Protein AF-0000000069112989 (afdb_homodimer)

Structure (mmCIF, N/CA/C/O backbone):
data_AF-0000000069112989-model_v1
#
loop_
_entity.id
_entity.type
_entity.pdbx_description
1 polymer 'Uncharacterized protein'
#
loop_
_atom_site.group_PDB
_atom_site.id
_atom_site.type_symbol
_atom_site.label_atom_id
_atom_site.label_alt_id
_atom_site.label_comp_id
_atom_site.label_asym_id
_atom_site.label_entity_id
_atom_site.label_seq_id
_atom_site.pdbx_PDB_ins_code
_atom_site.Cartn_x
_atom_site.Cartn_y
_atom_site.Cartn_z
_atom_site.occupancy
_atom_site.B_iso_or_equiv
_atom_site.auth_seq_id
_atom_site.auth_comp_id
_atom_site.auth_asym_id
_atom_site.auth_atom_id
_atom_site.pdbx_PDB_model_num
ATOM 1 N N . MET A 1 1 ? 77.625 -53 -37.719 1 30.36 1 MET A N 1
ATOM 2 C CA . MET A 1 1 ? 76.188 -52.938 -37.469 1 30.36 1 MET A CA 1
ATOM 3 C C . MET A 1 1 ? 75.75 -51.531 -37 1 30.36 1 MET A C 1
ATOM 5 O O . MET A 1 1 ? 76.062 -51.156 -35.875 1 30.36 1 MET A O 1
ATOM 9 N N . ARG A 1 2 ? 75.812 -50.562 -37.906 1 26.16 2 ARG A N 1
ATOM 10 C CA . ARG A 1 2 ? 75.688 -49.094 -37.781 1 26.16 2 ARG A CA 1
ATOM 11 C C . ARG A 1 2 ? 74.312 -48.75 -37.219 1 26.16 2 ARG A C 1
ATOM 13 O O . ARG A 1 2 ? 73.25 -49.219 -37.719 1 26.16 2 ARG A O 1
ATOM 20 N N . ARG A 1 3 ? 74.25 -48.406 -35.938 1 32.88 3 ARG A N 1
ATOM 21 C CA . ARG A 1 3 ? 73.25 -47.938 -35 1 32.88 3 ARG A CA 1
ATOM 22 C C . ARG A 1 3 ? 72.5 -46.719 -35.531 1 32.88 3 ARG A C 1
ATOM 24 O O . ARG A 1 3 ? 73.125 -45.656 -35.75 1 32.88 3 ARG A O 1
ATOM 31 N N . GLY A 1 4 ? 71.812 -46.938 -36.625 1 29.06 4 GLY A N 1
ATOM 32 C CA . GLY A 1 4 ? 71.188 -45.781 -37.25 1 29.06 4 GLY A CA 1
ATOM 33 C C . GLY A 1 4 ? 70.375 -44.906 -36.281 1 29.06 4 GLY A C 1
ATOM 34 O O . GLY A 1 4 ? 69.875 -45.406 -35.25 1 29.06 4 GLY A O 1
ATOM 35 N N . LEU A 1 5 ? 70.812 -43.656 -3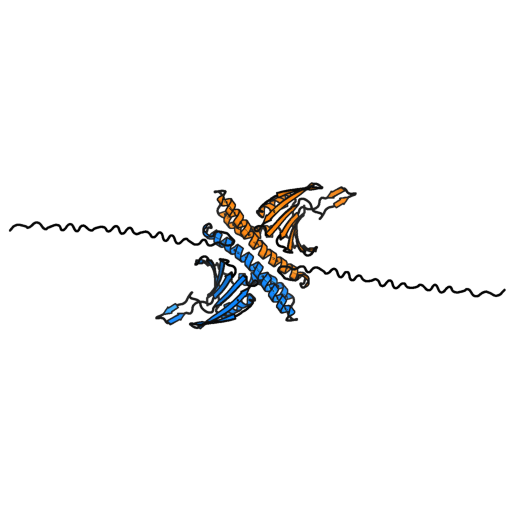6.125 1 38.94 5 LEU A N 1
ATOM 36 C CA . LEU A 1 5 ? 70.312 -42.562 -35.281 1 38.94 5 LEU A CA 1
ATOM 37 C C . LEU A 1 5 ? 68.812 -42.344 -35.5 1 38.94 5 LEU A C 1
ATOM 39 O O . LEU A 1 5 ? 68.375 -42.25 -36.625 1 38.94 5 LEU A O 1
ATOM 43 N N . PRO A 1 6 ? 68.062 -42.75 -34.5 1 39.5 6 PRO A N 1
ATOM 44 C CA . PRO A 1 6 ? 66.562 -42.562 -34.594 1 39.5 6 PRO A CA 1
ATOM 45 C C . PRO A 1 6 ? 66.188 -41.094 -34.875 1 39.5 6 PRO A C 1
ATOM 47 O O . PRO A 1 6 ? 66.938 -40.188 -34.469 1 39.5 6 PRO A O 1
ATOM 50 N N . VAL A 1 7 ? 65.688 -40.75 -36.062 1 39.62 7 VAL A N 1
ATOM 51 C CA . VAL A 1 7 ? 65.125 -39.5 -36.5 1 39.62 7 VAL A CA 1
ATOM 52 C C . VAL A 1 7 ? 64.062 -39.062 -35.469 1 39.62 7 VAL A C 1
ATOM 54 O O . VAL A 1 7 ? 63.125 -39.781 -35.188 1 39.62 7 VAL A O 1
ATOM 57 N N . SER A 1 8 ? 64.438 -38.25 -34.469 1 33.94 8 SER A N 1
ATOM 58 C CA . SER A 1 8 ? 63.594 -37.531 -33.5 1 33.94 8 SER A CA 1
ATOM 59 C C . SER A 1 8 ? 62.562 -36.719 -34.25 1 33.94 8 SER A C 1
ATOM 61 O O . SER A 1 8 ? 62.906 -35.781 -34.969 1 33.94 8 SER A O 1
ATOM 63 N N . VAL A 1 9 ? 61.469 -37.312 -34.781 1 35.25 9 VAL A N 1
ATOM 64 C CA . VAL A 1 9 ? 60.344 -36.531 -35.344 1 35.25 9 VAL A CA 1
ATOM 65 C C . VAL A 1 9 ? 59.875 -35.531 -34.312 1 35.25 9 VAL A C 1
ATOM 67 O O . VAL A 1 9 ? 59.406 -35.875 -33.219 1 35.25 9 VAL A O 1
ATOM 70 N N . VAL A 1 10 ? 60.5 -34.344 -34.25 1 36.12 10 VAL A N 1
ATOM 71 C CA . VAL A 1 10 ? 60.031 -33.156 -33.531 1 36.12 10 VAL A CA 1
ATOM 72 C C . VAL A 1 10 ? 58.562 -32.875 -33.938 1 36.12 10 VAL A C 1
ATOM 74 O O . VAL A 1 10 ? 58.312 -32.531 -35.094 1 36.12 10 VAL A O 1
ATOM 77 N N . LEU A 1 11 ? 57.625 -33.688 -33.469 1 31.84 11 LEU A N 1
ATOM 78 C CA . LEU A 1 11 ? 56.219 -33.281 -33.594 1 31.84 11 LEU A CA 1
ATOM 79 C C . LEU A 1 11 ? 56 -31.859 -33.125 1 31.84 11 LEU A C 1
ATOM 81 O O . LEU A 1 11 ? 56.188 -31.547 -31.969 1 31.84 11 LEU A O 1
ATOM 85 N N . LEU A 1 12 ? 56.312 -30.875 -34.031 1 32.56 12 LEU A N 1
ATOM 86 C CA . LEU A 1 12 ? 55.844 -29.5 -33.844 1 32.56 12 LEU A CA 1
ATOM 87 C C . LEU A 1 12 ? 54.375 -29.469 -33.5 1 32.56 12 LEU A C 1
ATOM 89 O O . LEU A 1 12 ? 53.531 -29.797 -34.312 1 32.56 12 LEU A O 1
ATOM 93 N N . VAL A 1 13 ? 54.031 -29.812 -32.25 1 32.34 13 VAL A N 1
ATOM 94 C CA . VAL A 1 13 ? 52.688 -29.547 -31.734 1 32.34 13 VAL A CA 1
ATOM 95 C C . VAL A 1 13 ? 52.344 -28.078 -31.953 1 32.34 13 VAL A C 1
ATOM 97 O O . VAL A 1 13 ? 52.969 -27.188 -31.406 1 32.34 13 VAL A O 1
ATOM 100 N N . VAL A 1 14 ? 52 -27.672 -33.156 1 34.09 14 VAL A N 1
ATOM 101 C CA . VAL A 1 14 ? 51.312 -26.391 -33.375 1 34.09 14 VAL A CA 1
ATOM 102 C C . VAL A 1 14 ? 50.219 -26.203 -32.344 1 34.09 14 VAL A C 1
ATOM 104 O O . VAL A 1 14 ? 49.281 -26.969 -32.281 1 34.09 14 VAL A O 1
ATOM 107 N N . TYR A 1 15 ? 50.625 -25.656 -31.156 1 29.81 15 TYR A N 1
ATOM 108 C CA . TYR A 1 15 ? 49.688 -25.047 -30.219 1 29.81 15 TYR A CA 1
ATOM 109 C C . TYR A 1 15 ? 48.719 -24.125 -30.938 1 29.81 15 TYR A C 1
ATOM 111 O O . TYR A 1 15 ? 49.125 -23.078 -31.453 1 29.81 15 TYR A O 1
ATOM 119 N N . VAL A 1 16 ? 47.844 -24.656 -31.734 1 30.75 16 VAL A N 1
ATOM 120 C CA . VAL A 1 16 ? 46.719 -23.797 -32.031 1 30.75 16 VAL A CA 1
ATOM 121 C C . VAL A 1 16 ? 46.219 -23.094 -30.781 1 30.75 16 VAL A C 1
ATOM 123 O O . VAL A 1 16 ? 45.781 -23.75 -29.828 1 30.75 16 VAL A O 1
ATOM 126 N N . LEU A 1 17 ? 46.875 -21.953 -30.422 1 30.91 17 LEU A N 1
ATOM 127 C CA . LEU A 1 17 ? 46.219 -20.984 -29.547 1 30.91 17 LEU A CA 1
ATOM 128 C C . LEU A 1 17 ? 44.75 -20.812 -29.906 1 30.91 17 LEU A C 1
ATOM 130 O O . LEU A 1 17 ? 44.406 -20.266 -30.953 1 30.91 17 LEU A O 1
ATOM 134 N N . VAL A 1 18 ? 43.969 -21.828 -29.812 1 30.28 18 VAL A N 1
ATOM 135 C CA . VAL A 1 18 ? 42.562 -21.484 -29.734 1 30.28 18 VAL A CA 1
ATOM 136 C C . VAL A 1 18 ? 42.375 -20.344 -28.734 1 30.28 18 VAL A C 1
ATOM 138 O O . VAL A 1 18 ? 42.625 -20.5 -27.547 1 30.28 18 VAL A O 1
ATOM 141 N N . GLN A 1 19 ? 42.656 -19.062 -29.125 1 28.39 19 GLN A N 1
ATOM 142 C CA . GLN A 1 19 ? 42.062 -17.969 -28.391 1 28.39 19 GLN A CA 1
ATOM 143 C C . GLN A 1 19 ? 40.656 -18.328 -27.938 1 28.39 19 GLN A C 1
ATOM 145 O O . GLN A 1 19 ? 39.781 -18.609 -28.766 1 28.39 19 GLN A O 1
ATOM 150 N N . ASN A 1 20 ? 40.531 -19.125 -26.938 1 32.5 20 ASN A N 1
ATOM 151 C CA . ASN A 1 20 ? 39.25 -19.047 -26.234 1 32.5 20 ASN A CA 1
ATOM 152 C C . ASN A 1 20 ? 38.688 -17.641 -26.234 1 32.5 20 ASN A C 1
ATOM 154 O O . ASN A 1 20 ? 39.281 -16.734 -25.625 1 32.5 20 ASN A O 1
ATOM 158 N N . ALA A 1 21 ? 38.281 -17.094 -27.375 1 29.22 21 ALA A N 1
ATOM 159 C CA . ALA A 1 21 ? 37.312 -16 -27.219 1 29.22 21 ALA A CA 1
ATOM 160 C C . ALA A 1 21 ? 36.438 -16.203 -26 1 29.22 21 ALA A C 1
ATOM 162 O O . ALA A 1 21 ? 35.594 -17.109 -25.969 1 29.22 21 ALA A O 1
ATOM 163 N N . GLU A 1 22 ? 37.031 -16.109 -24.828 1 32.66 22 GLU A N 1
ATOM 164 C CA . GLU A 1 22 ? 36.094 -15.773 -23.766 1 32.66 22 GLU A CA 1
ATOM 165 C C . GLU A 1 22 ? 34.938 -14.953 -24.281 1 32.66 22 GLU A C 1
ATOM 167 O O . GLU A 1 22 ? 35.094 -13.805 -24.703 1 32.66 22 GLU A O 1
ATOM 172 N N . CYS A 1 23 ? 34.188 -15.422 -25.234 1 30.83 23 CYS A N 1
ATOM 173 C CA . CYS A 1 23 ? 32.875 -14.812 -25.234 1 30.83 23 CYS A CA 1
ATOM 174 C C . CYS A 1 23 ? 32.5 -14.32 -23.844 1 30.83 23 CYS A C 1
ATOM 176 O O . CYS A 1 23 ? 32.188 -15.117 -22.953 1 30.83 23 CYS A O 1
ATOM 178 N N . GLU A 1 24 ? 33.25 -13.383 -23.391 1 33.5 24 GLU A N 1
ATOM 179 C CA . GLU A 1 24 ? 32.562 -12.602 -22.375 1 33.5 24 GLU A CA 1
ATOM 180 C C . GLU A 1 24 ? 31.047 -12.586 -22.641 1 33.5 24 GLU A C 1
ATOM 182 O O . GLU A 1 24 ? 30.594 -12.047 -23.641 1 33.5 24 GLU A O 1
ATOM 187 N N . ASN A 1 25 ? 30.359 -13.695 -22.609 1 31.3 25 ASN A N 1
ATOM 188 C CA . ASN A 1 25 ? 28.922 -13.594 -22.391 1 31.3 25 ASN A CA 1
ATOM 189 C C . ASN A 1 25 ? 28.547 -12.289 -21.688 1 31.3 25 ASN A C 1
ATOM 191 O O . ASN A 1 25 ? 28.641 -12.195 -20.469 1 31.3 25 ASN A O 1
ATOM 195 N N . ASN A 1 26 ? 28.938 -11.281 -22.172 1 34.97 26 ASN A N 1
ATOM 196 C CA . ASN A 1 26 ? 28.281 -10.008 -21.875 1 34.97 26 ASN A CA 1
ATOM 197 C C . ASN A 1 26 ? 26.766 -10.164 -21.797 1 34.97 26 ASN A C 1
ATOM 199 O O . ASN A 1 26 ? 26.062 -9.914 -22.781 1 34.97 26 ASN A O 1
ATOM 203 N N . ARG A 1 27 ? 26.172 -11.289 -21.438 1 36.94 27 ARG A N 1
ATOM 204 C CA . ARG A 1 27 ? 24.766 -11.18 -21.078 1 36.94 27 ARG A CA 1
ATOM 205 C C . ARG A 1 27 ? 24.438 -9.789 -20.547 1 36.94 27 ARG A C 1
ATOM 207 O O . ARG A 1 27 ? 25.016 -9.352 -19.547 1 36.94 27 ARG A O 1
ATOM 214 N N . THR A 1 28 ? 24.312 -8.828 -21.234 1 44.38 28 THR A N 1
ATOM 215 C CA . THR A 1 28 ? 23.688 -7.574 -20.828 1 44.38 28 THR A CA 1
ATOM 216 C C . THR A 1 28 ? 22.719 -7.797 -19.672 1 44.38 28 THR A C 1
ATOM 218 O O . THR A 1 28 ? 21.672 -8.422 -19.844 1 44.38 28 THR A O 1
ATOM 221 N N . GLN A 1 29 ? 23.125 -8.258 -18.609 1 51.16 29 GLN A N 1
ATOM 222 C CA . GLN A 1 29 ? 22.281 -8.461 -17.438 1 51.16 29 GLN A CA 1
ATOM 223 C C . GLN A 1 29 ? 21.156 -7.426 -17.391 1 51.16 29 GLN A C 1
ATOM 225 O O . GLN A 1 29 ? 21.422 -6.223 -17.328 1 51.16 29 GLN A O 1
ATOM 230 N N . GLU A 1 30 ? 20.094 -7.625 -18.156 1 63.94 30 GLU A N 1
ATOM 231 C CA . GLU A 1 30 ? 18.938 -6.742 -18.109 1 63.94 30 GLU A CA 1
ATOM 232 C C . GLU A 1 30 ? 18.625 -6.305 -16.672 1 63.94 30 GLU A C 1
ATOM 234 O O . GLU A 1 30 ? 18.547 -7.133 -15.773 1 63.94 30 GLU A O 1
ATOM 239 N N . HIS A 1 31 ? 18.875 -5.117 -16.375 1 80.12 31 HIS A N 1
ATOM 240 C CA . HIS A 1 31 ? 18.594 -4.5 -15.086 1 80.12 31 HIS A CA 1
ATOM 241 C C . HIS A 1 31 ? 17.125 -4.648 -14.711 1 80.12 31 HIS A C 1
ATOM 243 O O . HIS A 1 31 ? 16.25 -4.414 -15.547 1 80.12 31 HIS A O 1
ATOM 249 N N . VAL A 1 32 ? 16.984 -5.402 -13.633 1 88.5 32 VAL A N 1
ATOM 250 C CA . VAL A 1 32 ? 15.617 -5.453 -13.102 1 88.5 32 VAL A CA 1
ATOM 251 C C . VAL A 1 32 ? 15.328 -4.184 -12.305 1 88.5 32 VAL A C 1
ATOM 253 O O . VAL A 1 32 ? 15.984 -3.91 -11.297 1 88.5 32 VAL A O 1
ATOM 256 N N . LEU A 1 33 ? 14.375 -3.406 -12.844 1 91.38 33 LEU A N 1
ATOM 257 C CA . LEU A 1 33 ? 13.961 -2.188 -12.164 1 91.38 33 LEU A CA 1
ATOM 258 C C . LEU A 1 33 ? 12.641 -2.395 -11.43 1 91.38 33 LEU A C 1
ATOM 260 O O . LEU A 1 33 ? 11.656 -2.834 -12.031 1 91.38 33 LEU A O 1
ATOM 264 N N . VAL A 1 34 ? 12.633 -2.131 -10.164 1 93 34 VAL A N 1
ATOM 265 C CA . VAL A 1 34 ? 11.422 -2.127 -9.352 1 93 34 VAL A CA 1
ATOM 266 C C . VAL A 1 34 ? 11.133 -0.711 -8.852 1 93 34 VAL A C 1
ATOM 268 O O . VAL A 1 34 ? 11.898 -0.165 -8.055 1 93 34 VAL A O 1
ATOM 271 N N . ASP A 1 35 ? 10.07 -0.17 -9.352 1 90.69 35 ASP A N 1
ATOM 272 C CA . ASP A 1 35 ? 9.727 1.21 -9.023 1 90.69 35 ASP A CA 1
ATOM 273 C C . ASP A 1 35 ? 10.906 2.145 -9.266 1 90.69 35 ASP A C 1
ATOM 275 O O . ASP A 1 35 ? 11.195 3.02 -8.445 1 90.69 35 ASP A O 1
ATOM 279 N N . GLY A 1 36 ? 11.625 1.875 -10.32 1 89.25 36 GLY A N 1
ATOM 280 C CA . GLY A 1 36 ? 12.734 2.719 -10.742 1 89.25 36 GLY A CA 1
ATOM 281 C C . GLY A 1 36 ? 14.023 2.414 -10.008 1 89.25 36 GLY A C 1
ATOM 282 O O . GLY A 1 36 ? 15.039 3.076 -10.234 1 89.25 36 GLY A O 1
ATOM 283 N N . ILE A 1 37 ? 13.977 1.446 -9.148 1 91.38 37 ILE A N 1
ATOM 284 C CA . ILE A 1 37 ? 15.156 1.069 -8.383 1 91.38 37 ILE A CA 1
ATOM 285 C C . ILE A 1 37 ? 15.867 -0.1 -9.062 1 91.38 37 ILE A C 1
ATOM 287 O O . ILE A 1 37 ? 15.258 -1.143 -9.312 1 91.38 37 ILE A O 1
ATOM 291 N N . ASP A 1 38 ? 17.125 0.147 -9.312 1 90.75 38 ASP A N 1
ATOM 292 C CA . ASP A 1 38 ? 17.938 -0.92 -9.898 1 90.75 38 ASP A CA 1
ATOM 293 C C . ASP A 1 38 ? 18.312 -1.96 -8.844 1 90.75 38 ASP A C 1
ATOM 295 O O . ASP A 1 38 ? 19.141 -1.699 -7.973 1 90.75 38 ASP A O 1
ATOM 299 N N . VAL A 1 39 ? 17.766 -3.121 -8.984 1 91.81 39 VAL A N 1
ATOM 300 C CA . VAL A 1 39 ? 17.891 -4.145 -7.949 1 91.81 39 VAL A CA 1
ATOM 301 C C . VAL A 1 39 ? 19.328 -4.668 -7.91 1 91.81 39 VAL A C 1
ATOM 303 O O . VAL A 1 39 ? 19.766 -5.215 -6.895 1 91.81 39 VAL A O 1
ATOM 306 N N . GLU A 1 40 ? 20.031 -4.527 -8.961 1 88.12 40 GLU A N 1
ATOM 307 C CA . GLU A 1 40 ? 21.422 -5.008 -9.016 1 88.12 40 GLU A CA 1
ATOM 308 C C . GLU A 1 40 ? 22.328 -4.184 -8.109 1 88.12 40 GLU A C 1
ATOM 310 O O . GLU A 1 40 ? 23.422 -4.617 -7.762 1 88.12 40 GLU A O 1
ATOM 315 N N . LYS A 1 41 ? 21.859 -3.045 -7.734 1 85.06 41 LYS A N 1
ATOM 316 C CA . LYS A 1 41 ? 22.656 -2.17 -6.875 1 85.06 41 LYS A CA 1
ATOM 317 C C . LYS A 1 41 ? 22.359 -2.426 -5.402 1 85.06 41 LYS A C 1
ATOM 319 O O . LYS A 1 41 ? 22.922 -1.769 -4.523 1 85.06 41 LYS A O 1
ATOM 324 N N . LEU A 1 42 ? 21.5 -3.357 -5.145 1 88.88 42 LEU A N 1
ATOM 325 C CA . LEU A 1 42 ? 21.078 -3.666 -3.777 1 88.88 42 LEU A CA 1
ATOM 326 C C . LEU A 1 42 ? 21.688 -4.992 -3.318 1 88.88 42 LEU A C 1
ATOM 328 O O . LEU A 1 42 ? 21.906 -5.891 -4.133 1 88.88 42 LEU A O 1
ATOM 332 N N . SER A 1 43 ? 21.984 -5.047 -1.991 1 88.94 43 SER A N 1
ATOM 333 C CA . SER A 1 43 ? 22.281 -6.344 -1.398 1 88.94 43 SER A CA 1
ATOM 334 C C . SER A 1 43 ? 21.047 -7.242 -1.368 1 88.94 43 SER A C 1
ATOM 336 O O . SER A 1 43 ? 19.922 -6.762 -1.526 1 88.94 43 SER A O 1
ATOM 338 N N . ASP A 1 44 ? 21.219 -8.477 -1.122 1 88.81 44 ASP A N 1
ATOM 339 C CA . ASP A 1 44 ? 20.109 -9.414 -1.037 1 88.81 44 ASP A CA 1
ATOM 340 C C . ASP A 1 44 ? 19.141 -9.016 0.076 1 88.81 44 ASP A C 1
ATOM 342 O O . ASP A 1 44 ? 17.922 -9.141 -0.079 1 88.81 44 ASP A O 1
ATOM 346 N N . ALA A 1 45 ? 19.734 -8.586 1.153 1 89.69 45 ALA A N 1
ATOM 347 C CA . ALA A 1 45 ? 18.906 -8.164 2.275 1 89.69 45 ALA A CA 1
ATOM 348 C C . ALA A 1 45 ? 18.062 -6.945 1.906 1 89.69 45 ALA A C 1
ATOM 350 O O . ALA A 1 45 ? 16.891 -6.863 2.268 1 89.69 45 ALA A O 1
ATOM 351 N N . GLU A 1 46 ? 18.625 -6.07 1.144 1 90.38 46 GLU A N 1
ATOM 352 C CA . GLU A 1 46 ? 17.906 -4.871 0.718 1 90.38 46 GLU A CA 1
ATOM 353 C C . GLU A 1 46 ? 16.828 -5.211 -0.303 1 90.38 46 GLU A C 1
ATOM 355 O O . GLU A 1 46 ? 15.758 -4.594 -0.312 1 90.38 46 GLU A O 1
ATOM 360 N N . VAL A 1 47 ? 17.125 -6.125 -1.126 1 92.88 47 VAL A N 1
ATOM 361 C CA . VAL A 1 47 ? 16.125 -6.582 -2.084 1 92.88 47 VAL A CA 1
ATOM 362 C C . VAL A 1 47 ? 14.93 -7.172 -1.339 1 92.88 47 VAL A C 1
ATOM 364 O O . VAL A 1 47 ? 13.781 -6.871 -1.661 1 92.88 47 VAL A O 1
ATOM 367 N N . TYR A 1 48 ? 15.273 -7.922 -0.364 1 93.69 48 TYR A N 1
ATOM 368 C CA . TYR A 1 48 ? 14.219 -8.5 0.454 1 93.69 48 TYR A CA 1
ATOM 369 C C . TYR A 1 48 ? 13.367 -7.418 1.095 1 93.69 48 TYR A C 1
ATOM 371 O O . TYR A 1 48 ? 12.133 -7.484 1.062 1 93.69 48 TYR A O 1
ATOM 379 N N . ASP A 1 49 ? 13.969 -6.43 1.663 1 94.06 49 ASP A N 1
ATOM 380 C CA . ASP A 1 49 ? 13.25 -5.352 2.336 1 94.06 49 ASP A CA 1
ATOM 381 C C . ASP A 1 49 ? 12.445 -4.523 1.34 1 94.06 49 ASP A C 1
ATOM 383 O O . ASP A 1 49 ? 11.32 -4.105 1.64 1 94.06 49 ASP A O 1
ATOM 387 N N . LEU A 1 50 ? 12.992 -4.285 0.182 1 94.75 50 LEU A N 1
ATOM 388 C CA . LEU A 1 50 ? 12.266 -3.594 -0.879 1 94.75 50 LEU A CA 1
ATOM 389 C C . LEU A 1 50 ? 11.016 -4.367 -1.268 1 94.75 50 LEU A C 1
ATOM 391 O O . LEU A 1 50 ? 9.93 -3.783 -1.381 1 94.75 50 LEU A O 1
ATOM 395 N N . LEU A 1 51 ? 11.172 -5.625 -1.42 1 95.81 51 LEU A N 1
ATOM 396 C CA . LEU A 1 51 ? 10.031 -6.449 -1.812 1 95.81 51 LEU A CA 1
ATOM 397 C C . LEU A 1 51 ? 8.984 -6.488 -0.706 1 95.81 51 LEU A C 1
ATOM 399 O O . LEU A 1 51 ? 7.785 -6.559 -0.985 1 95.81 51 LEU A O 1
ATOM 403 N N . ASN A 1 52 ? 9.414 -6.391 0.53 1 95.62 52 ASN A N 1
ATOM 404 C CA . ASN A 1 52 ? 8.461 -6.281 1.627 1 95.62 52 ASN A CA 1
ATOM 405 C C . ASN A 1 52 ? 7.668 -4.977 1.555 1 95.62 52 ASN A C 1
ATOM 407 O O . ASN A 1 52 ? 6.457 -4.965 1.784 1 95.62 52 ASN A O 1
ATOM 411 N N . ALA A 1 53 ? 8.359 -3.943 1.237 1 96.62 53 ALA A N 1
ATOM 412 C CA . ALA A 1 53 ? 7.672 -2.664 1.063 1 96.62 53 ALA A CA 1
ATOM 413 C C . ALA A 1 53 ? 6.668 -2.73 -0.082 1 96.62 53 ALA A C 1
ATOM 415 O O . ALA A 1 53 ? 5.555 -2.213 0.03 1 96.62 53 ALA A O 1
ATOM 416 N N . GLU A 1 54 ? 7.039 -3.389 -1.136 1 97 54 GLU A N 1
ATOM 417 C CA . GLU A 1 54 ? 6.145 -3.604 -2.27 1 97 54 GLU A CA 1
ATOM 418 C C . GLU A 1 54 ? 4.91 -4.398 -1.857 1 97 54 GLU A C 1
ATOM 420 O O . GLU A 1 54 ? 3.801 -4.113 -2.316 1 97 54 GLU A O 1
ATOM 425 N N . ASP A 1 55 ? 5.141 -5.324 -1 1 97.25 55 ASP A N 1
ATOM 426 C CA . ASP A 1 55 ? 4.02 -6.137 -0.538 1 97.25 55 ASP A CA 1
ATOM 427 C C . ASP A 1 55 ? 3.062 -5.316 0.322 1 97.25 55 ASP A C 1
ATOM 429 O O . ASP A 1 55 ? 1.846 -5.5 0.255 1 97.25 55 ASP A O 1
ATOM 433 N N . VAL A 1 56 ? 3.596 -4.473 1.117 1 97.5 56 VAL A N 1
ATOM 434 C CA . VAL A 1 56 ? 2.744 -3.613 1.935 1 97.5 56 VAL A CA 1
ATOM 435 C C . VAL A 1 56 ? 1.873 -2.742 1.034 1 97.5 56 VAL A C 1
ATOM 437 O O . VAL A 1 56 ? 0.655 -2.676 1.215 1 97.5 56 VAL A O 1
ATOM 440 N N . LYS A 1 57 ? 2.49 -2.111 0.075 1 97.69 57 LYS A N 1
ATOM 441 C CA . LYS A 1 57 ? 1.761 -1.301 -0.896 1 97.69 57 LYS A CA 1
ATOM 442 C C . LYS A 1 57 ? 0.676 -2.117 -1.592 1 97.69 57 LYS A C 1
ATOM 444 O O . LYS A 1 57 ? -0.482 -1.7 -1.65 1 97.69 57 LYS A O 1
ATOM 449 N N . PHE A 1 58 ? 1.043 -3.277 -1.998 1 98 58 PHE A N 1
ATOM 450 C CA . PHE A 1 58 ? 0.136 -4.16 -2.723 1 98 58 PHE A CA 1
ATOM 451 C C . PHE A 1 58 ? -1.039 -4.57 -1.845 1 98 58 PHE A C 1
ATOM 453 O O . PHE A 1 58 ? -2.189 -4.551 -2.289 1 98 58 PHE A O 1
ATOM 460 N N . THR A 1 59 ? -0.792 -4.941 -0.621 1 98.06 59 THR A N 1
ATOM 461 C CA . THR A 1 59 ? -1.865 -5.445 0.229 1 98.06 59 THR A CA 1
ATOM 462 C C . THR A 1 59 ? -2.824 -4.32 0.611 1 98.06 59 THR A C 1
ATOM 464 O O . THR A 1 59 ? -4.023 -4.551 0.787 1 98.06 59 THR A O 1
ATOM 467 N N . GLY A 1 60 ? -2.334 -3.129 0.707 1 97.56 60 GLY A N 1
ATOM 468 C CA . GLY A 1 60 ? -3.242 -2.004 0.869 1 97.56 60 GLY A CA 1
ATOM 469 C C . GLY A 1 60 ? -4.191 -1.83 -0.301 1 97.56 60 GLY A C 1
ATOM 470 O O . GLY A 1 60 ? -5.391 -1.616 -0.108 1 97.56 60 GLY A O 1
ATOM 471 N N . GLU A 1 61 ? -3.639 -1.932 -1.477 1 98.06 61 GLU A N 1
ATOM 472 C CA . GLU A 1 61 ? -4.473 -1.871 -2.674 1 98.06 61 GLU A CA 1
ATOM 473 C C . GLU A 1 61 ? -5.48 -3.018 -2.703 1 98.06 61 GLU A C 1
ATOM 475 O O . GLU A 1 61 ? -6.629 -2.832 -3.111 1 98.06 61 GLU A O 1
ATOM 480 N N . LEU A 1 62 ? -4.953 -4.113 -2.268 1 98.19 62 LEU A N 1
ATOM 481 C CA . LEU A 1 62 ? -5.809 -5.293 -2.281 1 98.19 62 LEU A CA 1
ATOM 482 C C . LEU A 1 62 ? -6.957 -5.145 -1.291 1 98.19 62 LEU A C 1
ATOM 484 O O . LEU A 1 62 ? -8.078 -5.578 -1.564 1 98.19 62 LEU A O 1
ATOM 488 N N . ASP A 1 63 ? -6.703 -4.578 -0.083 1 97.56 63 ASP A N 1
ATOM 489 C CA . ASP A 1 63 ? -7.766 -4.27 0.866 1 97.56 63 ASP A CA 1
ATOM 490 C C . ASP A 1 63 ? -8.867 -3.443 0.206 1 97.56 63 ASP A C 1
ATOM 492 O O . ASP A 1 63 ? -10.055 -3.773 0.318 1 97.56 63 ASP A O 1
ATOM 496 N N . ILE A 1 64 ? -8.469 -2.449 -0.499 1 96.81 64 ILE A N 1
ATOM 497 C CA . ILE A 1 64 ? -9.414 -1.53 -1.133 1 96.81 64 ILE A CA 1
ATOM 498 C C . ILE A 1 64 ? -10.18 -2.256 -2.234 1 96.81 64 ILE A C 1
ATOM 500 O O . ILE A 1 64 ? -11.398 -2.098 -2.361 1 96.81 64 ILE A O 1
ATOM 504 N N . TRP A 1 65 ? -9.516 -3.051 -2.963 1 97.06 65 TRP A N 1
ATOM 505 C CA . TRP A 1 65 ? -10.125 -3.826 -4.035 1 97.06 65 TRP A CA 1
ATOM 506 C C . TRP A 1 65 ? -11.195 -4.766 -3.486 1 97.06 65 TRP A C 1
ATOM 508 O O . TRP A 1 65 ? -12.336 -4.754 -3.951 1 97.06 65 TRP A O 1
ATOM 518 N N . ILE A 1 66 ? -10.773 -5.5 -2.512 1 96.25 66 ILE A N 1
ATOM 519 C CA . ILE A 1 66 ? -11.711 -6.477 -1.968 1 96.25 66 ILE A CA 1
ATOM 520 C C . ILE A 1 66 ? -12.883 -5.758 -1.31 1 96.25 66 ILE A C 1
ATOM 522 O O . ILE A 1 66 ? -14.031 -6.188 -1.43 1 96.25 66 ILE A O 1
ATOM 526 N N . GLY A 1 67 ? -12.633 -4.684 -0.605 1 93.62 67 GLY A N 1
ATOM 527 C CA . GLY A 1 67 ? -13.711 -3.873 -0.06 1 93.62 67 GLY A CA 1
ATOM 528 C C . GLY A 1 67 ? -14.688 -3.391 -1.115 1 93.62 67 GLY A C 1
ATOM 529 O O . GLY A 1 67 ? -15.906 -3.475 -0.929 1 93.62 67 GLY A O 1
ATOM 530 N N . LYS A 1 68 ? -14.172 -2.951 -2.191 1 92.38 68 LYS A N 1
ATOM 531 C CA . LYS A 1 68 ? -14.992 -2.465 -3.299 1 92.38 68 LYS A CA 1
ATOM 532 C C . LYS A 1 68 ? -15.867 -3.578 -3.871 1 92.38 68 LYS A C 1
ATOM 534 O O . LYS A 1 68 ? -17.047 -3.375 -4.133 1 92.38 68 LYS A O 1
ATOM 539 N N . GLN A 1 69 ? -15.234 -4.715 -4.062 1 92.31 69 GLN A N 1
ATOM 540 C CA . GLN A 1 69 ? -15.977 -5.852 -4.598 1 92.31 69 GLN A CA 1
ATOM 541 C C . GLN A 1 69 ? -17.078 -6.285 -3.639 1 92.31 69 GLN A C 1
ATOM 543 O O . GLN A 1 69 ? -18.172 -6.656 -4.07 1 92.31 69 GLN A O 1
ATOM 548 N N . THR A 1 70 ? -16.797 -6.223 -2.371 1 89.25 70 THR A N 1
ATOM 549 C CA . THR A 1 70 ? -17.766 -6.621 -1.357 1 89.25 70 THR A CA 1
ATOM 550 C C . THR A 1 70 ? -18.953 -5.648 -1.32 1 89.25 70 THR A C 1
ATOM 552 O O . THR A 1 70 ? -20.094 -6.059 -1.134 1 89.25 70 THR A O 1
ATOM 555 N N . LEU A 1 71 ? -18.641 -4.398 -1.477 1 85.75 71 LEU A N 1
ATOM 556 C CA . LEU A 1 71 ? -19.703 -3.398 -1.533 1 85.75 71 LEU A CA 1
ATOM 557 C C . LEU A 1 71 ? -20.625 -3.646 -2.725 1 85.75 71 LEU A C 1
ATOM 559 O O . LEU A 1 71 ? -21.844 -3.498 -2.613 1 85.75 71 LEU A O 1
ATOM 563 N N . LYS A 1 72 ? -20.078 -3.963 -3.816 1 84.19 72 LYS A N 1
ATOM 564 C CA . LYS A 1 72 ? -20.875 -4.25 -5.012 1 84.19 72 LYS A CA 1
ATOM 565 C C . LYS A 1 72 ? -21.781 -5.453 -4.793 1 84.19 72 LYS A C 1
ATOM 567 O O . LYS A 1 72 ? -22.922 -5.465 -5.254 1 84.19 72 LYS A O 1
ATOM 572 N N . ASP A 1 73 ? -21.234 -6.387 -4.062 1 79.06 73 ASP A N 1
ATOM 573 C CA . ASP A 1 73 ? -22.031 -7.582 -3.777 1 79.06 73 ASP A CA 1
ATOM 574 C C . ASP A 1 73 ? -23.188 -7.27 -2.83 1 79.06 73 ASP A C 1
ATOM 576 O O . ASP A 1 73 ? -24.266 -7.848 -2.951 1 79.06 73 ASP A O 1
ATOM 580 N N . ARG A 1 74 ? -22.953 -6.406 -1.892 1 72.44 74 ARG A N 1
ATOM 581 C CA . ARG A 1 74 ? -23.984 -6.008 -0.943 1 72.44 74 ARG A CA 1
ATOM 582 C C . ARG A 1 74 ? -25.172 -5.359 -1.661 1 72.44 74 ARG A C 1
ATOM 584 O O . ARG A 1 74 ? -26.328 -5.594 -1.305 1 72.44 74 ARG A O 1
ATOM 591 N N . HIS A 1 75 ? -24.875 -4.527 -2.504 1 63.69 75 HIS A N 1
ATOM 592 C CA . HIS A 1 75 ? -25.953 -3.867 -3.232 1 63.69 75 HIS A CA 1
ATOM 593 C C . HIS A 1 75 ? -26.781 -4.871 -4.023 1 63.69 75 HIS A C 1
ATOM 595 O O . HIS A 1 75 ? -27.984 -4.664 -4.238 1 63.69 75 HIS A O 1
ATOM 601 N N . ARG A 1 76 ? -26.078 -5.918 -4.156 1 54.12 76 ARG A N 1
ATOM 602 C CA . ARG A 1 76 ? -26.797 -6.918 -4.934 1 54.12 76 ARG A CA 1
ATOM 603 C C . ARG A 1 76 ? -27.609 -7.832 -4.023 1 54.12 76 ARG A C 1
ATOM 605 O O . ARG A 1 76 ? -28.703 -8.273 -4.391 1 54.12 76 ARG A O 1
ATOM 612 N N . VAL A 1 77 ? -26.938 -8.031 -2.85 1 53.16 77 VAL A N 1
ATOM 613 C CA . VAL A 1 77 ? -27.641 -8.953 -1.959 1 53.16 77 VAL A CA 1
ATOM 614 C C . VAL A 1 77 ? -27.953 -8.258 -0.636 1 53.16 77 VAL A C 1
ATOM 616 O O . VAL A 1 77 ? -27.062 -7.719 0.02 1 53.16 77 VAL A O 1
ATOM 619 N N . LYS A 1 78 ? -29.172 -7.855 -0.344 1 55.25 78 LYS A N 1
ATOM 620 C CA . LYS A 1 78 ? -29.641 -7.156 0.848 1 55.25 78 LYS A CA 1
ATOM 621 C C . LYS A 1 78 ? -29.125 -7.828 2.117 1 55.25 78 LYS A C 1
ATOM 623 O O . LYS A 1 78 ? -29.125 -7.223 3.191 1 55.25 78 LYS A O 1
ATOM 628 N N . ARG A 1 79 ? -28.547 -9.023 2.039 1 49.75 79 ARG A N 1
ATOM 629 C CA . ARG A 1 79 ? -28.297 -9.758 3.279 1 49.75 79 ARG A CA 1
ATOM 630 C C . ARG A 1 79 ? -26.828 -9.664 3.682 1 49.75 79 ARG A C 1
ATOM 632 O O . ARG A 1 79 ? -26.375 -10.391 4.566 1 49.75 79 ARG A O 1
ATOM 639 N N . VAL A 1 80 ? -26.031 -8.867 2.918 1 52.12 80 VAL A N 1
ATOM 640 C CA . VAL A 1 80 ? -24.656 -8.859 3.43 1 52.12 80 VAL A CA 1
ATOM 641 C C . VAL A 1 80 ? -24.625 -8.156 4.785 1 52.12 80 VAL A C 1
ATOM 643 O O . VAL A 1 80 ? -25.016 -7 4.902 1 52.12 80 VAL A O 1
ATOM 646 N N . ALA A 1 81 ? -24.344 -9 5.855 1 52.41 81 ALA A N 1
ATOM 647 C CA . ALA A 1 81 ? -24.312 -8.531 7.238 1 52.41 81 ALA A CA 1
ATOM 648 C C . ALA A 1 81 ? -23.266 -7.434 7.418 1 52.41 81 ALA A C 1
ATOM 650 O O . ALA A 1 81 ? -22.234 -7.434 6.746 1 52.41 81 ALA A O 1
ATOM 651 N N . PRO A 1 82 ? -23.594 -6.363 8.086 1 50.34 82 PRO A N 1
ATOM 652 C CA . PRO A 1 82 ? -22.719 -5.227 8.375 1 50.34 82 PRO A CA 1
ATOM 653 C C . PRO A 1 82 ? -21.312 -5.656 8.781 1 50.34 82 PRO A C 1
ATOM 655 O O . PRO A 1 82 ? -20.328 -4.984 8.438 1 50.34 82 PRO A O 1
ATOM 658 N N . ILE A 1 83 ? -21.203 -6.82 9.406 1 46.97 83 ILE A N 1
ATOM 659 C CA . ILE A 1 83 ? -19.906 -7.238 9.914 1 46.97 83 ILE A CA 1
ATOM 660 C C . ILE A 1 83 ? -18.984 -7.617 8.75 1 46.97 83 ILE A C 1
ATOM 662 O O . ILE A 1 83 ? -17.797 -7.324 8.773 1 46.97 83 ILE A O 1
ATOM 666 N N . VAL A 1 84 ? -19.594 -8.242 7.746 1 52.81 84 VAL A N 1
ATOM 667 C CA . VAL A 1 84 ? -18.797 -8.695 6.609 1 52.81 84 VAL A CA 1
ATOM 668 C C . VAL A 1 84 ? -18.172 -7.488 5.91 1 52.81 84 VAL A C 1
ATOM 670 O O . VAL A 1 84 ? -17 -7.539 5.504 1 52.81 84 VAL A O 1
ATOM 673 N N . ALA A 1 85 ? -18.875 -6.414 5.98 1 58.09 85 ALA A N 1
ATOM 674 C CA . ALA A 1 85 ? -18.375 -5.227 5.289 1 58.09 85 ALA A CA 1
ATOM 675 C C . ALA A 1 85 ? -17.188 -4.617 6.023 1 58.09 85 ALA A C 1
ATOM 677 O O . ALA A 1 85 ? -16.234 -4.156 5.398 1 58.09 85 ALA A O 1
ATOM 678 N N . ARG A 1 86 ? -17.156 -4.902 7.371 1 63.81 86 ARG A N 1
ATOM 679 C CA . ARG A 1 86 ? -16.078 -4.246 8.117 1 63.81 86 ARG A CA 1
ATOM 680 C C . ARG A 1 86 ? -14.758 -4.969 7.922 1 63.81 86 ARG A C 1
ATOM 682 O O . ARG A 1 86 ? -13.711 -4.332 7.746 1 63.81 86 ARG A O 1
ATOM 689 N N . VAL A 1 87 ? -14.914 -6.312 7.66 1 77.94 87 VAL A N 1
ATOM 690 C CA . VAL A 1 87 ? -13.664 -7.059 7.586 1 77.94 87 VAL A CA 1
ATOM 691 C C . VAL A 1 87 ? -13.109 -7.004 6.164 1 77.94 87 VAL A C 1
ATOM 693 O O . VAL A 1 87 ? -11.914 -7.215 5.949 1 77.94 87 VAL A O 1
ATOM 696 N N . ALA A 1 88 ? -13.891 -6.461 5.293 1 89.31 88 ALA A N 1
ATOM 697 C CA . ALA A 1 88 ? -13.492 -6.484 3.889 1 89.31 88 ALA A CA 1
ATOM 698 C C . ALA A 1 88 ? -12.352 -5.512 3.625 1 89.31 88 ALA A C 1
ATOM 700 O O . ALA A 1 88 ? -11.484 -5.773 2.789 1 89.31 88 ALA A O 1
ATOM 701 N N . TRP A 1 89 ? -12.312 -4.543 4.438 1 93.5 89 TRP A N 1
ATOM 702 C CA . TRP A 1 89 ? -11.336 -3.48 4.207 1 93.5 89 TRP A CA 1
ATOM 703 C C . TRP A 1 89 ? -9.969 -3.877 4.746 1 93.5 89 TRP A C 1
ATOM 705 O O . TRP A 1 89 ? -9 -3.117 4.629 1 93.5 89 TRP A O 1
ATOM 715 N N . ALA A 1 90 ? -9.859 -5.047 5.305 1 96 90 ALA A N 1
ATOM 716 C CA . ALA A 1 90 ? -8.586 -5.582 5.77 1 96 90 ALA A CA 1
ATOM 717 C C . ALA A 1 90 ? -8.344 -6.984 5.215 1 96 90 ALA A C 1
ATOM 719 O O . ALA A 1 90 ? -7.387 -7.656 5.609 1 96 90 ALA A O 1
ATOM 720 N N . ALA A 1 91 ? -9.172 -7.363 4.352 1 96.06 91 ALA A N 1
ATOM 721 C CA . ALA A 1 91 ? -9.148 -8.742 3.875 1 96.06 91 ALA A CA 1
ATOM 722 C C . ALA A 1 91 ? -7.906 -9.016 3.029 1 96.06 91 ALA A C 1
ATOM 724 O O . ALA A 1 91 ? -7.367 -10.125 3.043 1 96.06 91 ALA A O 1
ATOM 725 N N . GLY A 1 92 ? -7.484 -8.016 2.271 1 97.19 92 GLY A N 1
ATOM 726 C CA . GLY A 1 92 ? -6.277 -8.188 1.48 1 97.19 92 GLY A CA 1
ATOM 727 C C . GLY A 1 92 ? -5.055 -8.508 2.32 1 97.19 92 GLY A C 1
ATOM 728 O O . GLY A 1 92 ? -4.316 -9.445 2.016 1 97.19 92 GLY A O 1
ATOM 729 N N . ARG A 1 93 ? -4.863 -7.754 3.383 1 96.44 93 ARG A N 1
ATOM 730 C CA . ARG A 1 93 ? -3.754 -8.008 4.293 1 96.44 93 ARG A CA 1
ATOM 731 C C . ARG A 1 93 ? -3.871 -9.391 4.93 1 96.44 93 ARG A C 1
ATOM 733 O O . ARG A 1 93 ? -2.891 -10.133 4.996 1 96.44 93 ARG A O 1
ATOM 740 N N . ALA A 1 94 ? -5.047 -9.742 5.375 1 96.31 94 ALA A N 1
ATOM 741 C CA . ALA A 1 94 ? -5.266 -11.039 6.008 1 96.31 94 ALA A CA 1
ATOM 742 C C . ALA A 1 94 ? -4.98 -12.18 5.031 1 96.31 94 ALA A C 1
ATOM 744 O O . ALA A 1 94 ? -4.328 -13.164 5.387 1 96.31 94 ALA A O 1
ATOM 745 N N . LEU A 1 95 ? -5.492 -11.984 3.873 1 96.75 95 LEU A N 1
ATOM 746 C CA . LEU A 1 95 ? -5.277 -12.984 2.834 1 96.75 95 LEU A CA 1
ATOM 747 C C . LEU A 1 95 ? -3.791 -13.156 2.543 1 96.75 95 LEU A C 1
ATOM 749 O O . LEU A 1 95 ? -3.279 -14.281 2.551 1 96.75 95 LEU A O 1
ATOM 753 N N . PHE A 1 96 ? -3.135 -12.094 2.336 1 97 96 PHE A N 1
ATOM 754 C CA . PHE A 1 96 ? -1.72 -12.164 1.996 1 97 96 PHE A CA 1
ATOM 755 C C . PHE A 1 96 ? -0.918 -12.781 3.139 1 97 96 PHE A C 1
ATOM 757 O O . PHE A 1 96 ? 0.008 -13.555 2.908 1 97 96 PHE A O 1
ATOM 764 N N . ARG A 1 97 ? -1.26 -12.461 4.32 1 95.19 97 ARG A N 1
ATOM 765 C CA . ARG A 1 97 ? -0.598 -13.055 5.477 1 95.19 97 ARG A CA 1
ATOM 766 C C . ARG A 1 97 ? -0.77 -14.57 5.48 1 95.19 97 ARG A C 1
ATOM 768 O O . ARG A 1 97 ? 0.156 -15.305 5.836 1 95.19 97 ARG A O 1
ATOM 775 N N . SER A 1 98 ? -1.899 -15.023 5.129 1 94.88 98 SER A N 1
ATOM 776 C CA . SER A 1 98 ? -2.176 -16.453 5.105 1 94.88 98 SER A CA 1
ATOM 777 C C . SER A 1 98 ? -1.362 -17.156 4.02 1 94.88 98 SER A C 1
ATOM 779 O O . SER A 1 98 ? -1.05 -18.344 4.141 1 94.88 98 SER A O 1
ATOM 781 N N . LEU A 1 99 ? -1.055 -16.422 2.99 1 95.38 99 LEU A N 1
ATOM 782 C CA . LEU A 1 99 ? -0.286 -16.984 1.883 1 95.38 99 LEU A CA 1
ATOM 783 C C . LEU A 1 99 ? 1.206 -16.969 2.197 1 95.38 99 LEU A C 1
ATOM 785 O O . LEU A 1 99 ? 1.942 -17.859 1.759 1 95.38 99 LEU A O 1
ATOM 789 N N . ALA A 1 100 ? 1.646 -15.945 2.926 1 89.44 100 ALA A N 1
ATOM 790 C CA . ALA A 1 100 ? 3.061 -15.672 3.162 1 89.44 100 ALA A CA 1
ATOM 791 C C . ALA A 1 100 ? 3.486 -16.141 4.551 1 89.44 100 ALA A C 1
ATOM 793 O O . ALA A 1 100 ? 4.133 -15.391 5.293 1 89.44 100 ALA A O 1
ATOM 794 N N . LYS A 1 101 ? 3.164 -17.297 4.93 1 84.31 101 LYS A N 1
ATOM 795 C CA . LYS A 1 101 ? 3.461 -17.812 6.262 1 84.31 101 LYS A CA 1
ATOM 796 C C . LYS A 1 101 ? 4.926 -18.219 6.379 1 84.31 101 LYS A C 1
ATOM 798 O O . LYS A 1 101 ? 5.477 -18.266 7.48 1 84.31 101 LYS A O 1
ATOM 803 N N . SER A 1 102 ? 5.562 -18.469 5.289 1 81.38 102 SER A N 1
ATOM 804 C CA . SER A 1 102 ? 6.961 -18.875 5.301 1 81.38 102 SER A CA 1
ATOM 805 C C . SER A 1 102 ? 7.859 -17.812 4.688 1 81.38 102 SER A C 1
ATOM 807 O O . SER A 1 102 ? 7.383 -16.938 3.959 1 81.38 102 SER A O 1
ATOM 809 N N . THR A 1 103 ? 9.086 -17.938 5.094 1 87.69 103 THR A N 1
ATOM 810 C CA . THR A 1 103 ? 10.055 -17.062 4.453 1 87.69 103 THR A CA 1
ATOM 811 C C . THR A 1 103 ? 10.117 -17.328 2.951 1 87.6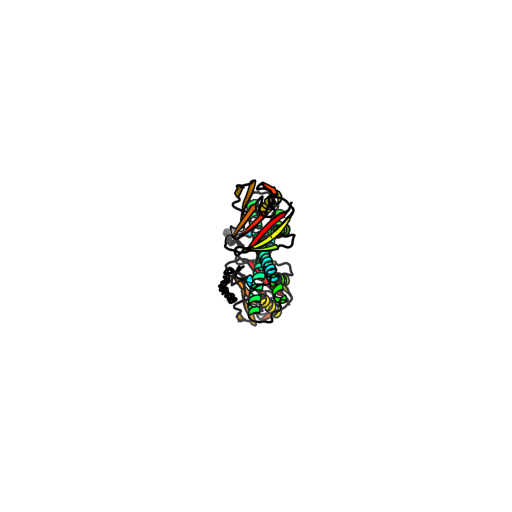9 103 THR A C 1
ATOM 813 O O . THR A 1 103 ? 10.336 -18.469 2.525 1 87.69 103 THR A O 1
ATOM 816 N N . PRO A 1 104 ? 9.93 -16.297 2.266 1 93.31 104 PRO A N 1
ATOM 817 C CA . PRO A 1 104 ? 9.898 -16.516 0.816 1 93.31 104 PRO A CA 1
ATOM 818 C C . PRO A 1 104 ? 11.289 -16.703 0.219 1 93.31 104 PRO A C 1
ATOM 820 O O . PRO A 1 104 ? 12.281 -16.25 0.79 1 93.31 104 PRO A O 1
ATOM 823 N N . ARG A 1 105 ? 11.328 -17.453 -0.857 1 93.25 105 ARG A N 1
ATOM 824 C CA . ARG A 1 105 ? 12.508 -17.531 -1.705 1 93.25 105 ARG A CA 1
ATOM 825 C C . ARG A 1 105 ? 12.43 -16.531 -2.854 1 93.25 105 ARG A C 1
ATOM 827 O O . ARG A 1 105 ? 11.422 -16.453 -3.553 1 93.25 105 ARG A O 1
ATOM 834 N N . ILE A 1 106 ? 13.484 -15.789 -2.992 1 94.94 106 ILE A N 1
ATOM 835 C CA . ILE A 1 106 ? 13.5 -14.781 -4.051 1 94.94 106 ILE A CA 1
ATOM 836 C C . ILE A 1 106 ? 14.367 -15.273 -5.211 1 94.94 1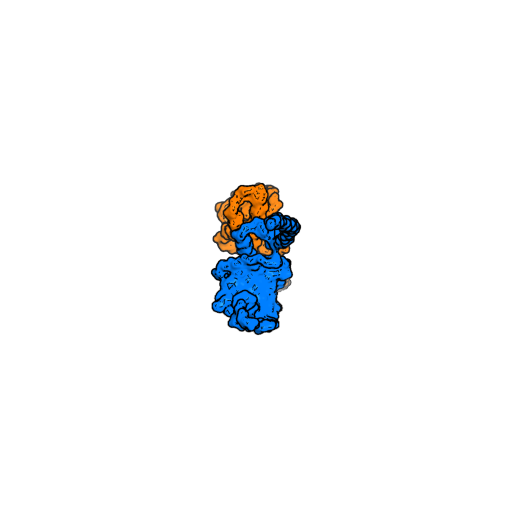06 ILE A C 1
ATOM 838 O O . ILE A 1 106 ? 15.516 -15.672 -5.012 1 94.94 106 ILE A O 1
ATOM 842 N N . THR A 1 107 ? 13.781 -15.289 -6.387 1 92.69 107 THR A N 1
ATOM 843 C CA . THR A 1 107 ? 14.531 -15.688 -7.578 1 92.69 107 THR A CA 1
ATOM 844 C C . THR A 1 107 ? 14.477 -14.594 -8.641 1 92.69 107 THR A C 1
ATOM 846 O O . THR A 1 107 ? 13.547 -13.781 -8.656 1 92.69 107 THR A O 1
ATOM 849 N N . ARG A 1 108 ? 15.5 -14.609 -9.391 1 89.69 108 ARG A N 1
ATOM 850 C CA . ARG A 1 108 ? 15.594 -13.664 -10.5 1 89.69 108 ARG A CA 1
ATOM 851 C C . ARG A 1 108 ? 15.641 -14.398 -11.836 1 89.69 108 ARG A C 1
ATOM 853 O O . ARG A 1 108 ? 16.438 -15.32 -12.016 1 89.69 108 ARG A O 1
ATOM 860 N N . SER A 1 109 ? 14.633 -14.117 -12.711 1 83.88 109 SER A N 1
ATOM 861 C CA . SER A 1 109 ? 14.617 -14.727 -14.031 1 83.88 109 SER A CA 1
ATOM 862 C C . SER A 1 109 ? 13.82 -13.891 -15.023 1 83.88 109 SER A C 1
ATOM 864 O O . SER A 1 109 ? 12.789 -13.32 -14.672 1 83.88 109 SER A O 1
ATOM 866 N N . GLY A 1 110 ? 14.422 -13.758 -16.312 1 81.88 110 GLY A N 1
ATOM 867 C CA . GLY A 1 110 ? 13.711 -13.062 -17.375 1 81.88 110 GLY A CA 1
ATOM 868 C C . GLY A 1 110 ? 13.43 -11.609 -17.062 1 81.88 110 GLY A C 1
ATOM 869 O O . GLY A 1 110 ? 12.359 -11.086 -17.391 1 81.88 110 GLY A O 1
ATOM 870 N N . GLY A 1 111 ? 14.234 -10.977 -16.234 1 86.31 111 GLY A N 1
ATOM 871 C CA . GLY A 1 111 ? 14.062 -9.57 -15.906 1 86.31 111 GLY A CA 1
ATOM 872 C C . GLY A 1 111 ? 13.016 -9.336 -14.836 1 86.31 111 GLY A C 1
ATOM 873 O O . GLY A 1 111 ? 12.461 -8.242 -14.727 1 86.31 111 GLY A O 1
ATOM 874 N N . LYS A 1 112 ? 12.641 -10.398 -14.156 1 92.38 112 LYS A N 1
ATOM 875 C CA . LYS A 1 112 ? 11.648 -10.297 -13.094 1 92.38 112 LYS A CA 1
ATOM 876 C C . LYS A 1 112 ? 12.195 -10.828 -11.773 1 92.38 112 LYS A C 1
ATOM 878 O O . LYS A 1 112 ? 13.164 -11.594 -11.758 1 92.38 112 LYS A O 1
ATOM 883 N N . LEU A 1 113 ? 11.648 -10.289 -10.734 1 95.12 113 LEU A N 1
ATOM 884 C CA . LEU A 1 113 ? 11.867 -10.797 -9.391 1 95.12 113 LEU A CA 1
ATOM 885 C C . LEU A 1 113 ? 10.656 -11.57 -8.891 1 95.12 113 LEU A C 1
ATOM 887 O O . LEU A 1 113 ? 9.547 -11.023 -8.844 1 95.12 113 LEU A O 1
ATOM 891 N N . THR A 1 114 ? 10.891 -12.797 -8.609 1 95 114 THR A N 1
ATOM 892 C CA . THR A 1 114 ? 9.781 -13.617 -8.133 1 95 114 THR A CA 1
ATOM 893 C C . THR A 1 114 ? 9.938 -13.914 -6.645 1 95 114 THR A C 1
ATOM 895 O O . THR A 1 114 ? 10.961 -14.453 -6.219 1 95 114 THR A O 1
ATOM 898 N N . LYS A 1 115 ? 9.031 -13.5 -5.949 1 95.56 115 LYS A N 1
ATOM 899 C CA . LYS A 1 115 ? 8.922 -13.891 -4.547 1 95.56 115 LYS A CA 1
ATOM 900 C C . LYS A 1 115 ? 8.047 -15.133 -4.395 1 95.56 115 LYS A C 1
ATOM 902 O O . LYS A 1 115 ? 6.844 -15.086 -4.656 1 95.56 115 LYS A O 1
ATOM 907 N N . GLN A 1 116 ? 8.672 -16.219 -3.943 1 94.75 116 GLN A N 1
ATOM 908 C CA . GLN A 1 116 ? 7.973 -17.5 -3.879 1 94.75 116 GLN A CA 1
ATOM 909 C C . GLN A 1 116 ? 7.625 -17.859 -2.439 1 94.75 116 GLN A C 1
ATOM 911 O O . GLN A 1 116 ? 8.492 -17.844 -1.564 1 94.75 116 GLN A O 1
ATOM 916 N N . PHE A 1 117 ? 6.375 -18.125 -2.25 1 95 117 PHE A N 1
ATOM 917 C CA . PHE A 1 117 ? 5.875 -18.594 -0.964 1 95 117 PHE A CA 1
ATOM 918 C C . PHE A 1 117 ? 5.457 -20.062 -1.048 1 95 117 PHE A C 1
ATOM 920 O O . PHE A 1 117 ? 5.156 -20.562 -2.131 1 95 117 PHE A O 1
ATOM 927 N N . PHE A 1 118 ? 5.504 -20.672 0.094 1 92.69 118 PHE A N 1
ATOM 928 C CA . PHE A 1 118 ? 5.074 -22.062 0.163 1 92.69 118 PHE A CA 1
ATOM 929 C C . PHE A 1 118 ? 3.949 -22.234 1.178 1 92.69 118 PHE A C 1
ATOM 931 O O . PHE A 1 118 ? 4.043 -21.75 2.305 1 92.69 118 PHE A O 1
ATOM 938 N N . LYS A 1 119 ? 2.939 -22.812 0.712 1 94.38 119 LYS A N 1
ATOM 939 C CA . LYS A 1 119 ? 1.766 -23.031 1.552 1 94.38 119 LYS A CA 1
ATOM 940 C C . LYS A 1 119 ? 1.276 -24.469 1.454 1 94.38 119 LYS A C 1
ATOM 942 O O . LYS A 1 119 ? 1.293 -25.062 0.375 1 94.38 119 LYS A O 1
ATOM 947 N N . LYS A 1 120 ? 0.813 -25 2.559 1 93.19 120 LYS A N 1
ATOM 948 C CA . LYS A 1 120 ? 0.265 -26.359 2.555 1 93.19 120 LYS A CA 1
ATOM 949 C C . LYS A 1 120 ? -1.086 -26.391 1.845 1 93.19 120 LYS A C 1
ATOM 951 O O . LYS A 1 120 ? -1.901 -25.484 1.995 1 93.19 120 LYS A O 1
ATOM 956 N N . GLY A 1 121 ? -1.279 -27.547 1.102 1 93.5 121 GLY A N 1
ATOM 957 C CA . GLY A 1 121 ? -2.547 -27.766 0.42 1 93.5 121 GLY A CA 1
ATOM 958 C C . GLY A 1 121 ? -2.385 -28.156 -1.036 1 93.5 121 GLY A C 1
ATOM 959 O O . GLY A 1 121 ? -1.271 -28.172 -1.561 1 93.5 121 GLY A O 1
ATOM 960 N N . GLY A 1 122 ? -3.531 -28.422 -1.644 1 93.06 122 GLY A N 1
ATOM 961 C CA . GLY A 1 122 ? -3.541 -28.797 -3.047 1 93.06 122 GLY A CA 1
ATOM 962 C C . GLY A 1 122 ? -4.211 -27.766 -3.938 1 93.06 122 GLY A C 1
ATOM 963 O O . GLY A 1 122 ? -4.23 -26.578 -3.615 1 93.06 122 GLY A O 1
ATOM 964 N N . PHE A 1 123 ? -4.688 -28.25 -4.992 1 94.31 123 PHE A N 1
ATOM 965 C CA . PHE A 1 123 ? -5.301 -27.375 -5.977 1 94.31 123 PHE A CA 1
ATOM 966 C C . PHE A 1 123 ? -6.574 -26.75 -5.422 1 94.31 123 PHE A C 1
ATOM 968 O O . PHE A 1 123 ? -6.883 -25.594 -5.719 1 94.31 123 PHE A O 1
ATOM 975 N N . GLU A 1 124 ? -7.309 -27.484 -4.605 1 96.38 124 GLU A N 1
ATOM 976 C CA . GLU A 1 124 ? -8.539 -26.938 -4.031 1 96.38 124 GLU A CA 1
ATOM 977 C C . GLU A 1 124 ? -8.242 -25.75 -3.117 1 96.38 124 GLU A C 1
ATOM 979 O O . GLU A 1 124 ? -9 -24.781 -3.082 1 96.38 124 GLU A O 1
ATOM 984 N N . THR A 1 125 ? -7.164 -25.828 -2.41 1 96.81 125 THR A N 1
ATOM 985 C CA . THR A 1 125 ? -6.742 -24.703 -1.586 1 96.81 125 THR A CA 1
ATOM 986 C C . THR A 1 125 ? -6.363 -23.516 -2.455 1 96.81 125 THR A C 1
ATOM 988 O O . THR A 1 125 ? -6.746 -22.375 -2.164 1 96.81 125 THR A O 1
ATOM 991 N N . ALA A 1 126 ? -5.648 -23.781 -3.523 1 97.31 126 ALA A N 1
ATOM 992 C CA . ALA A 1 126 ? -5.27 -22.719 -4.453 1 97.31 126 ALA A CA 1
ATOM 993 C C . ALA A 1 126 ? -6.5 -22.047 -5.051 1 97.31 126 ALA A C 1
ATOM 995 O O . ALA A 1 126 ? -6.551 -20.828 -5.176 1 97.31 126 ALA A O 1
ATOM 996 N N . LYS A 1 127 ? -7.43 -22.859 -5.387 1 97.38 127 LYS A N 1
ATOM 997 C CA . LYS A 1 127 ? -8.68 -22.359 -5.953 1 97.38 127 LYS A CA 1
ATOM 998 C C . LYS A 1 127 ? -9.414 -21.469 -4.961 1 97.38 127 LYS A C 1
ATOM 1000 O O . LYS A 1 127 ? -9.914 -20.391 -5.328 1 97.38 127 LYS A O 1
ATOM 1005 N N . ARG A 1 128 ? -9.508 -21.906 -3.752 1 97.56 128 ARG A N 1
ATOM 1006 C CA . ARG A 1 128 ? -10.156 -21.109 -2.713 1 97.56 128 ARG A CA 1
ATOM 1007 C C . ARG A 1 128 ? -9.438 -19.781 -2.525 1 97.56 128 ARG A C 1
ATOM 1009 O O . ARG A 1 128 ? -10.086 -18.719 -2.441 1 97.56 128 ARG A O 1
ATOM 1016 N N . ASP A 1 129 ? -8.133 -19.875 -2.436 1 97.88 129 ASP A N 1
ATOM 1017 C CA . ASP A 1 129 ? -7.367 -18.656 -2.277 1 97.88 129 ASP A CA 1
ATOM 1018 C C . ASP A 1 129 ? -7.562 -17.719 -3.473 1 97.88 129 ASP A C 1
ATOM 1020 O O . ASP A 1 129 ? -7.719 -16.516 -3.303 1 97.88 129 ASP A O 1
ATOM 1024 N N . PHE A 1 130 ? -7.598 -18.266 -4.664 1 98.5 130 PHE A N 1
ATOM 1025 C CA . PHE A 1 130 ? -7.84 -17.5 -5.883 1 98.5 130 PHE A CA 1
ATOM 1026 C C . PHE A 1 130 ? -9.125 -16.688 -5.762 1 98.5 130 PHE A C 1
ATOM 1028 O O . PHE A 1 130 ? -9.125 -15.477 -6.031 1 98.5 130 PHE A O 1
ATOM 1035 N N . HIS A 1 131 ? -10.094 -17.219 -5.285 1 98 131 HIS A N 1
ATOM 1036 C CA . HIS A 1 131 ? -11.398 -16.562 -5.25 1 98 131 HIS A CA 1
ATOM 1037 C C . HIS A 1 131 ? -11.477 -15.531 -4.121 1 98 131 HIS A C 1
ATOM 1039 O O . HIS A 1 131 ? -12.266 -14.594 -4.184 1 98 131 HIS A O 1
ATOM 1045 N N . ARG A 1 132 ? -10.656 -15.742 -3.137 1 97.06 132 ARG A N 1
ATOM 1046 C CA . ARG A 1 132 ? -10.625 -14.789 -2.031 1 97.06 132 ARG A CA 1
ATOM 1047 C C . ARG A 1 132 ? -10.078 -13.445 -2.482 1 97.06 132 ARG A C 1
ATOM 1049 O O . ARG A 1 132 ? -10.273 -12.43 -1.809 1 97.06 132 ARG A O 1
ATOM 1056 N N . PHE A 1 133 ? -9.414 -13.43 -3.623 1 98.12 133 PHE A N 1
ATOM 1057 C CA . PHE A 1 133 ? -8.914 -12.18 -4.176 1 98.12 133 PHE A CA 1
ATOM 1058 C C . PHE A 1 133 ? -10.039 -11.391 -4.84 1 98.12 133 PHE A C 1
ATOM 1060 O O . PHE A 1 133 ? -9.852 -10.234 -5.227 1 98.12 133 PHE A O 1
ATOM 1067 N N . LYS A 1 134 ? -11.18 -12.055 -5.02 1 96.88 134 LYS A N 1
ATOM 1068 C CA . LYS A 1 134 ? -12.328 -11.477 -5.707 1 96.88 134 LYS A CA 1
ATOM 1069 C C . LYS A 1 134 ? -11.945 -10.969 -7.094 1 96.88 134 LYS A C 1
ATOM 1071 O O . LYS A 1 134 ? -12.211 -9.812 -7.43 1 96.88 134 LYS A O 1
ATOM 1076 N N . PRO A 1 135 ? -11.414 -11.891 -7.891 1 98.19 135 PRO A N 1
ATOM 1077 C CA . PRO A 1 135 ? -10.961 -11.469 -9.219 1 98.19 135 PRO A CA 1
ATOM 1078 C C . PRO A 1 135 ? -12.125 -11.172 -10.164 1 98.19 135 PRO A C 1
ATOM 1080 O O . PRO A 1 135 ? -13.203 -11.758 -10.031 1 98.19 135 PRO A O 1
ATOM 1083 N N . ALA A 1 136 ? -11.906 -10.227 -11.047 1 97.06 136 ALA A N 1
ATOM 1084 C CA . ALA A 1 136 ? -12.82 -9.945 -12.141 1 97.06 136 ALA A CA 1
ATOM 1085 C C . ALA A 1 136 ? -12.422 -10.703 -13.406 1 97.06 136 ALA A C 1
ATOM 1087 O O . ALA A 1 136 ? -11.289 -11.18 -13.516 1 97.06 136 ALA A O 1
ATOM 1088 N N . ASN A 1 137 ? -13.43 -10.914 -14.305 1 97.12 137 ASN A N 1
ATOM 1089 C CA . ASN A 1 137 ? -13.188 -11.555 -15.594 1 97.12 137 ASN A CA 1
ATOM 1090 C C . ASN A 1 137 ? -12.547 -12.93 -15.422 1 97.12 137 ASN A C 1
ATOM 1092 O O . ASN A 1 137 ? -11.547 -13.234 -16.078 1 97.12 137 ASN A O 1
ATOM 1096 N N . VAL A 1 138 ? -13.102 -13.672 -14.562 1 98.19 138 VAL A N 1
ATOM 1097 C CA . VAL A 1 138 ? -12.555 -14.984 -14.234 1 98.19 138 VAL A CA 1
ATOM 1098 C C . VAL A 1 138 ? -12.82 -15.953 -15.391 1 98.19 138 VAL A C 1
ATOM 1100 O O . VAL A 1 138 ? -13.93 -16.016 -15.914 1 98.19 138 VAL A O 1
ATOM 1103 N N . LYS A 1 139 ? -11.766 -16.641 -15.781 1 97.81 139 LYS A N 1
ATOM 1104 C CA . LYS A 1 139 ? -11.852 -17.672 -16.797 1 97.81 139 LYS A CA 1
ATOM 1105 C C . LYS A 1 139 ? -11.211 -18.969 -16.328 1 97.81 139 LYS A C 1
ATOM 1107 O O . LYS A 1 139 ? -10.156 -18.953 -15.688 1 97.81 139 LYS A O 1
ATOM 1112 N N . GLN A 1 140 ? -11.883 -20 -16.641 1 96.56 140 GLN A N 1
ATOM 1113 C CA . GLN A 1 140 ? -11.305 -21.328 -16.406 1 96.56 140 GLN A CA 1
ATOM 1114 C C . GLN A 1 140 ? -10.578 -21.828 -17.656 1 96.56 140 GLN A C 1
ATOM 1116 O O . GLN A 1 140 ? -10.984 -21.531 -18.781 1 96.56 140 GLN A O 1
ATOM 1121 N N . PHE A 1 141 ? -9.469 -22.531 -17.438 1 94.69 141 PHE A N 1
ATOM 1122 C CA . PHE A 1 141 ? -8.773 -23.109 -18.578 1 94.69 141 PHE A CA 1
ATOM 1123 C C . PHE A 1 141 ? -8.336 -24.531 -18.297 1 94.69 141 PHE A C 1
ATOM 1125 O O . PHE A 1 141 ? -8.234 -24.938 -17.125 1 94.69 141 PHE A O 1
ATOM 1132 N N . THR A 1 142 ? -8.211 -25.297 -19.297 1 91.81 142 THR A N 1
ATOM 1133 C CA . THR A 1 142 ? -7.672 -26.641 -19.266 1 91.81 142 THR A CA 1
ATOM 1134 C C . THR A 1 142 ? -6.531 -26.797 -20.266 1 91.81 142 THR A C 1
ATOM 1136 O O . THR A 1 142 ? -6.477 -26.078 -21.266 1 91.81 142 THR A O 1
ATOM 1139 N N . GLY A 1 143 ? -5.594 -27.5 -19.812 1 83.62 143 GLY A N 1
ATOM 1140 C CA . GLY A 1 143 ? -4.469 -27.719 -20.703 1 83.62 143 GLY A CA 1
ATOM 1141 C C . GLY A 1 143 ? -4.082 -29.172 -20.828 1 83.62 143 GLY A C 1
ATOM 1142 O O . GLY A 1 143 ? -4.816 -30.062 -20.375 1 83.62 143 GLY A O 1
ATOM 1143 N N . LYS A 1 144 ? -2.963 -29.281 -21.578 1 77.69 144 LYS A N 1
ATOM 1144 C CA . LYS A 1 144 ? -2.441 -30.625 -21.781 1 77.69 144 LYS A CA 1
ATOM 1145 C C . LYS A 1 144 ? -2.018 -31.266 -20.453 1 77.69 144 LYS A C 1
ATOM 1147 O O . LYS A 1 144 ? -1.746 -30.547 -19.484 1 77.69 144 LYS A O 1
ATOM 1152 N N . ASN A 1 145 ? -2.01 -32.594 -20.328 1 75.81 145 ASN A N 1
ATOM 1153 C CA . ASN A 1 145 ? -1.51 -33.344 -19.203 1 75.81 145 ASN A CA 1
ATOM 1154 C C . ASN A 1 145 ? -2.293 -33.062 -17.922 1 75.81 145 ASN A C 1
ATOM 1156 O O . ASN A 1 145 ? -1.707 -32.906 -16.844 1 75.81 145 ASN A O 1
ATOM 1160 N N . GLY A 1 146 ? -3.602 -32.719 -18.156 1 80.31 146 GLY A N 1
ATOM 1161 C CA . GLY A 1 146 ? -4.492 -32.625 -17.016 1 80.31 146 GLY A CA 1
ATOM 1162 C C . GLY A 1 146 ? -4.418 -31.25 -16.344 1 80.31 146 GLY A C 1
ATOM 1163 O O . GLY A 1 146 ? -4.922 -31.078 -15.234 1 80.31 146 GLY A O 1
ATOM 1164 N N . GLN A 1 147 ? -3.777 -30.344 -17.047 1 87.69 147 GLN A N 1
ATOM 1165 C CA . GLN A 1 147 ? -3.713 -29 -16.5 1 87.69 147 GLN A CA 1
ATOM 1166 C C . GLN A 1 147 ? -5.102 -28.359 -16.438 1 87.69 147 GLN A C 1
ATOM 1168 O O . GLN A 1 147 ? -5.918 -28.547 -17.344 1 87.69 147 GLN A O 1
ATOM 1173 N N . GLN A 1 148 ? -5.336 -27.781 -15.281 1 94 148 GLN A N 1
ATOM 1174 C CA . GLN A 1 148 ? -6.523 -26.969 -15.031 1 94 148 GLN A CA 1
ATOM 1175 C C . GLN A 1 148 ? -6.18 -25.719 -14.234 1 94 148 GLN A C 1
ATOM 1177 O O . GLN A 1 148 ? -5.195 -25.703 -13.5 1 94 148 GLN A O 1
ATOM 1182 N N . GLY A 1 149 ? -6.984 -24.688 -14.492 1 96.5 149 GLY A N 1
ATOM 1183 C CA . GLY A 1 149 ? -6.703 -23.516 -13.695 1 96.5 149 GLY A CA 1
ATOM 1184 C C . GLY A 1 149 ? -7.703 -22.391 -13.914 1 96.5 149 GLY A C 1
ATOM 1185 O O . GLY A 1 149 ? -8.734 -22.594 -14.57 1 96.5 149 GLY A O 1
ATOM 1186 N N . TYR A 1 150 ? -7.461 -21.391 -13.242 1 97.94 150 TYR A N 1
ATOM 1187 C CA . TYR A 1 150 ? -8.258 -20.172 -13.297 1 97.94 150 TYR A CA 1
ATOM 1188 C C . TYR A 1 150 ? -7.367 -18.953 -13.539 1 97.94 150 TYR A C 1
ATOM 1190 O O . TYR A 1 150 ? -6.234 -18.891 -13.047 1 97.94 150 TYR A O 1
ATOM 1198 N N . THR A 1 151 ? -7.891 -18.047 -14.281 1 98.31 151 THR A N 1
ATOM 1199 C CA . THR A 1 151 ? -7.238 -16.75 -14.422 1 98.31 151 THR A CA 1
ATOM 1200 C C . THR A 1 151 ? -8.242 -15.625 -14.234 1 98.31 151 THR A C 1
ATOM 1202 O O . THR A 1 151 ? -9.438 -15.805 -14.469 1 98.31 151 THR A O 1
ATOM 1205 N N . GLY A 1 152 ? -7.828 -14.539 -13.758 1 98.62 152 GLY A N 1
ATOM 1206 C CA . GLY A 1 152 ? -8.617 -13.336 -13.547 1 98.62 152 GLY A CA 1
ATOM 1207 C C . GLY A 1 152 ? -7.766 -12.102 -13.32 1 98.62 152 GLY A C 1
ATOM 1208 O O . GLY A 1 152 ? -6.539 -12.164 -13.391 1 98.62 152 GLY A O 1
ATOM 1209 N N . LYS A 1 153 ? -8.477 -11 -13.172 1 98.56 153 LYS A N 1
ATOM 1210 C CA . LYS A 1 153 ? -7.777 -9.734 -12.969 1 98.56 153 LYS A CA 1
ATOM 1211 C C . LYS A 1 153 ? -8.164 -9.102 -11.633 1 98.56 153 LYS A C 1
ATOM 1213 O O . LYS A 1 153 ? -9.305 -9.219 -11.195 1 98.56 153 LYS A O 1
ATOM 1218 N N . ILE A 1 154 ? -7.188 -8.516 -11.047 1 98.31 154 ILE A N 1
ATOM 1219 C CA . ILE A 1 154 ? -7.453 -7.789 -9.812 1 98.31 154 ILE A CA 1
ATOM 1220 C C . ILE A 1 154 ? -6.898 -6.367 -9.922 1 98.31 154 ILE A C 1
ATOM 1222 O O . ILE A 1 154 ? -6.125 -6.066 -10.828 1 98.31 154 ILE A O 1
ATOM 1226 N N . LEU A 1 155 ? -7.402 -5.484 -8.953 1 97.75 155 LEU A N 1
ATOM 1227 C CA . LEU A 1 155 ? -6.949 -4.098 -8.875 1 97.75 155 LEU A CA 1
ATOM 1228 C C . LEU A 1 155 ? -7.152 -3.387 -10.211 1 97.75 155 LEU A C 1
ATOM 1230 O O . LEU A 1 155 ? -6.219 -2.783 -10.75 1 97.75 155 LEU A O 1
ATOM 1234 N N . ASP A 1 156 ? -8.422 -3.592 -10.711 1 95.88 156 ASP A N 1
ATOM 1235 C CA . ASP A 1 156 ? -8.898 -2.945 -11.93 1 95.88 156 ASP A CA 1
ATOM 1236 C C . ASP A 1 156 ? -8 -3.291 -13.117 1 95.88 156 ASP A C 1
ATOM 1238 O O . ASP A 1 156 ? -7.676 -2.424 -13.93 1 95.88 156 ASP A O 1
ATOM 1242 N N . GLY A 1 157 ? -7.465 -4.512 -13.109 1 97.31 157 GLY A N 1
ATOM 1243 C CA . GLY A 1 157 ? -6.727 -5.031 -14.25 1 97.31 157 GLY A CA 1
ATOM 1244 C C . GLY A 1 157 ? -5.23 -4.828 -14.133 1 97.31 157 GLY A C 1
ATOM 1245 O O . GLY A 1 157 ? -4.473 -5.25 -15.008 1 97.31 157 GLY A O 1
ATOM 1246 N N . LYS A 1 158 ? -4.785 -4.219 -13.133 1 97.56 158 LYS A N 1
ATOM 1247 C CA . LYS A 1 158 ? -3.359 -3.959 -12.938 1 97.56 158 LYS A CA 1
ATOM 1248 C C . LYS A 1 158 ? -2.578 -5.262 -12.812 1 97.56 158 LYS A C 1
ATOM 1250 O O . LYS A 1 158 ? -1.402 -5.328 -13.18 1 97.56 158 LYS A O 1
ATOM 1255 N N . TYR A 1 159 ? -3.248 -6.258 -12.258 1 98.56 159 TYR A N 1
ATOM 1256 C CA . TYR A 1 159 ? -2.574 -7.531 -12.039 1 98.56 159 TYR A CA 1
ATOM 1257 C C . TYR A 1 159 ? -3.363 -8.688 -12.648 1 98.56 159 TYR A C 1
ATOM 1259 O O . TYR A 1 159 ? -4.598 -8.68 -12.617 1 98.56 159 TYR A O 1
ATOM 1267 N N . GLN A 1 160 ? -2.611 -9.594 -13.078 1 98.5 160 GLN A N 1
ATOM 1268 C CA . GLN A 1 160 ? -3.141 -10.891 -13.492 1 98.5 160 GLN A CA 1
ATOM 1269 C C . GLN A 1 160 ? -2.975 -11.93 -12.391 1 98.5 160 GLN A C 1
ATOM 1271 O O . GLN A 1 160 ? -1.894 -12.07 -11.812 1 98.5 160 GLN A O 1
ATOM 1276 N N . LEU A 1 161 ? -4.035 -12.555 -12.047 1 98.69 161 LEU A N 1
ATOM 1277 C CA . LEU A 1 161 ? -4.066 -13.633 -11.062 1 98.69 161 LEU A CA 1
ATOM 1278 C C . LEU A 1 161 ? -4.305 -14.984 -11.742 1 98.69 161 LEU A C 1
ATOM 1280 O O . LEU A 1 161 ? -5.254 -15.133 -12.516 1 98.69 161 LEU A O 1
ATOM 1284 N N . THR A 1 162 ? -3.404 -15.938 -11.547 1 98.25 162 THR A N 1
ATOM 1285 C CA . THR A 1 162 ? -3.545 -17.234 -12.211 1 98.25 162 THR A CA 1
ATOM 1286 C C . THR A 1 162 ? -3.322 -18.375 -11.219 1 98.25 162 THR A C 1
ATOM 1288 O O . THR A 1 162 ? -2.287 -18.422 -10.555 1 98.25 162 THR A O 1
ATOM 1291 N N . ALA A 1 163 ? -4.277 -19.25 -11.094 1 98.12 163 ALA A N 1
ATOM 1292 C CA . ALA A 1 163 ? -4.137 -20.5 -10.352 1 98.12 163 ALA A CA 1
ATOM 1293 C C . ALA A 1 163 ? -4 -21.688 -11.297 1 98.12 163 ALA A C 1
ATOM 1295 O O . ALA A 1 163 ? -4.816 -21.859 -12.211 1 98.12 163 ALA A O 1
ATOM 1296 N N . ARG A 1 164 ? -2.98 -22.453 -11.07 1 96 164 ARG A N 1
ATOM 1297 C CA . ARG A 1 164 ? -2.748 -23.625 -11.898 1 96 164 ARG A CA 1
ATOM 1298 C C . ARG A 1 164 ? -2.711 -24.891 -11.047 1 96 164 ARG A C 1
ATOM 1300 O O . ARG A 1 164 ? -2.139 -24.891 -9.953 1 96 164 ARG A O 1
ATOM 1307 N N . LYS A 1 165 ? -3.211 -25.922 -11.578 1 94.31 165 LYS A N 1
ATOM 1308 C CA . LYS A 1 165 ? -3.26 -27.203 -10.883 1 94.31 165 LYS A CA 1
ATOM 1309 C C . LYS A 1 165 ? -1.874 -27.844 -10.805 1 94.31 165 LYS A C 1
ATOM 1311 O O . LYS A 1 165 ? -1.558 -28.531 -9.836 1 94.31 165 LYS A O 1
ATOM 1316 N N . THR A 1 166 ? -1.123 -27.672 -11.836 1 89.81 166 THR A N 1
ATOM 1317 C CA . THR A 1 166 ? 0.2 -28.281 -11.836 1 89.81 166 THR A CA 1
ATOM 1318 C C . THR A 1 166 ? 1.239 -27.328 -12.414 1 89.81 166 THR A C 1
ATOM 1320 O O . THR A 1 166 ? 0.9 -26.422 -13.18 1 89.81 166 THR A O 1
ATOM 1323 N N . SER A 1 167 ? 2.391 -27.484 -11.93 1 84.38 167 SER A N 1
ATOM 1324 C CA . SER A 1 167 ? 3.561 -26.766 -12.406 1 84.38 167 SER A CA 1
ATOM 1325 C C . SER A 1 167 ? 4.723 -27.703 -12.688 1 84.38 167 SER A C 1
ATOM 1327 O O . SER A 1 167 ? 4.59 -28.922 -12.539 1 84.38 167 SER A O 1
ATOM 1329 N N . THR A 1 168 ? 5.758 -27.047 -13.258 1 76.19 168 THR A N 1
ATOM 1330 C CA . THR A 1 168 ? 6.941 -27.875 -13.484 1 76.19 168 THR A CA 1
ATOM 1331 C C . THR A 1 168 ? 7.68 -28.141 -12.18 1 76.19 168 THR A C 1
ATOM 1333 O O . THR A 1 168 ? 8.445 -29.094 -12.078 1 76.19 168 THR A O 1
ATOM 1336 N N . HIS A 1 169 ? 7.348 -27.328 -11.273 1 73.19 169 HIS A N 1
ATOM 1337 C CA . HIS A 1 169 ? 8.039 -27.516 -10 1 73.19 169 HIS A CA 1
ATOM 1338 C C . HIS A 1 169 ? 7.523 -28.75 -9.258 1 73.19 169 HIS A C 1
ATOM 1340 O O . HIS A 1 169 ? 6.32 -28.875 -9.031 1 73.19 169 HIS A O 1
ATOM 1346 N N . GLY A 1 170 ? 8.469 -29.641 -8.852 1 70.12 170 GLY A N 1
ATOM 1347 C CA . GLY A 1 170 ? 8.133 -30.859 -8.109 1 70.12 170 GLY A CA 1
ATOM 1348 C C . GLY A 1 170 ? 7.664 -31.984 -9.008 1 70.12 170 GLY A C 1
ATOM 1349 O O . GLY A 1 170 ? 7.344 -33.062 -8.523 1 70.12 170 GLY A O 1
ATOM 1350 N N . LYS A 1 171 ? 7.684 -31.656 -10.227 1 75.56 171 LYS A N 1
ATOM 1351 C CA . LYS A 1 171 ? 7.301 -32.719 -11.164 1 75.56 171 LYS A CA 1
ATOM 1352 C C . LYS A 1 171 ? 8.383 -33.781 -11.266 1 75.56 171 LYS A C 1
ATOM 1354 O O . LYS A 1 171 ? 9.578 -33.469 -11.32 1 75.56 171 LYS A O 1
ATOM 1359 N N . VAL A 1 172 ? 7.918 -34.969 -11.109 1 74.94 172 VAL A N 1
ATOM 1360 C CA . VAL A 1 172 ? 8.828 -36.094 -11.281 1 74.94 172 VAL A CA 1
ATOM 1361 C C . VAL A 1 172 ? 8.391 -36.938 -12.477 1 74.94 172 VAL A C 1
ATOM 1363 O O . VAL A 1 172 ? 7.215 -37.312 -12.594 1 74.94 172 VAL A O 1
ATOM 1366 N N . THR A 1 173 ? 9.273 -37.156 -13.414 1 78.12 173 THR A N 1
ATOM 1367 C CA . THR A 1 173 ? 9.016 -37.969 -14.594 1 78.12 173 THR A CA 1
ATOM 1368 C C . THR A 1 173 ? 9.961 -39.156 -14.641 1 78.12 173 THR A C 1
ATOM 1370 O O . THR A 1 173 ? 11.156 -39.031 -14.375 1 78.12 173 THR A O 1
ATOM 1373 N N . ASN A 1 174 ? 9.328 -40.344 -14.742 1 78 174 ASN A N 1
ATOM 1374 C CA . ASN A 1 174 ? 10.078 -41.594 -14.969 1 78 174 ASN A CA 1
ATOM 1375 C C . ASN A 1 174 ? 9.781 -42.156 -16.344 1 78 174 ASN A C 1
ATOM 1377 O O . ASN A 1 174 ? 8.625 -42.469 -16.656 1 78 174 ASN A O 1
ATOM 1381 N N . ASN A 1 175 ? 10.805 -42.469 -17.141 1 83.31 175 ASN A N 1
ATOM 1382 C CA . ASN A 1 175 ? 10.719 -43 -18.484 1 83.31 175 ASN A CA 1
ATOM 1383 C C . ASN A 1 175 ? 9.648 -42.312 -19.312 1 83.31 175 ASN A C 1
ATOM 1385 O O . ASN A 1 175 ? 8.812 -42.969 -19.922 1 83.31 175 ASN A O 1
ATOM 1389 N N . GLY A 1 176 ? 9.523 -40.938 -19.219 1 75.69 176 GLY A N 1
ATOM 1390 C CA . GLY A 1 176 ? 8.594 -40.125 -20 1 75.69 176 GLY A CA 1
ATOM 1391 C C . GLY A 1 176 ? 7.215 -40.031 -19.375 1 75.69 176 GLY A C 1
ATOM 1392 O O . GLY A 1 176 ? 6.371 -39.25 -19.828 1 75.69 176 GLY A O 1
ATOM 1393 N N . ASN A 1 177 ? 7.039 -40.875 -18.344 1 75.19 177 ASN A N 1
ATOM 1394 C CA 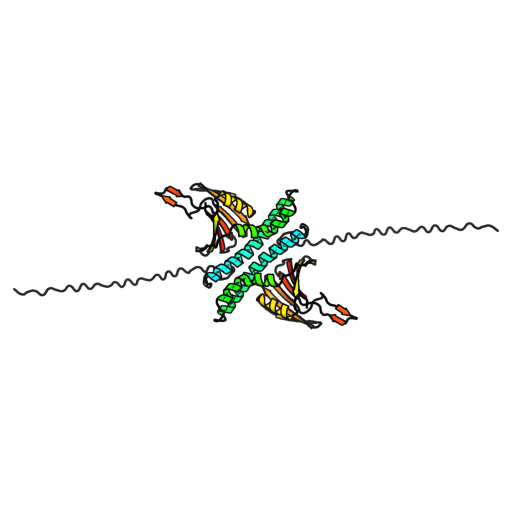. ASN A 1 177 ? 5.75 -40.875 -17.672 1 75.19 177 ASN A CA 1
ATOM 1395 C C . ASN A 1 177 ? 5.777 -40 -16.406 1 75.19 177 ASN A C 1
ATOM 1397 O O . ASN A 1 177 ? 6.699 -40.094 -15.602 1 75.19 177 ASN A O 1
ATOM 1401 N N . VAL A 1 178 ? 4.855 -39.094 -16.328 1 72.19 178 VAL A N 1
ATOM 1402 C CA . VAL A 1 178 ? 4.758 -38.281 -15.109 1 72.19 178 VAL A CA 1
ATOM 1403 C C . VAL A 1 178 ? 4.359 -39.156 -13.93 1 72.19 178 VAL A C 1
ATOM 1405 O O . VAL A 1 178 ? 3.268 -39.75 -13.922 1 72.19 178 VAL A O 1
ATOM 1408 N N . VAL A 1 179 ? 5.27 -39.25 -12.945 1 71.62 179 VAL A N 1
ATOM 1409 C CA . VAL A 1 179 ? 5.008 -40.094 -11.781 1 71.62 179 VAL A CA 1
ATOM 1410 C C . VAL A 1 179 ? 4.488 -39.219 -10.633 1 71.62 179 VAL A C 1
ATOM 1412 O O . VAL A 1 179 ? 3.799 -39.719 -9.734 1 71.62 179 VAL A O 1
ATOM 1415 N N . GLN A 1 180 ? 4.906 -37.938 -10.734 1 74.44 180 GLN A N 1
ATOM 1416 C CA . GLN A 1 180 ? 4.391 -36.969 -9.766 1 74.44 180 GLN A CA 1
ATOM 1417 C C . GLN A 1 180 ? 4.117 -35.625 -10.414 1 74.44 180 GLN A C 1
ATOM 1419 O O . GLN A 1 180 ? 5.012 -35.031 -11.031 1 74.44 180 GLN A O 1
ATOM 1424 N N . SER A 1 181 ? 2.885 -35.25 -10.344 1 76.19 181 SER A N 1
ATOM 1425 C CA . SER A 1 181 ? 2.555 -33.938 -10.898 1 76.19 181 SER A CA 1
ATOM 1426 C C . SER A 1 181 ? 3.215 -32.812 -10.094 1 76.19 181 SER A C 1
ATOM 1428 O O . SER A 1 181 ? 3.48 -33 -8.898 1 76.19 181 SER A O 1
ATOM 1430 N N . GLY A 1 182 ? 3.475 -31.828 -10.812 1 84.38 182 GLY A N 1
ATOM 1431 C CA . GLY A 1 182 ? 4.02 -30.672 -10.125 1 84.38 182 GLY A CA 1
ATOM 1432 C C . GLY A 1 182 ? 3.027 -30.016 -9.18 1 84.38 182 GLY A C 1
ATOM 1433 O O . GLY A 1 182 ? 1.834 -30.312 -9.219 1 84.38 182 GLY A O 1
ATOM 1434 N N . ARG A 1 183 ? 3.406 -29.172 -8.328 1 90.38 183 ARG A N 1
ATOM 1435 C CA . ARG A 1 183 ? 2.613 -28.531 -7.285 1 90.38 183 ARG A CA 1
ATOM 1436 C C . ARG A 1 183 ? 1.688 -27.469 -7.883 1 90.38 183 ARG A C 1
ATOM 1438 O O . ARG A 1 183 ? 2.055 -26.781 -8.836 1 90.38 183 ARG A O 1
ATOM 1445 N N . PRO A 1 184 ? 0.451 -27.375 -7.371 1 95 184 PRO A N 1
ATOM 1446 C CA . PRO A 1 184 ? -0.38 -26.219 -7.75 1 95 184 PRO A CA 1
ATOM 1447 C C . PRO A 1 184 ? 0.258 -24.891 -7.387 1 95 184 PRO A C 1
ATOM 1449 O O . PRO A 1 184 ? 1.087 -24.812 -6.477 1 95 184 PRO A O 1
ATOM 1452 N N . THR A 1 185 ? -0.106 -23.906 -8.125 1 96.56 185 THR A N 1
ATOM 1453 C CA . THR A 1 185 ? 0.475 -22.594 -7.875 1 96.56 185 THR A CA 1
ATOM 1454 C C . THR A 1 185 ? -0.586 -21.5 -7.988 1 96.56 185 THR A C 1
ATOM 1456 O O . THR A 1 185 ? -1.621 -21.688 -8.625 1 96.56 185 THR A O 1
ATOM 1459 N N . LEU A 1 186 ? -0.418 -20.469 -7.297 1 97.81 186 LEU A N 1
ATOM 1460 C CA . LEU A 1 186 ? -1.102 -19.188 -7.449 1 97.81 186 LEU A CA 1
ATOM 1461 C C . LEU A 1 186 ? -0.104 -18.078 -7.742 1 97.81 186 LEU A C 1
ATOM 1463 O O . LEU A 1 186 ? 0.827 -17.859 -6.965 1 97.81 186 LEU A O 1
ATOM 1467 N N . GLU A 1 187 ? -0.341 -17.406 -8.875 1 97.75 187 GLU A N 1
ATOM 1468 C CA . GLU A 1 187 ? 0.629 -16.422 -9.32 1 97.75 187 GLU A CA 1
ATOM 1469 C C . GLU A 1 187 ? -0.035 -15.062 -9.539 1 97.75 187 GLU A C 1
ATOM 1471 O O . GLU A 1 187 ? -1.129 -14.984 -10.102 1 97.75 187 GLU A O 1
ATOM 1476 N N . ILE A 1 188 ? 0.599 -14.016 -9.039 1 98.31 188 ILE A N 1
ATOM 1477 C CA . ILE A 1 188 ? 0.171 -12.633 -9.227 1 98.31 188 ILE A CA 1
ATOM 1478 C C . ILE A 1 188 ? 1.226 -11.875 -10.031 1 98.31 188 ILE A C 1
ATOM 1480 O O . ILE A 1 188 ? 2.357 -11.703 -9.57 1 98.31 188 ILE A O 1
ATOM 1484 N N . ARG A 1 189 ? 0.844 -11.375 -11.227 1 97.12 189 ARG A N 1
ATOM 1485 C CA . ARG A 1 189 ? 1.761 -10.664 -12.117 1 97.12 189 ARG A CA 1
ATOM 1486 C C . ARG A 1 189 ? 1.179 -9.328 -12.555 1 97.12 189 ARG A C 1
ATOM 1488 O O . ARG A 1 189 ? -0.021 -9.219 -12.812 1 97.12 189 ARG A O 1
ATOM 1495 N N . SER A 1 190 ? 2.115 -8.398 -12.672 1 96.06 190 SER A N 1
ATOM 1496 C CA . SER A 1 190 ? 1.675 -7.094 -13.156 1 96.06 190 SER A CA 1
ATOM 1497 C C . SER A 1 190 ? 1.338 -7.141 -14.641 1 96.06 190 SER A C 1
ATOM 1499 O O . SER A 1 190 ? 2.051 -7.77 -15.43 1 96.06 190 SER A O 1
ATOM 1501 N N . ASN A 1 191 ? 0.249 -6.445 -14.93 1 94.12 191 ASN A N 1
ATOM 1502 C CA . ASN A 1 191 ? -0.117 -6.262 -16.328 1 94.12 191 ASN A CA 1
ATOM 1503 C C . ASN A 1 191 ? 0.392 -4.926 -16.875 1 94.12 191 ASN A C 1
ATOM 1505 O O . ASN A 1 191 ? 0.14 -4.582 -18.031 1 94.12 191 ASN A O 1
ATOM 1509 N N . THR A 1 192 ? 1.024 -4.246 -16.016 1 91.31 192 THR A N 1
ATOM 1510 C CA . THR A 1 192 ? 1.438 -2.898 -16.391 1 91.31 192 THR A CA 1
ATOM 1511 C C . THR A 1 192 ? 2.959 -2.797 -16.453 1 91.31 192 THR A C 1
ATOM 1513 O O . THR A 1 192 ? 3.52 -1.708 -16.312 1 91.31 192 THR A O 1
ATOM 1516 N N . GLY A 1 193 ? 3.596 -3.957 -16.484 1 89 193 GLY A N 1
ATOM 1517 C CA . GLY A 1 193 ? 5.035 -3.943 -16.703 1 89 193 GLY A CA 1
ATOM 1518 C C . GLY A 1 193 ? 5.832 -4.078 -15.422 1 89 193 GLY A C 1
ATOM 1519 O O . GLY A 1 193 ? 7.062 -4.07 -15.445 1 89 193 GLY A O 1
ATOM 1520 N N . GLY A 1 194 ? 5.125 -4.156 -14.281 1 91.69 194 GLY A N 1
ATOM 1521 C CA . GLY A 1 194 ? 5.848 -4.395 -13.047 1 91.69 194 GLY A CA 1
ATOM 1522 C C . GLY A 1 194 ? 6.668 -5.672 -13.07 1 91.69 194 GLY A C 1
ATOM 1523 O O . GLY A 1 194 ? 6.25 -6.672 -13.656 1 91.69 194 GLY A O 1
ATOM 1524 N N . LYS A 1 195 ? 7.746 -5.625 -12.375 1 94.44 195 LYS A N 1
ATOM 1525 C CA . LYS A 1 195 ? 8.719 -6.707 -12.5 1 94.44 195 LYS A CA 1
ATOM 1526 C C . LYS A 1 195 ? 8.664 -7.637 -11.289 1 94.44 195 LYS A C 1
ATOM 1528 O O . LYS A 1 195 ? 9.391 -8.633 -11.234 1 94.44 195 LYS A O 1
ATOM 1533 N N . VAL A 1 196 ? 7.824 -7.34 -10.336 1 96.56 196 VAL A N 1
ATOM 1534 C CA . VAL A 1 196 ? 7.699 -8.18 -9.148 1 96.56 196 VAL A CA 1
ATOM 1535 C C . VAL A 1 196 ? 6.578 -9.195 -9.344 1 96.56 196 VAL A C 1
ATOM 1537 O O . VAL A 1 196 ? 5.449 -8.828 -9.672 1 96.56 196 VAL A O 1
ATOM 1540 N N . VAL A 1 197 ? 6.898 -10.438 -9.227 1 97.19 197 VAL A N 1
ATOM 1541 C CA . VAL A 1 197 ? 5.934 -11.531 -9.305 1 97.19 197 VAL A CA 1
ATOM 1542 C C . VAL A 1 197 ? 5.781 -12.188 -7.938 1 97.19 197 VAL A C 1
ATOM 1544 O O . VAL A 1 197 ? 6.766 -12.414 -7.234 1 97.19 197 VAL A O 1
ATOM 1547 N N . ARG A 1 198 ? 4.57 -12.391 -7.535 1 97.25 198 ARG A N 1
ATOM 1548 C CA . ARG A 1 198 ? 4.27 -13.156 -6.328 1 97.25 198 ARG A CA 1
ATOM 1549 C C . ARG A 1 198 ? 3.715 -14.531 -6.672 1 97.25 198 ARG A C 1
ATOM 1551 O O . ARG A 1 198 ? 2.732 -14.648 -7.406 1 97.25 198 ARG A O 1
ATOM 1558 N N . LYS A 1 199 ? 4.375 -15.492 -6.133 1 95.94 199 LYS A N 1
ATOM 1559 C CA . LYS A 1 199 ? 3.982 -16.859 -6.465 1 95.94 199 LYS A CA 1
ATOM 1560 C C . LYS A 1 199 ? 3.842 -17.703 -5.207 1 95.94 199 LYS A C 1
ATOM 1562 O O . LYS A 1 199 ? 4.742 -17.734 -4.363 1 95.94 199 LYS A O 1
ATOM 1567 N N . VAL A 1 200 ? 2.73 -18.406 -5.051 1 96.56 200 VAL A N 1
ATOM 1568 C CA . VAL A 1 200 ? 2.502 -19.344 -3.959 1 96.56 200 VAL A CA 1
ATOM 1569 C C . VAL A 1 200 ? 2.52 -20.766 -4.5 1 96.56 200 VAL A C 1
ATOM 1571 O O . VAL A 1 200 ? 1.799 -2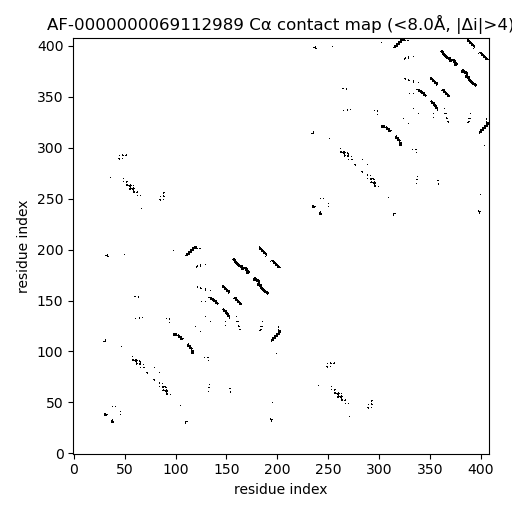1.094 -5.445 1 96.56 200 VAL A O 1
ATOM 1574 N N . ARG A 1 201 ? 3.346 -21.562 -3.994 1 94.62 201 ARG A N 1
ATOM 1575 C CA . ARG A 1 201 ? 3.387 -22.984 -4.305 1 94.62 201 ARG A CA 1
ATOM 1576 C C . ARG A 1 201 ? 2.742 -23.812 -3.195 1 94.62 201 ARG A C 1
ATOM 1578 O O . ARG A 1 201 ? 3.09 -23.656 -2.021 1 94.62 201 ARG A O 1
ATOM 1585 N N . TYR A 1 202 ? 1.842 -24.562 -3.66 1 94 202 TYR A N 1
ATOM 1586 C CA . TYR A 1 202 ? 1.093 -25.359 -2.691 1 94 202 TYR A CA 1
ATOM 1587 C C . TYR A 1 202 ? 1.685 -26.75 -2.557 1 94 202 TYR A C 1
ATOM 1589 O O . TYR A 1 202 ? 1.893 -27.438 -3.557 1 94 202 TYR A O 1
ATOM 1597 N N . ASP A 1 203 ? 2.176 -27.047 -1.366 1 84 203 ASP A N 1
ATOM 1598 C CA . ASP A 1 203 ? 2.803 -28.344 -1.123 1 84 203 ASP A CA 1
ATOM 1599 C C . ASP A 1 203 ? 1.834 -29.297 -0.435 1 84 203 ASP A C 1
ATOM 1601 O O . ASP A 1 203 ? 1.053 -28.891 0.426 1 84 203 ASP A O 1
ATOM 1605 N N . GLN A 1 204 ? 1.454 -30.406 -1.075 1 65.75 204 GLN A N 1
ATOM 1606 C CA . GLN A 1 204 ? 0.621 -31.469 -0.523 1 65.75 204 GLN A CA 1
ATOM 1607 C C . GLN A 1 204 ? 1.207 -32 0.779 1 65.75 204 GLN A C 1
ATOM 1609 O O . GLN A 1 204 ? 2.422 -31.969 0.984 1 65.75 204 GLN A O 1
ATOM 1614 N N . MET B 1 1 ? -81.062 57.562 22.953 1 29.89 1 MET B N 1
ATOM 1615 C CA . MET B 1 1 ? -79.688 57.625 22.469 1 29.89 1 MET B CA 1
ATOM 1616 C C . MET B 1 1 ? -79.188 56.219 22.078 1 29.89 1 MET B C 1
ATOM 1618 O O . MET B 1 1 ? -79.188 55.312 22.922 1 29.89 1 MET B O 1
ATOM 1622 N N . ARG B 1 2 ? -79.438 55.812 20.797 1 27.22 2 ARG B N 1
ATOM 1623 C CA . ARG B 1 2 ? -79.25 54.562 20.078 1 27.22 2 ARG B CA 1
ATOM 1624 C C . ARG B 1 2 ? -77.812 54.125 20.125 1 27.22 2 ARG B C 1
ATOM 1626 O O . ARG B 1 2 ? -76.875 54.875 19.812 1 27.22 2 ARG B O 1
ATOM 1633 N N . ARG B 1 3 ? -77.5 53.188 21 1 33.06 3 ARG B N 1
ATOM 1634 C CA . ARG B 1 3 ? -76.25 52.5 21.312 1 33.06 3 ARG B CA 1
ATOM 1635 C C . ARG B 1 3 ? -75.625 51.875 20.062 1 33.06 3 ARG B C 1
ATOM 1637 O O . ARG B 1 3 ? -76.25 51.062 19.391 1 33.06 3 ARG B O 1
ATOM 1644 N N . GLY B 1 4 ? -75.062 52.75 19.219 1 29.36 4 GLY B N 1
ATOM 1645 C CA . GLY B 1 4 ? -74.5 52.312 17.969 1 29.36 4 GLY B CA 1
ATOM 1646 C C . GLY B 1 4 ? -73.562 51.094 18.109 1 29.36 4 GLY B C 1
ATOM 1647 O O . GLY B 1 4 ? -72.938 50.906 19.156 1 29.36 4 GLY B O 1
ATOM 1648 N N . LEU B 1 5 ? -73.938 50 17.5 1 40.34 5 LEU B N 1
ATOM 1649 C CA . LEU B 1 5 ? -73.312 48.688 17.438 1 40.34 5 LEU B CA 1
ATOM 1650 C C . LEU B 1 5 ? -71.875 48.781 17.016 1 40.34 5 LEU B C 1
ATOM 1652 O O . LEU B 1 5 ? -71.562 49.5 16.062 1 40.34 5 LEU B O 1
ATOM 1656 N N . PRO B 1 6 ? -70.938 48.5 17.953 1 40.84 6 PRO B N 1
ATOM 1657 C CA . PRO B 1 6 ? -69.5 48.562 17.641 1 40.84 6 PRO B CA 1
ATOM 1658 C C . PRO B 1 6 ? -69.125 47.719 16.422 1 40.84 6 PRO B C 1
ATOM 1660 O O . PRO B 1 6 ? -69.75 46.688 16.172 1 40.84 6 PRO B O 1
ATOM 1663 N N . VAL B 1 7 ? -68.812 48.281 15.242 1 40.59 7 VAL B N 1
ATOM 1664 C CA . VAL B 1 7 ? -68.312 47.688 14.031 1 40.59 7 VAL B CA 1
ATOM 1665 C C . VAL B 1 7 ? -67.062 46.844 14.383 1 40.59 7 VAL B C 1
ATOM 1667 O O . VAL B 1 7 ? -66.125 47.344 14.953 1 40.59 7 VAL B O 1
ATOM 1670 N N . SER B 1 8 ? -67.25 45.562 14.703 1 34.25 8 SER B N 1
ATOM 1671 C CA . SER B 1 8 ? -66.188 44.531 14.844 1 34.25 8 SER B CA 1
ATOM 1672 C C . SER B 1 8 ? -65.312 44.5 13.633 1 34.25 8 SER B C 1
ATOM 1674 O O . SER B 1 8 ? -65.75 44.25 12.508 1 34.25 8 SER B O 1
ATOM 1676 N N . VAL B 1 9 ? -64.312 45.406 13.539 1 34.59 9 VAL B N 1
ATOM 1677 C CA . VAL B 1 9 ? -63.25 45.375 12.523 1 34.59 9 VAL B CA 1
ATOM 1678 C C . VAL B 1 9 ? -62.594 43.969 12.484 1 34.59 9 VAL B C 1
ATOM 1680 O O . VAL B 1 9 ? -62 43.531 13.469 1 34.59 9 VAL B O 1
ATOM 1683 N N . VAL B 1 10 ? -63.219 43 11.789 1 36.44 10 VAL B N 1
ATOM 1684 C CA . VAL B 1 10 ? -62.625 41.719 11.43 1 36.44 10 VAL B CA 1
ATOM 1685 C C . VAL B 1 10 ? -61.25 41.969 10.805 1 36.44 10 VAL B C 1
ATOM 1687 O O . VAL B 1 10 ? -61.156 42.531 9.711 1 36.44 10 VAL B O 1
ATOM 1690 N N . LEU B 1 11 ? -60.219 42.25 11.633 1 31.84 11 LEU B N 1
ATOM 1691 C CA . LEU B 1 11 ? -58.844 42.25 11.148 1 31.84 11 LEU B CA 1
ATOM 1692 C C . LEU B 1 11 ? -58.562 40.969 10.375 1 31.84 11 LEU B C 1
ATOM 1694 O O . LEU B 1 11 ? -58.562 39.875 10.953 1 31.84 11 LEU B O 1
ATOM 1698 N N . LEU B 1 12 ? -59 40.875 9.109 1 32.94 12 LEU B N 1
ATOM 1699 C CA . LEU B 1 12 ? -58.531 39.844 8.172 1 32.94 12 LEU B CA 1
ATOM 1700 C C . LEU B 1 12 ? -57.031 39.719 8.211 1 32.94 12 LEU B C 1
ATOM 1702 O O . LEU B 1 12 ? -56.312 40.656 7.797 1 32.94 12 LEU B O 1
ATOM 1706 N N . VAL B 1 13 ? -56.469 39.125 9.297 1 33.16 13 VAL B N 1
ATOM 1707 C CA . VAL B 1 13 ? -55.062 38.75 9.281 1 33.16 13 VAL B CA 1
ATOM 1708 C C . VAL B 1 13 ? -54.781 37.906 8.031 1 33.16 13 VAL B C 1
ATOM 1710 O O . VAL B 1 13 ? -55.344 36.812 7.852 1 33.16 13 VAL B O 1
ATOM 1713 N N . VAL B 1 14 ? -54.656 38.531 6.871 1 33.75 14 VAL B N 1
ATOM 1714 C CA . VAL B 1 14 ? -54.062 37.875 5.711 1 33.75 14 VAL B CA 1
ATOM 1715 C C . VAL B 1 14 ? -52.812 37.125 6.137 1 33.75 14 VAL B C 1
ATOM 1717 O O . VAL B 1 14 ? -51.812 37.719 6.574 1 33.75 14 VAL B O 1
ATOM 1720 N N . TYR B 1 15 ? -53 35.875 6.664 1 29.89 15 TYR B N 1
ATOM 1721 C CA . TYR B 1 15 ? -51.906 34.906 6.734 1 29.89 15 TYR B CA 1
ATOM 1722 C C . TYR B 1 15 ? -51.125 34.875 5.426 1 29.89 15 TYR B C 1
ATOM 1724 O O . TYR B 1 15 ? -51.656 34.469 4.387 1 29.89 15 TYR B O 1
ATOM 1732 N N . VAL B 1 16 ? -50.406 35.938 5.113 1 30.59 16 VAL B N 1
ATOM 1733 C CA . VAL B 1 16 ? -49.375 35.656 4.102 1 30.59 16 VAL B CA 1
ATOM 1734 C C . VAL B 1 16 ? -48.719 34.312 4.383 1 30.59 16 VAL B C 1
ATOM 1736 O O . VAL B 1 16 ? -48.062 34.156 5.422 1 30.59 16 VAL B O 1
ATOM 1739 N N . LEU B 1 17 ? -49.312 33.219 3.939 1 30.59 17 LEU B N 1
ATOM 1740 C CA . LEU B 1 17 ? -48.562 31.984 3.727 1 30.59 17 LEU B CA 1
ATOM 1741 C C . LEU B 1 17 ? -47.188 32.281 3.113 1 30.59 17 LEU B C 1
ATOM 1743 O O . LEU B 1 17 ? -47.094 32.656 1.944 1 30.59 17 LEU B O 1
ATOM 1747 N N . VAL B 1 18 ? -46.375 33.031 3.773 1 29.89 18 VAL B N 1
ATOM 1748 C CA . VAL B 1 18 ? -45 32.875 3.332 1 29.89 18 VAL B CA 1
ATOM 1749 C C . VAL B 1 18 ? -44.656 31.406 3.143 1 29.89 18 VAL B C 1
ATOM 1751 O O . VAL B 1 18 ? -44.656 30.641 4.105 1 29.89 18 VAL B O 1
ATOM 1754 N N . GLN B 1 19 ? -45.125 30.797 2.035 1 27.67 19 GLN B N 1
ATOM 1755 C CA . GLN B 1 19 ? -44.438 29.562 1.625 1 27.67 19 GLN B CA 1
ATOM 1756 C C . GLN B 1 19 ? -42.938 29.641 1.952 1 27.67 19 GLN B C 1
ATOM 1758 O O . GLN B 1 19 ? -42.219 30.516 1.467 1 27.67 19 GLN B O 1
ATOM 1763 N N . ASN B 1 20 ? -42.562 29.484 3.193 1 31.62 20 ASN B N 1
ATOM 1764 C CA . ASN B 1 20 ? -41.188 29.078 3.398 1 31.62 20 ASN B CA 1
ATOM 1765 C C . ASN B 1 20 ? -40.688 28.203 2.248 1 31.62 20 ASN B C 1
ATOM 1767 O O . ASN B 1 20 ? -41.188 27.078 2.053 1 31.62 20 ASN B O 1
ATOM 1771 N N . ALA B 1 21 ? -40.5 28.734 1.059 1 28.86 21 ALA B N 1
ATOM 1772 C CA . ALA B 1 21 ? -39.594 28.016 0.184 1 28.86 21 ALA B CA 1
ATOM 1773 C C . ALA B 1 21 ? -38.469 27.344 0.99 1 28.86 21 ALA B C 1
ATOM 1775 O O . ALA B 1 21 ? -37.625 28.016 1.554 1 28.86 21 ALA B O 1
ATOM 1776 N N . GLU B 1 22 ? -38.844 26.391 1.796 1 32.53 22 GLU B N 1
ATOM 1777 C CA . GLU B 1 22 ? -37.75 25.469 2.092 1 32.53 22 GLU B CA 1
ATOM 1778 C C . GLU B 1 22 ? -36.75 25.406 0.937 1 32.53 22 GLU B C 1
ATOM 1780 O O . GLU B 1 22 ? -37.062 24.922 -0.148 1 32.53 22 GLU B O 1
ATOM 1785 N N . CYS B 1 23 ? -36.156 26.484 0.554 1 30.8 23 CYS B N 1
ATOM 1786 C CA . CYS B 1 23 ? -34.906 26.203 -0.121 1 30.8 23 CYS B CA 1
ATOM 1787 C C . CYS B 1 23 ? -34.344 24.859 0.328 1 30.8 23 CYS B C 1
ATOM 1789 O O . CYS B 1 23 ? -33.844 24.734 1.455 1 30.8 23 CYS B O 1
ATOM 1791 N N . GLU B 1 24 ? -35.094 23.844 0.03 1 33.5 24 GLU B N 1
ATOM 1792 C CA . GLU B 1 24 ? -34.281 22.625 -0.024 1 33.5 24 GLU B CA 1
ATOM 1793 C C . GLU B 1 24 ? -32.844 22.922 -0.44 1 33.5 24 GLU B C 1
ATOM 1795 O O . GLU B 1 24 ? -32.594 23.375 -1.565 1 33.5 24 GLU B O 1
ATOM 1800 N N . ASN B 1 25 ? -32.062 23.703 0.285 1 31.45 25 ASN B N 1
ATOM 1801 C CA . ASN B 1 25 ? -30.625 23.609 0.12 1 31.45 25 ASN B CA 1
ATOM 1802 C C . ASN B 1 25 ? -30.219 22.25 -0.46 1 31.45 25 ASN B C 1
ATOM 1804 O O . ASN B 1 25 ? -30.125 21.266 0.269 1 31.45 25 ASN B O 1
ATOM 1808 N N . ASN B 1 26 ? -30.734 21.922 -1.468 1 35.03 26 ASN B N 1
ATOM 1809 C CA . ASN B 1 26 ? -30.109 20.922 -2.336 1 35.03 26 ASN B CA 1
ATOM 1810 C C . ASN B 1 26 ? -28.594 21.109 -2.408 1 35.03 26 ASN B C 1
ATOM 1812 O O . ASN B 1 26 ? -28.078 21.734 -3.336 1 35.03 26 ASN B O 1
ATOM 1816 N N . ARG B 1 27 ? -27.875 21.641 -1.441 1 36.81 27 ARG B N 1
ATOM 1817 C CA . ARG B 1 27 ? -26.422 21.438 -1.52 1 36.81 27 ARG B CA 1
ATOM 1818 C C . ARG B 1 27 ? -26.094 20.141 -2.236 1 36.81 27 ARG B C 1
ATOM 1820 O O . ARG B 1 27 ? -26.5 19.062 -1.805 1 36.81 27 ARG B O 1
ATOM 1827 N N . THR B 1 28 ? -26.125 19.984 -3.4 1 44.34 28 THR B N 1
ATOM 1828 C CA . THR B 1 28 ? -25.531 18.906 -4.16 1 44.34 28 THR B CA 1
ATOM 1829 C C . THR B 1 28 ? -24.375 18.281 -3.383 1 44.34 28 THR B C 1
ATOM 1831 O O . THR B 1 28 ? -23.328 18.906 -3.207 1 44.34 28 THR B O 1
ATOM 1834 N N . GLN B 1 29 ? -24.547 17.797 -2.264 1 50.88 29 GLN B N 1
ATOM 1835 C CA . GLN B 1 29 ? -23.516 17.141 -1.479 1 50.88 29 GLN B CA 1
ATOM 1836 C C . GLN B 1 29 ? -22.469 16.484 -2.385 1 50.88 29 GLN B C 1
ATOM 1838 O O . GLN B 1 29 ? -22.797 15.609 -3.188 1 50.88 29 GLN B O 1
ATOM 1843 N N . GLU B 1 30 ? -21.531 17.25 -2.926 1 63.94 30 GLU B N 1
ATOM 1844 C CA . GLU B 1 30 ? -20.438 16.688 -3.725 1 63.94 30 GLU B CA 1
ATOM 1845 C C . GLU B 1 30 ? -19.938 15.375 -3.143 1 63.94 30 GLU B C 1
ATOM 1847 O O . GLU B 1 30 ? -19.656 15.281 -1.946 1 63.94 30 GLU B O 1
ATOM 1852 N N . HIS B 1 31 ? -20.219 14.32 -3.746 1 80.25 31 HIS B N 1
ATOM 1853 C CA . HIS B 1 31 ? -19.781 12.984 -3.381 1 80.25 31 HIS B CA 1
ATOM 1854 C C . HIS B 1 31 ? -18.266 12.922 -3.266 1 80.25 31 HIS B C 1
ATOM 1856 O O . HIS B 1 31 ? -17.547 13.438 -4.129 1 80.25 31 HIS B O 1
ATOM 1862 N N . VAL B 1 32 ? -17.875 12.641 -2.037 1 88.69 32 VAL B N 1
ATOM 1863 C CA . VAL B 1 32 ? -16.453 12.383 -1.873 1 88.69 32 VAL B CA 1
ATOM 1864 C C . VAL B 1 32 ? -16.125 10.969 -2.352 1 88.69 32 VAL B C 1
ATOM 1866 O O . VAL B 1 32 ? -16.625 9.984 -1.797 1 88.69 32 VAL B O 1
ATOM 1869 N N . LEU B 1 33 ? -15.336 10.938 -3.43 1 91.44 33 LEU B N 1
ATOM 1870 C CA . LEU B 1 33 ? -14.906 9.648 -3.961 1 91.44 33 LEU B CA 1
ATOM 1871 C C . LEU B 1 33 ? -13.469 9.336 -3.547 1 91.44 33 LEU B C 1
ATOM 1873 O O . LEU B 1 33 ? -12.57 10.148 -3.77 1 91.44 33 LEU B O 1
ATOM 1877 N N . VAL B 1 34 ? -13.289 8.203 -2.918 1 92.94 34 VAL B N 1
ATOM 1878 C CA . VAL B 1 34 ? -11.961 7.688 -2.596 1 92.94 34 VAL B CA 1
ATOM 1879 C C . VAL B 1 34 ? -11.703 6.402 -3.375 1 92.94 34 VAL B C 1
ATOM 1881 O O . VAL B 1 34 ? -12.367 5.387 -3.146 1 92.94 34 VAL B O 1
ATOM 1884 N N . ASP B 1 35 ? -10.766 6.496 -4.273 1 90.5 35 ASP B N 1
ATOM 1885 C CA . ASP B 1 35 ? -10.477 5.367 -5.152 1 90.5 35 ASP B CA 1
ATOM 1886 C C . ASP B 1 35 ? -11.75 4.848 -5.82 1 90.5 35 ASP B C 1
ATOM 1888 O O . ASP B 1 35 ? -11.969 3.635 -5.898 1 90.5 35 ASP B O 1
ATOM 1892 N N . GLY B 1 36 ? -12.609 5.766 -6.184 1 89.19 36 GLY B N 1
ATOM 1893 C CA . GLY B 1 36 ? -13.836 5.449 -6.91 1 89.19 36 GLY B CA 1
ATOM 1894 C C . GLY B 1 36 ? -14.969 5.008 -6.004 1 89.19 36 GLY B C 1
ATOM 1895 O O . GLY B 1 36 ? -16.047 4.672 -6.48 1 89.19 36 GLY B O 1
ATOM 1896 N N . ILE B 1 37 ? -14.703 4.988 -4.734 1 91.19 37 ILE B N 1
ATOM 1897 C CA . ILE B 1 37 ? -15.711 4.574 -3.768 1 91.19 37 ILE B CA 1
ATOM 1898 C C . ILE B 1 37 ? -16.438 5.805 -3.217 1 91.19 37 ILE B C 1
ATOM 1900 O O . ILE B 1 37 ? -15.797 6.723 -2.697 1 91.19 37 ILE B O 1
ATOM 1904 N N . ASP B 1 38 ? -17.719 5.742 -3.346 1 90.69 38 ASP B N 1
ATOM 1905 C CA . ASP B 1 38 ? -18.531 6.824 -2.791 1 90.69 38 ASP B CA 1
ATOM 1906 C C . ASP B 1 38 ? -18.656 6.695 -1.273 1 90.69 38 ASP B C 1
ATOM 1908 O O . ASP B 1 38 ? -19.344 5.812 -0.771 1 90.69 38 ASP B O 1
ATOM 1912 N N . VAL B 1 39 ? -18.062 7.605 -0.603 1 91.88 39 VAL B N 1
ATOM 1913 C CA . VAL B 1 39 ? -17.953 7.496 0.847 1 91.88 39 VAL B CA 1
ATOM 1914 C C . VAL B 1 39 ? -19.312 7.719 1.498 1 91.88 39 VAL B C 1
ATOM 1916 O O . VAL B 1 39 ? -19.547 7.293 2.631 1 91.88 39 VAL B O 1
ATOM 1919 N N . GLU B 1 40 ? -20.188 8.367 0.829 1 88.12 40 GLU B N 1
ATOM 1920 C CA . GLU B 1 40 ? -21.516 8.633 1.376 1 88.12 40 GLU B CA 1
ATOM 1921 C C . GLU B 1 40 ? -22.328 7.348 1.492 1 88.12 40 GLU B C 1
ATOM 1923 O O . GLU B 1 40 ? -23.328 7.301 2.213 1 88.12 40 GLU B O 1
ATOM 1928 N N . LYS B 1 41 ? -21.906 6.344 0.816 1 85.12 41 LYS B N 1
ATOM 1929 C CA . LYS B 1 41 ? -22.625 5.07 0.848 1 85.12 41 LYS B CA 1
ATOM 1930 C C . LYS B 1 41 ? -22.078 4.16 1.94 1 85.12 41 LYS B C 1
ATOM 1932 O O . LYS B 1 41 ? -22.547 3.033 2.111 1 85.12 41 LYS B O 1
ATOM 1937 N N . LEU B 1 42 ? -21.109 4.645 2.662 1 88.94 42 LEU B N 1
ATOM 1938 C CA . LEU B 1 42 ? -20.469 3.855 3.707 1 88.94 42 LEU B CA 1
ATOM 1939 C C . LEU B 1 42 ? -20.875 4.344 5.09 1 88.94 42 LEU B C 1
ATOM 1941 O O . LEU B 1 42 ? -21.172 5.527 5.273 1 88.94 42 LEU B O 1
ATOM 1945 N N . SER B 1 43 ? -20.969 3.354 6.031 1 88.94 43 SER B N 1
ATOM 1946 C CA . SER B 1 43 ? -21.062 3.744 7.434 1 88.94 43 SER B CA 1
ATOM 1947 C C . SER B 1 43 ? -19.781 4.406 7.918 1 88.94 43 SER B C 1
ATOM 1949 O O . SER B 1 43 ? -18.734 4.289 7.277 1 88.94 43 SER B O 1
ATOM 1951 N N . ASP B 1 44 ? -19.812 5.031 9.016 1 88.69 44 ASP B N 1
ATOM 1952 C CA . ASP B 1 44 ? -18.625 5.668 9.594 1 88.69 44 ASP B CA 1
ATOM 1953 C C . ASP B 1 44 ? -17.531 4.645 9.859 1 88.69 44 ASP B C 1
ATOM 1955 O O . ASP B 1 44 ? -16.344 4.93 9.656 1 88.69 44 ASP B O 1
ATOM 1959 N N . ALA B 1 45 ? -17.969 3.518 10.336 1 89.81 45 ALA B N 1
ATOM 1960 C CA . ALA B 1 45 ? -17 2.461 10.609 1 89.81 45 ALA B CA 1
ATOM 1961 C C . ALA B 1 45 ? -16.312 1.99 9.328 1 89.81 45 ALA B C 1
ATOM 1963 O O . ALA B 1 45 ? -15.109 1.751 9.312 1 89.81 45 ALA B O 1
ATOM 1964 N N . GLU B 1 46 ? -17.062 1.939 8.281 1 90.5 46 GLU B N 1
ATOM 1965 C CA . GLU B 1 46 ? -16.516 1.516 6.996 1 90.5 46 GLU B CA 1
ATOM 1966 C C . GLU B 1 46 ? -15.586 2.58 6.414 1 90.5 46 GLU B C 1
ATOM 1968 O O . GLU B 1 46 ? -14.586 2.258 5.781 1 90.5 46 GLU B O 1
ATOM 1973 N N . VAL B 1 47 ? -15.953 3.773 6.602 1 92.88 47 VAL B N 1
ATOM 1974 C CA . VAL B 1 47 ? -15.086 4.863 6.164 1 92.88 47 VAL B CA 1
ATOM 1975 C C . VAL B 1 47 ? -13.75 4.785 6.895 1 92.88 47 VAL B C 1
ATOM 1977 O O . VAL B 1 47 ? -12.688 4.906 6.273 1 92.88 47 VAL B O 1
ATOM 1980 N N . TYR B 1 48 ? -13.875 4.527 8.133 1 93.62 48 TYR B N 1
ATOM 1981 C CA . TYR B 1 48 ? -12.656 4.383 8.93 1 93.62 48 TYR B CA 1
ATOM 1982 C C . TYR B 1 48 ? -11.797 3.244 8.391 1 93.62 48 TYR B C 1
ATOM 1984 O O . TYR B 1 48 ? -10.586 3.402 8.227 1 93.62 48 TYR B O 1
ATOM 1992 N N . ASP B 1 49 ? -12.375 2.139 8.133 1 94.06 49 ASP B N 1
ATOM 1993 C CA . ASP B 1 49 ? -11.641 0.972 7.648 1 94.06 49 ASP B CA 1
ATOM 1994 C C . ASP B 1 49 ? -11.062 1.226 6.258 1 94.06 49 ASP B C 1
ATOM 1996 O O . ASP B 1 49 ? -9.945 0.804 5.957 1 94.06 49 ASP B O 1
ATOM 2000 N N . LEU B 1 50 ? -11.805 1.885 5.41 1 94.75 50 LEU B N 1
ATOM 2001 C CA . LEU B 1 50 ? -11.312 2.271 4.094 1 94.75 50 LEU B CA 1
ATOM 2002 C C . LEU B 1 50 ? -10.086 3.164 4.219 1 94.75 50 LEU B C 1
ATOM 2004 O O . LEU B 1 50 ? -9.078 2.939 3.537 1 94.75 50 LEU B O 1
ATOM 2008 N N . LEU B 1 51 ? -10.164 4.098 5.086 1 95.81 51 LEU B N 1
ATOM 2009 C CA . LEU B 1 51 ? -9.047 5.02 5.266 1 95.81 51 LEU B CA 1
ATOM 2010 C C . LEU B 1 51 ? -7.828 4.297 5.836 1 95.81 51 LEU B C 1
ATOM 2012 O O . LEU B 1 51 ? -6.691 4.641 5.516 1 95.81 51 LEU B O 1
ATOM 2016 N N . ASN B 1 52 ? -8.07 3.283 6.637 1 95.56 52 ASN B N 1
ATOM 2017 C CA . ASN B 1 52 ? -6.961 2.463 7.109 1 95.56 52 ASN B CA 1
ATOM 2018 C C . ASN B 1 52 ? -6.293 1.709 5.961 1 95.56 52 ASN B C 1
ATOM 2020 O O . ASN B 1 52 ? -5.066 1.617 5.906 1 95.56 52 ASN B O 1
ATOM 2024 N N . ALA B 1 53 ? -7.094 1.211 5.09 1 96.56 53 ALA B N 1
ATOM 2025 C CA . ALA B 1 53 ? -6.543 0.545 3.914 1 96.56 53 ALA B CA 1
ATOM 2026 C C . ALA B 1 53 ? -5.73 1.519 3.062 1 96.56 53 ALA B C 1
ATOM 2028 O O . ALA B 1 53 ? -4.652 1.175 2.57 1 96.56 53 ALA B O 1
ATOM 2029 N N . GLU B 1 54 ? -6.223 2.705 2.926 1 96.94 54 GLU B N 1
ATOM 2030 C CA . GLU B 1 54 ? -5.508 3.76 2.211 1 96.94 54 GLU B CA 1
ATOM 2031 C C . GLU B 1 54 ? -4.168 4.066 2.871 1 96.94 54 GLU B C 1
ATOM 2033 O O . GLU B 1 54 ? -3.172 4.301 2.186 1 96.94 54 GLU B O 1
ATOM 2038 N N . ASP B 1 55 ? -4.195 4.023 4.152 1 97.31 55 ASP B N 1
ATOM 2039 C CA . ASP B 1 55 ? -2.959 4.301 4.879 1 97.31 55 ASP B CA 1
ATOM 2040 C C . ASP B 1 55 ? -1.938 3.184 4.668 1 97.31 55 ASP B C 1
ATOM 2042 O O . ASP B 1 55 ? -0.737 3.447 4.559 1 97.31 55 ASP B O 1
ATOM 2046 N N . VAL B 1 56 ? -2.395 2 4.637 1 97.5 56 VAL B N 1
ATOM 2047 C CA . VAL B 1 56 ? -1.487 0.885 4.387 1 97.5 56 VAL B CA 1
ATOM 2048 C C . VAL B 1 56 ? -0.839 1.044 3.014 1 97.5 56 VAL B C 1
ATOM 2050 O O . VAL B 1 56 ? 0.385 0.956 2.885 1 97.5 56 VAL B O 1
ATOM 2053 N N . LYS B 1 57 ? -1.645 1.301 2.025 1 97.69 57 LYS B N 1
ATOM 2054 C CA . LYS B 1 57 ? -1.143 1.543 0.676 1 97.69 57 LYS B CA 1
ATOM 2055 C C . LYS B 1 57 ? -0.128 2.684 0.664 1 97.69 57 LYS B C 1
ATOM 2057 O O . LYS B 1 57 ? 0.972 2.537 0.127 1 97.69 57 LYS B O 1
ATOM 2062 N N . PHE B 1 58 ? -0.478 3.727 1.327 1 98 58 PHE B N 1
ATOM 2063 C CA . PHE B 1 58 ? 0.362 4.918 1.375 1 98 58 PHE B CA 1
ATOM 2064 C C . PHE B 1 58 ? 1.69 4.617 2.059 1 98 58 PHE B C 1
ATOM 2066 O O . PHE B 1 58 ? 2.75 5.02 1.572 1 98 58 PHE B O 1
ATOM 2073 N N . THR B 1 59 ? 1.67 3.926 3.17 1 98.06 59 THR B N 1
ATOM 2074 C CA . THR B 1 59 ? 2.9 3.699 3.918 1 98.06 59 THR B CA 1
ATOM 2075 C C . THR B 1 59 ? 3.82 2.74 3.168 1 98.06 59 THR B C 1
ATOM 2077 O O . THR B 1 59 ? 5.047 2.852 3.258 1 98.06 59 THR B O 1
ATOM 2080 N N . GLY B 1 60 ? 3.273 1.852 2.422 1 97.62 60 GLY B N 1
ATOM 2081 C CA . GLY B 1 60 ? 4.109 1.05 1.543 1 97.62 60 GLY B CA 1
ATOM 2082 C C . GLY B 1 60 ? 4.844 1.874 0.503 1 97.62 60 GLY B C 1
ATOM 2083 O O . GLY B 1 60 ? 6.039 1.672 0.274 1 97.62 60 GLY B O 1
ATOM 2084 N N . GLU B 1 61 ? 4.113 2.771 -0.095 1 98.12 61 GLU B N 1
ATOM 2085 C CA . GLU B 1 61 ? 4.738 3.686 -1.048 1 98.12 61 GLU B CA 1
ATOM 2086 C C . GLU B 1 61 ? 5.809 4.539 -0.375 1 98.12 61 GLU B C 1
ATOM 2088 O O . GLU B 1 61 ? 6.859 4.801 -0.963 1 98.12 61 GLU B O 1
ATOM 2093 N N . LEU B 1 62 ? 5.449 4.898 0.807 1 98.19 62 LEU B N 1
ATOM 2094 C CA . LEU B 1 62 ? 6.375 5.754 1.544 1 98.19 62 LEU B CA 1
ATOM 2095 C C . LEU B 1 62 ? 7.652 5 1.887 1 98.19 62 LEU B C 1
ATOM 2097 O O . LEU B 1 62 ? 8.742 5.574 1.855 1 98.19 62 LEU B O 1
ATOM 2101 N N . ASP B 1 63 ? 7.555 3.713 2.287 1 97.56 63 ASP B N 1
ATOM 2102 C CA . ASP B 1 63 ? 8.734 2.877 2.498 1 97.56 63 ASP B CA 1
ATOM 2103 C C . ASP B 1 63 ? 9.656 2.904 1.279 1 97.56 63 ASP B C 1
ATOM 2105 O O . ASP B 1 63 ? 10.859 3.125 1.408 1 97.56 63 ASP B O 1
ATOM 2109 N N . ILE B 1 64 ? 9.078 2.742 0.138 1 96.88 64 ILE B N 1
ATOM 2110 C CA . ILE B 1 64 ? 9.836 2.678 -1.107 1 96.88 64 ILE B CA 1
ATOM 2111 C C . ILE B 1 64 ? 10.461 4.039 -1.398 1 96.88 64 ILE B C 1
ATOM 2113 O O . ILE B 1 64 ? 11.633 4.117 -1.792 1 96.88 64 ILE B O 1
ATOM 2117 N N . TRP B 1 65 ? 9.75 5.062 -1.171 1 97.06 65 TRP B N 1
ATOM 2118 C CA . TRP B 1 65 ? 10.234 6.422 -1.383 1 97.06 65 TRP B CA 1
ATOM 2119 C C . TRP B 1 65 ? 11.445 6.707 -0.5 1 97.06 65 TRP B C 1
ATOM 2121 O O . TRP B 1 65 ? 12.492 7.133 -0.992 1 97.06 65 TRP B O 1
ATOM 2131 N N . ILE B 1 66 ? 11.25 6.438 0.758 1 96.25 66 ILE B N 1
ATOM 2132 C CA . ILE B 1 66 ? 12.328 6.75 1.687 1 96.25 66 ILE B CA 1
ATOM 2133 C C . ILE B 1 66 ? 13.539 5.867 1.384 1 96.25 66 ILE B C 1
ATOM 2135 O O . ILE B 1 66 ? 14.68 6.324 1.442 1 96.25 66 ILE B O 1
ATOM 2139 N N . GLY B 1 67 ? 13.32 4.625 1.089 1 93.69 67 GLY B N 1
ATOM 2140 C CA . GLY B 1 67 ? 14.406 3.758 0.662 1 93.69 67 GLY B CA 1
ATOM 2141 C C . GLY B 1 67 ? 15.164 4.297 -0.537 1 93.69 67 GLY B C 1
ATOM 2142 O O . GLY B 1 67 ? 16.391 4.301 -0.548 1 93.69 67 GLY B O 1
ATOM 2143 N N . LYS B 1 68 ? 14.461 4.762 -1.487 1 92.38 68 LYS B N 1
ATOM 2144 C CA . LYS B 1 68 ? 15.055 5.324 -2.695 1 92.38 68 LYS B CA 1
ATOM 2145 C C . LYS B 1 68 ? 15.898 6.555 -2.373 1 92.38 68 LYS B C 1
ATOM 2147 O O . LYS B 1 68 ? 17.016 6.699 -2.883 1 92.38 68 LYS B O 1
ATOM 2152 N N . GLN B 1 69 ? 15.328 7.406 -1.55 1 92.31 69 GLN B N 1
ATOM 2153 C CA . GLN B 1 69 ? 16.062 8.609 -1.165 1 92.31 69 GLN B CA 1
ATOM 2154 C C . GLN B 1 69 ? 17.328 8.266 -0.399 1 92.31 69 GLN B C 1
ATOM 2156 O O . GLN B 1 69 ? 18.359 8.914 -0.574 1 92.31 69 GLN B O 1
ATOM 2161 N N . THR B 1 70 ? 17.25 7.25 0.41 1 89.19 70 THR B N 1
ATOM 2162 C CA . THR B 1 70 ? 18.391 6.828 1.207 1 89.19 70 THR B CA 1
ATOM 2163 C C . THR B 1 70 ? 19.484 6.246 0.316 1 89.19 70 THR B C 1
ATOM 2165 O O . THR B 1 70 ? 20.672 6.465 0.56 1 89.19 70 THR B O 1
ATOM 2168 N N . LEU B 1 71 ? 19.078 5.527 -0.666 1 85.75 71 LEU B N 1
ATOM 2169 C CA . LEU B 1 71 ? 20.047 4.984 -1.62 1 85.75 71 LEU B CA 1
ATOM 2170 C C . LEU B 1 71 ? 20.781 6.105 -2.35 1 85.75 71 LEU B C 1
ATOM 2172 O O . LEU B 1 71 ? 21.984 6.016 -2.582 1 85.75 71 LEU B O 1
ATOM 2176 N N . LYS B 1 72 ? 20.094 7.086 -2.736 1 84.19 72 LYS B N 1
ATOM 2177 C CA . LYS B 1 72 ? 20.703 8.227 -3.416 1 84.19 72 LYS B CA 1
ATOM 2178 C C . LYS B 1 72 ? 21.719 8.922 -2.523 1 84.19 72 LYS B C 1
ATOM 2180 O O . LYS B 1 72 ? 22.766 9.359 -2.994 1 84.19 72 LYS B O 1
ATOM 2185 N N . ASP B 1 73 ? 21.375 8.961 -1.273 1 79.12 73 ASP B N 1
ATOM 2186 C CA . ASP B 1 73 ? 22.266 9.602 -0.322 1 79.12 73 ASP B CA 1
ATOM 2187 C C . ASP B 1 73 ? 23.547 8.773 -0.128 1 79.12 73 ASP B C 1
ATOM 2189 O O . ASP B 1 73 ? 24.625 9.32 0.059 1 79.12 73 ASP B O 1
ATOM 2193 N N . ARG B 1 74 ? 23.406 7.477 -0.12 1 72.44 74 ARG B N 1
ATOM 2194 C CA . ARG B 1 74 ? 24.547 6.586 0.027 1 72.44 74 ARG B CA 1
ATOM 2195 C C . ARG B 1 74 ? 25.547 6.785 -1.109 1 72.44 74 ARG B C 1
ATOM 2197 O O . ARG B 1 74 ? 26.766 6.766 -0.89 1 72.44 74 ARG B O 1
ATOM 2204 N N . HIS B 1 75 ? 25.062 6.836 -2.221 1 63.34 75 HIS B N 1
ATOM 2205 C CA . HIS B 1 75 ? 25.969 7.023 -3.355 1 63.34 75 HIS B CA 1
ATOM 2206 C C . HIS B 1 75 ? 26.734 8.336 -3.244 1 63.34 75 HIS B C 1
ATOM 2208 O O . HIS B 1 75 ? 27.859 8.445 -3.73 1 63.34 75 HIS B O 1
ATOM 2214 N N . ARG B 1 76 ? 26.094 9.07 -2.438 1 53.38 76 ARG B N 1
ATOM 2215 C CA . ARG B 1 76 ? 26.75 10.359 -2.297 1 53.38 76 ARG B CA 1
ATOM 2216 C C . ARG B 1 76 ? 27.766 10.336 -1.158 1 53.38 76 ARG B C 1
ATOM 2218 O O . ARG B 1 76 ? 28.797 11 -1.224 1 53.38 76 ARG B O 1
ATOM 2225 N N . VAL B 1 77 ? 27.297 9.516 -0.164 1 53.69 77 VAL B N 1
ATOM 2226 C CA . VAL B 1 77 ? 28.188 9.508 0.993 1 53.69 77 VAL B CA 1
ATOM 2227 C C . VAL B 1 77 ? 28.672 8.078 1.267 1 53.69 77 VAL B C 1
ATOM 2229 O O . VAL B 1 77 ? 27.859 7.168 1.426 1 53.69 77 VAL B O 1
ATOM 2232 N N . LYS B 1 78 ? 29.906 7.691 0.96 1 54.75 78 LYS B N 1
ATOM 2233 C CA . LYS B 1 78 ? 30.516 6.379 1.124 1 54.75 78 LYS B CA 1
ATOM 2234 C C . LYS B 1 78 ? 30.25 5.816 2.52 1 54.75 78 LYS B C 1
ATOM 2236 O O . LYS B 1 78 ? 30.406 4.617 2.75 1 54.75 78 LYS B O 1
ATOM 2241 N N . ARG B 1 79 ? 29.719 6.625 3.455 1 49.09 79 ARG B N 1
ATOM 2242 C CA . ARG B 1 79 ? 29.719 6.148 4.836 1 49.09 79 ARG B CA 1
ATOM 2243 C C . ARG B 1 79 ? 28.328 5.68 5.254 1 49.09 79 ARG B C 1
ATOM 2245 O O . ARG B 1 79 ? 28.078 5.465 6.438 1 49.09 79 ARG B O 1
ATOM 2252 N N . VAL B 1 80 ? 27.359 5.68 4.285 1 52.16 80 VAL B N 1
ATOM 2253 C CA . VAL B 1 80 ? 26.094 5.199 4.832 1 52.16 80 VAL B CA 1
ATOM 2254 C C . VAL B 1 80 ? 26.219 3.721 5.191 1 52.16 80 VAL B C 1
ATOM 2256 O O . VAL B 1 80 ? 26.547 2.893 4.336 1 52.16 80 VAL B O 1
ATOM 2259 N N . ALA B 1 81 ? 26.172 3.455 6.555 1 52.56 81 ALA B N 1
ATOM 2260 C CA . ALA B 1 81 ? 26.328 2.113 7.109 1 52.56 81 ALA B CA 1
ATOM 2261 C C . ALA B 1 81 ? 25.25 1.173 6.574 1 52.56 81 ALA B C 1
ATOM 2263 O O . ALA B 1 81 ? 24.125 1.597 6.309 1 52.56 81 ALA B O 1
ATOM 2264 N N . PRO B 1 82 ? 25.609 0.003 6.148 1 50.75 82 PRO B N 1
ATOM 2265 C CA . PRO B 1 82 ? 24.703 -1.035 5.633 1 50.75 82 PRO B CA 1
ATOM 2266 C C . PRO B 1 82 ? 23.422 -1.164 6.445 1 50.75 82 PRO B C 1
ATOM 2268 O O . PRO B 1 82 ? 22.359 -1.417 5.879 1 50.75 82 PRO B O 1
ATOM 2271 N N . ILE B 1 83 ? 23.5 -0.873 7.742 1 47.19 83 ILE B N 1
ATOM 2272 C CA . ILE B 1 83 ? 22.328 -1.076 8.594 1 47.19 83 ILE B CA 1
ATOM 2273 C C . ILE B 1 83 ? 21.266 -0.023 8.273 1 47.19 83 ILE B C 1
ATOM 2275 O O . ILE B 1 83 ? 20.078 -0.321 8.258 1 47.19 83 ILE B O 1
ATOM 2279 N N . VAL B 1 84 ? 21.75 1.185 7.988 1 52.88 84 VAL B N 1
ATOM 2280 C CA . VAL B 1 84 ? 20.812 2.27 7.719 1 52.88 84 VAL B CA 1
ATOM 2281 C C . VAL B 1 84 ? 19.984 1.948 6.473 1 52.88 84 VAL B C 1
ATOM 2283 O O . VAL B 1 84 ? 18.781 2.203 6.434 1 52.88 84 VAL B O 1
ATOM 2286 N N . ALA B 1 85 ? 20.625 1.248 5.602 1 57.66 85 ALA B N 1
ATOM 2287 C CA . ALA B 1 85 ? 19.938 0.94 4.348 1 57.66 85 ALA B CA 1
ATOM 2288 C C . ALA B 1 85 ? 18.844 -0.094 4.559 1 57.66 85 ALA B C 1
ATOM 2290 O O . ALA B 1 85 ? 17.766 0.004 3.965 1 57.66 85 ALA B O 1
ATOM 2291 N N . ARG B 1 86 ? 19.031 -0.913 5.641 1 63.5 86 ARG B N 1
ATOM 2292 C CA . ARG B 1 86 ? 18.047 -1.978 5.809 1 63.5 86 ARG B CA 1
ATOM 2293 C C . ARG B 1 86 ? 16.766 -1.442 6.434 1 63.5 86 ARG B C 1
ATOM 2295 O O . ARG B 1 86 ? 15.664 -1.812 6.02 1 63.5 86 ARG B O 1
ATOM 2302 N N . VAL B 1 87 ? 16.984 -0.339 7.246 1 78.56 87 VAL B N 1
ATOM 2303 C CA . VAL B 1 87 ? 15.797 0.123 7.953 1 78.56 87 VAL B CA 1
ATOM 2304 C C . VAL B 1 87 ? 15.031 1.119 7.082 1 78.56 87 VAL B C 1
ATOM 2306 O O . VAL B 1 87 ? 13.836 1.345 7.293 1 78.56 87 VAL B O 1
ATOM 2309 N N . ALA B 1 88 ? 15.633 1.469 5.996 1 89.5 88 ALA B N 1
ATOM 2310 C CA . ALA B 1 88 ? 15.031 2.512 5.172 1 89.5 88 ALA B CA 1
ATOM 2311 C C . ALA B 1 88 ? 13.789 1.993 4.457 1 89.5 88 ALA B C 1
ATOM 2313 O O . ALA B 1 88 ? 12.82 2.736 4.262 1 89.5 88 ALA B O 1
ATOM 2314 N N . TRP B 1 89 ? 13.805 0.731 4.254 1 93.69 89 TRP B N 1
ATOM 2315 C CA . TRP B 1 89 ? 12.727 0.139 3.471 1 93.69 89 TRP B CA 1
ATOM 2316 C C . TRP B 1 89 ? 11.492 -0.103 4.336 1 93.69 89 TRP B C 1
ATOM 2318 O O . TRP B 1 89 ? 10.469 -0.59 3.85 1 93.69 89 TRP B O 1
ATOM 2328 N N . ALA B 1 90 ? 11.57 0.249 5.59 1 96 90 ALA B N 1
ATOM 2329 C CA . ALA B 1 90 ? 10.438 0.16 6.5 1 96 90 ALA B CA 1
ATOM 2330 C C . ALA B 1 90 ? 10.211 1.483 7.227 1 96 90 ALA B C 1
ATOM 2332 O O . ALA B 1 90 ? 9.375 1.568 8.125 1 96 90 ALA B O 1
ATOM 2333 N N . ALA B 1 91 ? 10.906 2.451 6.828 1 96.06 91 ALA B N 1
ATOM 2334 C CA . ALA B 1 91 ? 10.914 3.717 7.559 1 96.06 91 ALA B CA 1
ATOM 2335 C C . ALA B 1 91 ? 9.57 4.434 7.41 1 96.06 91 ALA B C 1
ATOM 2337 O O . ALA B 1 91 ? 9.125 5.117 8.336 1 96.06 91 ALA B O 1
ATOM 2338 N N . GLY B 1 92 ? 8.961 4.305 6.238 1 97.25 92 GLY B N 1
ATOM 2339 C CA . GLY B 1 92 ? 7.652 4.918 6.051 1 97.25 92 GLY B CA 1
ATOM 2340 C C . GLY B 1 92 ? 6.609 4.414 7.031 1 97.25 92 GLY B C 1
ATOM 2341 O O . GLY B 1 92 ? 5.906 5.211 7.656 1 97.25 92 GLY B O 1
ATOM 2342 N N . ARG B 1 93 ? 6.547 3.104 7.195 1 96.44 93 ARG B N 1
ATOM 2343 C CA . ARG B 1 93 ? 5.621 2.512 8.156 1 96.44 93 ARG B CA 1
ATOM 2344 C C . ARG B 1 93 ? 5.941 2.961 9.578 1 96.44 93 ARG B C 1
ATOM 2346 O O . ARG B 1 93 ? 5.043 3.332 10.336 1 96.44 93 ARG B O 1
ATOM 2353 N N . ALA B 1 94 ? 7.195 2.951 9.938 1 96.38 94 ALA B N 1
ATOM 2354 C CA . ALA B 1 94 ? 7.609 3.359 11.281 1 96.38 94 ALA B CA 1
ATOM 2355 C C . ALA B 1 94 ? 7.258 4.82 11.539 1 96.38 94 ALA B C 1
ATOM 2357 O O . ALA B 1 94 ? 6.746 5.16 12.609 1 96.38 94 ALA B O 1
ATOM 2358 N N . LEU B 1 95 ? 7.562 5.594 10.57 1 96.75 95 LEU B N 1
ATOM 2359 C CA . LEU B 1 95 ? 7.254 7.016 10.68 1 96.75 95 LEU B CA 1
ATOM 2360 C C . LEU B 1 95 ? 5.758 7.238 10.859 1 96.75 95 LEU B C 1
ATOM 2362 O O . LEU B 1 95 ? 5.336 7.934 11.789 1 96.75 95 LEU B O 1
ATOM 2366 N N . PHE B 1 96 ? 4.992 6.637 10.039 1 97.12 96 PHE B N 1
ATOM 2367 C CA . PHE B 1 96 ? 3.549 6.832 10.109 1 97.12 96 PHE B CA 1
ATOM 2368 C C . PHE B 1 96 ? 2.994 6.324 11.438 1 97.12 96 PHE B C 1
ATOM 2370 O O . PHE B 1 96 ? 2.104 6.945 12.023 1 97.12 96 PHE B O 1
ATOM 2377 N N . ARG B 1 97 ? 3.504 5.258 11.898 1 95.25 97 ARG B N 1
ATOM 2378 C CA . ARG B 1 97 ? 3.086 4.742 13.195 1 95.25 97 ARG B CA 1
ATOM 2379 C C . ARG B 1 97 ? 3.371 5.75 14.305 1 95.25 97 ARG B C 1
ATOM 2381 O O . ARG B 1 97 ? 2.576 5.902 15.234 1 95.25 97 ARG B O 1
ATOM 2388 N N . SER B 1 98 ? 4.457 6.395 14.227 1 94.94 98 SER B N 1
ATOM 2389 C CA . SER B 1 98 ? 4.832 7.379 15.234 1 94.94 98 SER B CA 1
ATOM 2390 C C . SER B 1 98 ? 3.908 8.594 15.188 1 94.94 98 SER B C 1
ATOM 2392 O O . SER B 1 98 ? 3.717 9.273 16.203 1 94.94 98 SER B O 1
ATOM 2394 N N . LEU B 1 99 ? 3.383 8.852 14.039 1 95.56 99 LEU B N 1
ATOM 2395 C CA . LEU B 1 99 ? 2.484 9.992 13.867 1 95.56 99 LEU B CA 1
ATOM 2396 C C . LEU B 1 99 ? 1.069 9.641 14.312 1 95.56 99 LEU B C 1
ATOM 2398 O O . LEU B 1 99 ? 0.343 10.492 14.82 1 95.56 99 LEU B O 1
ATOM 2402 N N . ALA B 1 100 ? 0.67 8.391 14.086 1 89.44 100 ALA B N 1
ATOM 2403 C CA . ALA B 1 100 ? -0.702 7.922 14.266 1 89.44 100 ALA B CA 1
ATOM 2404 C C . ALA B 1 100 ? -0.856 7.168 15.578 1 89.44 100 ALA B C 1
ATOM 2406 O O . ALA B 1 100 ? -1.417 6.07 15.609 1 89.44 100 ALA B O 1
ATOM 2407 N N . LYS B 1 101 ? -0.401 7.672 16.641 1 84.38 101 LYS B N 1
ATOM 2408 C CA . LYS B 1 101 ? -0.431 7 17.938 1 84.38 101 LYS B CA 1
ATOM 2409 C C . LYS B 1 101 ? -1.823 7.062 18.547 1 84.38 101 LYS B C 1
ATOM 2411 O O . LYS B 1 101 ? -2.17 6.234 19.391 1 84.38 101 LYS B O 1
ATOM 2416 N N . SER B 1 102 ? -2.625 7.984 18.125 1 81.19 102 SER B N 1
ATOM 2417 C CA . SER B 1 102 ? -3.975 8.133 18.672 1 81.19 102 SER B CA 1
ATOM 2418 C C . SER B 1 102 ? -5.027 7.824 17.609 1 81.19 102 SER B C 1
ATOM 2420 O O . SER B 1 102 ? -4.738 7.84 16.422 1 81.19 102 SER B O 1
ATOM 2422 N N . THR B 1 103 ? -6.168 7.512 18.156 1 87.38 103 THR B N 1
ATOM 2423 C CA . THR B 1 103 ? -7.281 7.34 17.234 1 87.38 103 THR B CA 1
ATOM 2424 C C . THR B 1 103 ? -7.562 8.633 16.484 1 87.38 103 THR B C 1
ATOM 2426 O O . THR B 1 103 ? -7.762 9.688 17.094 1 87.38 103 THR B O 1
ATOM 2429 N N . PRO B 1 104 ? -7.559 8.484 15.242 1 93.19 104 PRO B N 1
ATOM 2430 C CA . PRO B 1 104 ? -7.746 9.711 14.461 1 93.19 104 PRO B CA 1
ATOM 2431 C C . PRO B 1 104 ? -9.195 10.188 14.445 1 93.19 104 PRO B C 1
ATOM 2433 O O . PRO B 1 104 ? -10.117 9.383 14.625 1 93.19 104 PRO B O 1
ATOM 2436 N N . ARG B 1 105 ? -9.352 11.477 14.32 1 93.12 105 ARG B N 1
ATOM 2437 C CA . ARG B 1 105 ? -10.641 12.078 14.023 1 93.12 105 ARG B CA 1
ATOM 2438 C C . ARG B 1 105 ? -10.828 12.281 12.523 1 93.12 105 ARG B C 1
ATOM 2440 O O . ARG B 1 105 ? -9.945 12.82 11.852 1 93.12 105 ARG B O 1
ATOM 2447 N N . ILE B 1 106 ? -11.945 11.828 12.039 1 94.88 106 ILE B N 1
ATOM 2448 C CA . ILE B 1 106 ? -12.211 11.953 10.609 1 94.88 106 ILE B CA 1
ATOM 2449 C C . ILE B 1 106 ? -13.211 13.078 10.367 1 94.88 106 ILE B C 1
ATOM 2451 O O . ILE B 1 106 ? -14.273 13.109 10.984 1 94.88 106 ILE B O 1
ATOM 2455 N N . THR B 1 107 ? -12.836 14 9.516 1 92.44 107 THR B N 1
ATOM 2456 C CA . THR B 1 107 ? -13.734 15.094 9.164 1 92.44 107 THR B CA 1
ATOM 2457 C C . THR B 1 107 ? -13.93 15.164 7.656 1 92.44 107 THR B C 1
ATOM 2459 O O . THR B 1 107 ? -13.078 14.703 6.891 1 92.44 107 THR B O 1
ATOM 2462 N N . ARG B 1 108 ? -15.07 15.648 7.348 1 89.5 108 ARG B N 1
ATOM 2463 C CA . ARG B 1 108 ? -15.414 15.852 5.945 1 89.5 108 ARG B CA 1
ATOM 2464 C C . ARG B 1 108 ? -15.625 17.328 5.637 1 89.5 108 ARG B C 1
ATOM 2466 O O . ARG B 1 108 ? -16.375 18.016 6.332 1 89.5 108 ARG B O 1
ATOM 2473 N N . SER B 1 109 ? -14.789 17.859 4.707 1 83.75 109 SER B N 1
ATOM 2474 C CA . SER B 1 109 ? -14.945 19.25 4.312 1 83.75 109 SER B CA 1
ATOM 2475 C C . SER B 1 109 ? -14.391 19.5 2.914 1 83.75 109 SER B C 1
ATOM 2477 O O . SER B 1 109 ? -13.359 18.938 2.543 1 83.75 109 SER B O 1
ATOM 2479 N N . GLY B 1 110 ? -15.195 20.344 2.064 1 81.62 110 GLY B N 1
ATOM 2480 C CA . GLY B 1 110 ? -14.719 20.734 0.747 1 81.62 110 GLY B CA 1
ATOM 2481 C C . GLY B 1 110 ? -14.5 19.547 -0.182 1 81.62 110 GLY B C 1
ATOM 2482 O O . GLY B 1 110 ? -13.539 19.531 -0.948 1 81.62 110 GLY B O 1
ATOM 2483 N N . GLY B 1 111 ? -15.227 18.469 0.017 1 86.06 111 GLY B N 1
ATOM 2484 C CA . GLY B 1 111 ? -15.102 17.297 -0.846 1 86.06 111 GLY B CA 1
ATOM 2485 C C . GLY B 1 111 ? -13.906 16.422 -0.501 1 86.06 111 GLY B C 1
ATOM 2486 O O . GLY B 1 111 ? -13.43 15.664 -1.34 1 86.06 111 GLY B O 1
ATOM 2487 N N . LYS B 1 112 ? -13.359 16.641 0.665 1 92.31 112 LYS B N 1
ATOM 2488 C CA . LYS B 1 112 ? -12.211 15.859 1.116 1 92.31 112 LYS B CA 1
ATOM 2489 C C . LYS B 1 112 ? -12.5 15.18 2.451 1 92.31 112 LYS B C 1
ATOM 2491 O O . LYS B 1 112 ? -13.398 15.594 3.184 1 92.31 112 LYS B O 1
ATOM 2496 N N . LEU B 1 113 ? -11.82 14.094 2.631 1 95.06 113 LEU B N 1
ATOM 2497 C CA . LEU B 1 113 ? -11.781 13.406 3.918 1 95.06 113 LEU B CA 1
ATOM 2498 C C . LEU B 1 113 ? -10.445 13.633 4.617 1 95.06 113 LEU B C 1
ATOM 2500 O O . LEU B 1 113 ? -9.391 13.32 4.062 1 95.06 113 LEU B O 1
ATOM 2504 N N . THR B 1 114 ? -10.547 14.219 5.75 1 94.81 114 THR B N 1
ATOM 2505 C CA . THR B 1 114 ? -9.32 14.484 6.488 1 94.81 114 THR B CA 1
ATOM 2506 C C . THR B 1 114 ? -9.203 13.562 7.699 1 94.81 114 THR B C 1
ATOM 2508 O O . THR B 1 114 ? -10.102 13.523 8.539 1 94.81 114 THR B O 1
ATOM 2511 N N . LYS B 1 115 ? -8.227 12.844 7.691 1 95.56 115 LYS B N 1
ATOM 2512 C CA . LYS B 1 115 ? -7.863 12.07 8.867 1 95.56 115 LYS B CA 1
ATOM 2513 C C . LYS B 1 115 ? -6.887 12.836 9.758 1 95.56 115 LYS B C 1
ATOM 2515 O O . LYS B 1 115 ? -5.75 13.094 9.359 1 95.56 115 LYS B O 1
ATOM 2520 N N . GLN B 1 116 ? -7.336 13.164 10.961 1 94.62 116 GLN B N 1
ATOM 2521 C CA . GLN B 1 116 ? -6.547 14.008 11.844 1 94.62 116 GLN B CA 1
ATOM 2522 C C . GLN B 1 116 ? -5.941 13.203 12.992 1 94.62 116 GLN B C 1
A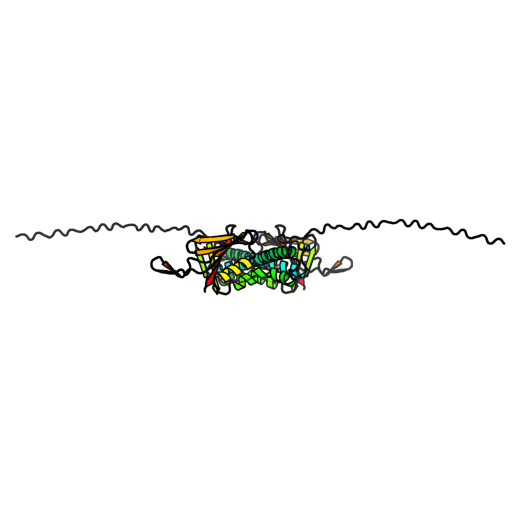TOM 2524 O O . GLN B 1 116 ? -6.652 12.477 13.688 1 94.62 116 GLN B O 1
ATOM 2529 N N . PHE B 1 117 ? -4.664 13.328 13.109 1 95 117 PHE B N 1
ATOM 2530 C CA . PHE B 1 117 ? -3.926 12.727 14.203 1 95 117 PHE B CA 1
ATOM 2531 C C . PHE B 1 117 ? -3.428 13.789 15.18 1 95 117 PHE B C 1
ATOM 2533 O O . PHE B 1 117 ? -3.275 14.953 14.805 1 95 117 PHE B O 1
ATOM 2540 N N . PHE B 1 118 ? -3.248 13.328 16.391 1 92.62 118 PHE B N 1
ATOM 2541 C CA . PHE B 1 118 ? -2.721 14.227 17.406 1 92.62 118 PHE B CA 1
ATOM 2542 C C . PHE B 1 118 ? -1.438 13.672 18.016 1 92.62 118 PHE B C 1
ATOM 2544 O O . PHE B 1 118 ? -1.38 12.5 18.391 1 92.62 118 PHE B O 1
ATOM 2551 N N . LYS B 1 119 ? -0.477 14.492 17.984 1 94.31 119 LYS B N 1
ATOM 2552 C CA . LYS B 1 119 ? 0.834 14.102 18.484 1 94.31 119 LYS B CA 1
ATOM 2553 C C . LYS B 1 119 ? 1.402 15.172 19.422 1 94.31 119 LYS B C 1
ATOM 2555 O O . LYS B 1 119 ? 1.249 16.359 19.172 1 94.31 119 LYS B O 1
ATOM 2560 N N . LYS B 1 120 ? 2.08 14.727 20.453 1 93 120 LYS B N 1
ATOM 2561 C CA . LYS B 1 120 ? 2.721 15.672 21.359 1 93 120 LYS B CA 1
ATOM 2562 C C . LYS B 1 120 ? 3.938 16.328 20.719 1 93 120 LYS B C 1
ATOM 2564 O O . LYS B 1 120 ? 4.695 15.672 20 1 93 120 LYS B O 1
ATOM 2569 N N . GLY B 1 121 ? 4.09 17.656 21.062 1 93.44 121 GLY B N 1
ATOM 2570 C CA . GLY B 1 121 ? 5.242 18.391 20.562 1 93.44 121 GLY B CA 1
ATOM 2571 C C . GLY B 1 121 ? 4.879 19.734 19.938 1 93.44 121 GLY B C 1
ATOM 2572 O O . GLY B 1 121 ? 3.695 20.047 19.797 1 93.44 121 GLY B O 1
ATOM 2573 N N . GLY B 1 122 ? 5.934 20.453 19.562 1 92.94 122 GLY B N 1
ATOM 2574 C CA . GLY B 1 122 ? 5.746 21.75 18.938 1 92.94 122 GLY B CA 1
ATOM 2575 C C . GLY B 1 122 ? 6.184 21.766 17.484 1 92.94 122 GLY B C 1
ATOM 2576 O O . GLY B 1 122 ? 6.164 20.75 16.812 1 92.94 122 GLY B O 1
ATOM 2577 N N . PHE B 1 123 ? 6.523 22.922 17.094 1 94.25 123 PHE B N 1
ATOM 2578 C CA . PHE B 1 123 ? 6.906 23.109 15.703 1 94.25 123 PHE B CA 1
ATOM 2579 C C . PHE B 1 123 ? 8.203 22.391 15.391 1 94.25 123 PHE B C 1
ATOM 2581 O O . PHE B 1 123 ? 8.383 21.859 14.289 1 94.25 123 PHE B O 1
ATOM 2588 N N . GLU B 1 124 ? 9.109 22.312 16.359 1 96.38 124 GLU B N 1
ATOM 2589 C CA . GLU B 1 124 ? 10.367 21.609 16.125 1 96.38 124 GLU B CA 1
ATOM 2590 C C . GLU B 1 124 ? 10.141 20.125 15.867 1 96.38 124 GLU B C 1
ATOM 2592 O O . GLU B 1 124 ? 10.82 19.516 15.047 1 96.38 124 GLU B O 1
ATOM 2597 N N . THR B 1 125 ? 9.195 19.562 16.562 1 96.81 125 THR B N 1
ATOM 2598 C CA . THR B 1 125 ? 8.836 18.172 16.328 1 96.81 125 THR B CA 1
ATOM 2599 C C . THR B 1 125 ? 8.234 18 14.93 1 96.81 125 THR B C 1
ATOM 2601 O O . THR B 1 125 ? 8.578 17.062 14.211 1 96.81 125 THR B O 1
ATOM 2604 N N . ALA B 1 126 ? 7.371 18.938 14.562 1 97.31 126 ALA B N 1
ATOM 2605 C CA . ALA B 1 126 ? 6.77 18.891 13.227 1 97.31 126 ALA B CA 1
ATOM 2606 C C . ALA B 1 126 ? 7.84 19 12.141 1 97.31 126 ALA B C 1
ATOM 2608 O O . ALA B 1 126 ? 7.777 18.281 11.141 1 97.31 126 ALA B O 1
ATOM 2609 N N . LYS B 1 127 ? 8.766 19.844 12.367 1 97.44 127 LYS B N 1
ATOM 2610 C CA . LYS B 1 127 ? 9.867 20.031 11.43 1 97.44 127 LYS B CA 1
ATOM 2611 C C . LYS B 1 127 ? 10.688 18.75 11.289 1 97.44 127 LYS B C 1
ATOM 2613 O O . LYS B 1 127 ? 11.031 18.344 10.172 1 97.44 127 LYS B O 1
ATOM 2618 N N . ARG B 1 128 ? 11 18.141 12.383 1 97.56 128 ARG B N 1
ATOM 2619 C CA . ARG B 1 128 ? 11.742 16.891 12.352 1 97.56 128 ARG B CA 1
ATOM 2620 C C . ARG B 1 128 ? 10.977 15.82 11.594 1 97.56 128 ARG B C 1
ATOM 2622 O O . ARG B 1 128 ? 11.547 15.109 10.766 1 97.56 128 ARG B O 1
ATOM 2629 N N . ASP B 1 129 ? 9.711 15.727 11.953 1 97.88 129 ASP B N 1
ATOM 2630 C CA . ASP B 1 129 ? 8.883 14.734 11.266 1 97.88 129 ASP B CA 1
ATOM 2631 C C . ASP B 1 129 ? 8.82 15.023 9.766 1 97.88 129 ASP B C 1
ATOM 2633 O O . ASP B 1 129 ? 8.914 14.102 8.953 1 97.88 129 ASP B O 1
ATOM 2637 N N . PHE B 1 130 ? 8.711 16.266 9.391 1 98.5 130 PHE B N 1
ATOM 2638 C CA . PHE B 1 130 ? 8.695 16.688 7.996 1 98.5 130 PHE B CA 1
ATOM 2639 C C . PHE B 1 130 ? 9.914 16.156 7.258 1 98.5 130 PHE B C 1
ATOM 2641 O O . PHE B 1 130 ? 9.789 15.555 6.188 1 98.5 130 PHE B O 1
ATOM 2648 N N . HIS B 1 131 ? 10.984 16.219 7.805 1 98 131 HIS B N 1
ATOM 2649 C CA . HIS B 1 131 ? 12.227 15.859 7.129 1 98 131 HIS B CA 1
ATOM 2650 C C . HIS B 1 131 ? 12.406 14.344 7.086 1 98 131 HIS B C 1
ATOM 2652 O O . HIS B 1 131 ? 13.109 13.82 6.215 1 98 131 HIS B O 1
ATOM 2658 N N . ARG B 1 132 ? 11.781 13.688 8.023 1 97 132 ARG B N 1
ATOM 2659 C CA . ARG B 1 132 ? 11.859 12.227 8.031 1 97 132 ARG B CA 1
ATOM 2660 C C . ARG B 1 132 ? 11.141 11.633 6.824 1 97 132 ARG B C 1
ATOM 2662 O O . ARG B 1 132 ? 11.367 10.477 6.469 1 97 132 ARG B O 1
ATOM 2669 N N . PHE B 1 133 ? 10.305 12.43 6.18 1 98.12 133 PHE B N 1
ATOM 2670 C CA . PHE B 1 133 ? 9.633 11.977 4.969 1 98.12 133 PHE B CA 1
ATOM 2671 C C . PHE B 1 133 ? 10.57 12.039 3.771 1 98.12 133 PHE B C 1
ATOM 2673 O O . PHE B 1 133 ? 10.242 11.547 2.689 1 98.12 133 PHE B O 1
ATOM 2680 N N . LYS B 1 134 ? 11.719 12.688 3.961 1 96.88 134 LYS B N 1
ATOM 2681 C CA . LYS B 1 134 ? 12.695 12.906 2.902 1 96.88 134 LYS B CA 1
ATOM 2682 C C . LYS B 1 134 ? 12.062 13.57 1.687 1 96.88 134 LYS B C 1
ATOM 2684 O O . LYS B 1 134 ? 12.188 13.078 0.564 1 96.88 134 LYS B O 1
ATOM 2689 N N . PRO B 1 135 ? 11.469 14.734 1.941 1 98.19 135 PRO B N 1
ATOM 2690 C CA . PRO B 1 135 ? 10.781 15.406 0.837 1 98.19 135 PRO B CA 1
ATOM 2691 C C . PRO B 1 135 ? 11.75 16 -0.183 1 98.19 135 PRO B C 1
ATOM 2693 O O . PRO B 1 135 ? 12.875 16.359 0.167 1 98.19 135 PRO B O 1
ATOM 2696 N N . ALA B 1 136 ? 11.336 16.031 -1.417 1 97.06 136 ALA B N 1
ATOM 2697 C CA . ALA B 1 136 ? 12.039 16.719 -2.488 1 97.06 136 ALA B CA 1
ATOM 2698 C C . ALA B 1 136 ? 11.508 18.141 -2.668 1 97.06 136 ALA B C 1
ATOM 2700 O O . ALA B 1 136 ? 10.406 18.453 -2.213 1 97.06 136 ALA B O 1
ATOM 2701 N N . ASN B 1 137 ? 12.367 19.016 -3.248 1 97.12 137 ASN B N 1
ATOM 2702 C CA . ASN B 1 137 ? 11.969 20.391 -3.561 1 97.12 137 ASN B CA 1
ATOM 2703 C C . ASN B 1 137 ? 11.469 21.125 -2.322 1 97.12 137 ASN B C 1
ATOM 2705 O O . ASN B 1 137 ? 10.398 21.734 -2.352 1 97.12 137 ASN B O 1
ATOM 2709 N N . VAL B 1 138 ? 12.195 21.016 -1.297 1 98.19 138 VAL B N 1
ATOM 2710 C CA . VAL B 1 138 ? 11.805 21.594 -0.018 1 98.19 138 VAL B CA 1
ATOM 2711 C C . VAL B 1 138 ? 11.945 23.109 -0.081 1 98.19 138 VAL B C 1
ATOM 2713 O O . VAL B 1 138 ? 12.961 23.641 -0.554 1 98.19 138 VAL B O 1
ATOM 2716 N N . LYS B 1 139 ? 10.906 23.797 0.341 1 97.88 139 LYS B N 1
ATOM 2717 C CA . LYS B 1 139 ? 10.898 25.25 0.442 1 97.88 139 LYS B CA 1
ATOM 2718 C C . LYS B 1 139 ? 10.445 25.703 1.824 1 97.88 139 LYS B C 1
ATOM 2720 O O . LYS B 1 139 ? 9.508 25.141 2.391 1 97.88 139 LYS B O 1
ATOM 2725 N N . GLN B 1 140 ? 11.125 26.672 2.283 1 96.5 140 GLN B N 1
ATOM 2726 C CA . GLN B 1 140 ? 10.688 27.328 3.506 1 96.5 140 GLN B CA 1
ATOM 2727 C C . GLN B 1 140 ? 9.805 28.547 3.193 1 96.5 140 GLN B C 1
ATOM 2729 O O . GLN B 1 140 ? 10 29.203 2.178 1 96.5 140 GLN B O 1
ATOM 2734 N N . PHE B 1 141 ? 8.789 28.766 4.031 1 94.69 141 PHE B N 1
ATOM 2735 C CA . PHE B 1 141 ? 7.957 29.953 3.826 1 94.69 141 PHE B CA 1
ATOM 2736 C C . PHE B 1 141 ? 7.668 30.641 5.152 1 94.69 141 PHE B C 1
ATOM 2738 O O . PHE B 1 141 ? 7.793 30.031 6.219 1 94.69 141 PHE B O 1
ATOM 2745 N N . THR B 1 142 ? 7.453 31.891 5.086 1 91.69 142 THR B N 1
ATOM 2746 C CA . THR B 1 142 ? 7.023 32.719 6.203 1 91.69 142 THR B CA 1
ATOM 2747 C C . THR B 1 142 ? 5.754 33.469 5.848 1 91.69 142 THR B C 1
ATOM 2749 O O . THR B 1 142 ? 5.484 33.75 4.672 1 91.69 142 THR B O 1
ATOM 2752 N N . GLY B 1 143 ? 4.949 33.562 6.824 1 83.56 143 GLY B N 1
ATOM 2753 C CA . GLY B 1 143 ? 3.717 34.281 6.586 1 83.56 143 GLY B CA 1
ATOM 2754 C C . GLY B 1 143 ? 3.412 35.312 7.668 1 83.56 143 GLY B C 1
ATOM 2755 O O . GLY B 1 143 ? 4.266 35.594 8.5 1 83.56 143 GLY B O 1
ATOM 2756 N N . LYS B 1 144 ? 2.193 35.844 7.441 1 78 144 LYS B N 1
ATOM 2757 C CA . LYS B 1 144 ? 1.74 36.844 8.398 1 78 144 LYS B CA 1
ATOM 2758 C C . LYS B 1 144 ? 1.58 36.25 9.797 1 78 144 LYS B C 1
ATOM 2760 O O . LYS B 1 144 ? 1.429 35.031 9.938 1 78 144 LYS B O 1
ATOM 2765 N N . ASN B 1 145 ? 1.672 37 10.859 1 75.75 145 ASN B N 1
ATOM 2766 C CA . ASN B 1 145 ? 1.421 36.625 12.25 1 75.75 145 ASN B CA 1
ATOM 2767 C C . ASN B 1 145 ? 2.385 35.562 12.719 1 75.75 145 ASN B C 1
ATOM 2769 O O . ASN B 1 145 ? 1.976 34.594 13.383 1 75.75 145 ASN B O 1
ATOM 2773 N N . GLY B 1 146 ? 3.643 35.625 12.102 1 80.44 146 GLY B N 1
ATOM 2774 C CA . GLY B 1 146 ? 4.699 34.781 12.602 1 80.44 146 GLY B CA 1
ATOM 2775 C C . GLY B 1 146 ? 4.637 33.375 12.039 1 80.44 146 GLY B C 1
ATOM 2776 O O . GLY B 1 146 ? 5.305 32.469 12.539 1 80.44 146 GLY B O 1
ATOM 2777 N N . GLN B 1 147 ? 3.809 33.25 11.016 1 87.75 147 GLN B N 1
ATOM 2778 C CA . GLN B 1 147 ? 3.732 31.938 10.375 1 87.75 147 GLN B CA 1
ATOM 2779 C C . GLN B 1 147 ? 5.062 31.562 9.719 1 87.75 147 GLN B C 1
ATOM 2781 O O . GLN B 1 147 ? 5.738 32.406 9.141 1 87.75 147 GLN B O 1
ATOM 2786 N N . GLN B 1 148 ? 5.441 30.328 10 1 94 148 GLN B N 1
ATOM 2787 C CA . GLN B 1 148 ? 6.594 29.688 9.367 1 94 148 GLN B CA 1
ATOM 2788 C C . GLN B 1 148 ? 6.289 28.234 8.992 1 94 148 GLN B C 1
ATOM 2790 O O . GLN B 1 148 ? 5.43 27.594 9.609 1 94 148 GLN B O 1
ATOM 2795 N N . GLY B 1 149 ? 6.965 27.812 7.934 1 96.44 149 GLY B N 1
ATOM 2796 C CA . GLY B 1 149 ? 6.727 26.406 7.609 1 96.44 149 GLY B CA 1
ATOM 2797 C C . GLY B 1 149 ? 7.602 25.906 6.477 1 96.44 149 GLY B C 1
ATOM 2798 O O . GLY B 1 149 ? 8.516 26.594 6.035 1 96.44 149 GLY B O 1
ATOM 2799 N N . TYR B 1 150 ? 7.402 24.719 6.199 1 97.94 150 TYR B N 1
ATOM 2800 C CA . TYR B 1 150 ? 8.086 24.016 5.121 1 97.94 150 TYR B CA 1
ATOM 2801 C C . TYR B 1 150 ? 7.086 23.328 4.203 1 97.94 150 TYR B C 1
ATOM 2803 O O . TYR B 1 150 ? 6.043 22.844 4.656 1 97.94 150 TYR B O 1
ATOM 2811 N N . THR B 1 151 ? 7.41 23.312 2.979 1 98.31 151 THR B N 1
ATOM 2812 C CA . THR B 1 151 ? 6.652 22.516 2.02 1 98.31 151 THR B CA 1
ATOM 2813 C C . THR B 1 151 ? 7.594 21.703 1.14 1 98.31 151 THR B C 1
ATOM 2815 O O . THR B 1 151 ? 8.75 22.078 0.936 1 98.31 151 THR B O 1
ATOM 2818 N N . GLY B 1 152 ? 7.188 20.594 0.708 1 98.62 152 GLY B N 1
ATOM 2819 C CA . GLY B 1 152 ? 7.91 19.703 -0.183 1 98.62 152 GLY B CA 1
ATOM 2820 C C . GLY B 1 152 ? 7.02 18.656 -0.818 1 98.62 152 GLY B C 1
ATOM 2821 O O . GLY B 1 152 ? 5.805 18.656 -0.625 1 98.62 152 GLY B O 1
ATOM 2822 N N . LYS B 1 153 ? 7.66 17.859 -1.661 1 98.56 153 LYS B N 1
ATOM 2823 C CA . LYS B 1 153 ? 6.914 16.812 -2.359 1 98.56 153 LYS B CA 1
ATOM 2824 C C . LYS B 1 153 ? 7.461 15.438 -2.025 1 98.56 153 LYS B C 1
ATOM 2826 O O . LYS B 1 153 ? 8.672 15.266 -1.832 1 98.56 153 LYS B O 1
ATOM 2831 N N . ILE B 1 154 ? 6.555 14.547 -1.93 1 98.38 154 ILE B N 1
ATOM 2832 C CA . ILE B 1 154 ? 6.961 13.156 -1.715 1 98.38 154 ILE B CA 1
ATOM 2833 C C . ILE B 1 154 ? 6.301 12.258 -2.756 1 98.38 154 ILE B C 1
ATOM 2835 O O . ILE B 1 154 ? 5.371 12.68 -3.451 1 98.38 154 ILE B O 1
ATOM 2839 N N . LEU B 1 155 ? 6.891 10.992 -2.865 1 97.75 155 LEU B N 1
ATOM 2840 C CA . LEU B 1 155 ? 6.355 9.984 -3.777 1 97.75 155 LEU B CA 1
ATOM 2841 C C . LEU B 1 155 ? 6.289 10.523 -5.203 1 97.75 155 LEU B C 1
ATOM 2843 O O . LEU B 1 155 ? 5.242 10.445 -5.848 1 97.75 155 LEU B O 1
ATOM 2847 N N . ASP B 1 156 ? 7.473 11.125 -5.578 1 95.94 156 ASP B N 1
ATOM 2848 C CA . ASP B 1 156 ? 7.691 11.641 -6.926 1 95.94 156 ASP B CA 1
ATOM 2849 C C . ASP B 1 156 ? 6.645 12.688 -7.285 1 95.94 156 ASP B C 1
ATOM 2851 O O . ASP B 1 156 ? 6.133 12.703 -8.406 1 95.94 156 ASP B O 1
ATOM 2855 N N . GLY B 1 157 ? 6.203 13.453 -6.289 1 97.31 157 GLY B N 1
ATOM 2856 C CA . GLY B 1 157 ? 5.328 14.594 -6.52 1 97.31 157 GLY B CA 1
ATOM 2857 C C . GLY B 1 157 ? 3.855 14.258 -6.359 1 97.31 157 GLY B C 1
ATOM 2858 O O . GLY B 1 157 ? 2.998 15.133 -6.488 1 97.31 157 GLY B O 1
ATOM 2859 N N . LYS B 1 158 ? 3.547 13.07 -6.094 1 97.56 158 LYS B N 1
ATOM 2860 C CA . LYS B 1 158 ? 2.158 12.648 -5.934 1 97.56 158 LYS B CA 1
ATOM 2861 C C . LYS B 1 158 ? 1.502 13.359 -4.754 1 97.56 158 LYS B C 1
ATOM 2863 O O . LYS B 1 158 ? 0.29 13.586 -4.758 1 97.56 158 LYS B O 1
ATOM 2868 N N . TYR B 1 159 ? 2.32 13.656 -3.764 1 98.56 159 TYR B N 1
ATOM 2869 C CA . TYR B 1 159 ? 1.783 14.281 -2.562 1 98.56 159 TYR B CA 1
ATOM 2870 C C . TYR B 1 159 ? 2.547 15.562 -2.23 1 98.56 159 TYR B C 1
ATOM 2872 O O . TYR B 1 159 ? 3.766 15.633 -2.41 1 98.56 159 TYR B O 1
ATOM 2880 N N . GLN B 1 160 ? 1.794 16.453 -1.706 1 98.5 160 GLN B N 1
ATOM 2881 C CA . GLN B 1 160 ? 2.346 17.656 -1.092 1 98.5 160 GLN B CA 1
ATOM 2882 C C . GLN B 1 160 ? 2.436 17.5 0.424 1 98.5 160 GLN B C 1
ATOM 2884 O O . GLN B 1 160 ? 1.473 17.094 1.071 1 98.5 160 GLN B O 1
ATOM 2889 N N . LEU B 1 161 ? 3.574 17.719 0.941 1 98.69 161 LEU B N 1
ATOM 2890 C CA . LEU B 1 161 ? 3.844 17.703 2.375 1 98.69 161 LEU B CA 1
ATOM 2891 C C . LEU B 1 161 ? 4.074 19.109 2.906 1 98.69 161 LEU B C 1
ATOM 2893 O O . LEU B 1 161 ? 4.895 19.859 2.365 1 98.69 161 LEU B O 1
ATOM 2897 N N . THR B 1 162 ? 3.297 19.547 3.891 1 98.25 162 THR B N 1
ATOM 2898 C CA . THR B 1 162 ? 3.424 20.906 4.406 1 98.25 162 THR B CA 1
ATOM 2899 C C . THR B 1 162 ? 3.447 20.906 5.934 1 98.25 162 THR B C 1
ATOM 2901 O O . THR B 1 162 ? 2.543 20.359 6.574 1 98.25 162 THR B O 1
ATOM 2904 N N . ALA B 1 163 ? 4.473 21.469 6.523 1 98.12 163 ALA B N 1
ATOM 2905 C CA . ALA B 1 163 ? 4.543 21.734 7.957 1 98.12 163 ALA B CA 1
ATOM 2906 C C . ALA B 1 163 ? 4.34 23.219 8.25 1 98.12 163 ALA B C 1
ATOM 2908 O O . ALA B 1 163 ? 5.004 24.062 7.66 1 98.12 163 ALA B O 1
ATOM 2909 N N . ARG B 1 164 ? 3.418 23.484 9.133 1 96 164 ARG B N 1
ATOM 2910 C CA . ARG B 1 164 ? 3.139 24.859 9.516 1 96 164 ARG B CA 1
ATOM 2911 C C . ARG B 1 164 ? 3.332 25.062 11.016 1 96 164 ARG B C 1
ATOM 2913 O O . ARG B 1 164 ? 2.945 24.203 11.812 1 96 164 ARG B O 1
ATOM 2920 N N . LYS B 1 165 ? 3.826 26.172 11.359 1 94.25 165 LYS B N 1
ATOM 2921 C CA . LYS B 1 165 ? 4.074 26.516 12.758 1 94.25 165 LYS B CA 1
ATOM 2922 C C . LYS B 1 165 ? 2.766 26.766 13.5 1 94.25 165 LYS B C 1
ATOM 2924 O O . LYS B 1 165 ? 2.656 26.484 14.688 1 94.25 165 LYS B O 1
ATOM 2929 N N . THR B 1 166 ? 1.848 27.375 12.82 1 89.56 166 THR B N 1
ATOM 2930 C CA . THR B 1 166 ? 0.585 27.688 13.484 1 89.56 166 THR B CA 1
ATOM 2931 C C . THR B 1 166 ? -0.595 27.391 12.562 1 89.56 166 THR B C 1
ATOM 2933 O O . THR B 1 166 ? -0.446 27.391 11.336 1 89.56 166 THR B O 1
ATOM 2936 N N . SER B 1 167 ? -1.646 27.047 13.172 1 84.25 167 SER B N 1
ATOM 2937 C CA . SER B 1 167 ? -2.924 26.828 12.5 1 84.25 167 SER B CA 1
ATOM 2938 C C . SER B 1 167 ? -4.055 27.562 13.211 1 84.25 167 SER B C 1
ATOM 2940 O O . SER B 1 167 ? -3.818 28.281 14.188 1 84.25 167 SER B O 1
ATOM 2942 N N . THR B 1 168 ? -5.195 27.484 12.508 1 75.62 168 THR B N 1
ATOM 2943 C CA . THR B 1 168 ? -6.34 28.109 13.156 1 75.62 168 THR B CA 1
ATOM 2944 C C . THR B 1 168 ? -6.836 27.25 14.328 1 75.62 168 THR B C 1
ATOM 2946 O O . THR B 1 168 ? -7.508 27.766 15.227 1 75.62 168 THR B O 1
ATOM 2949 N N . HIS B 1 169 ? -6.426 26.078 14.266 1 72.06 169 HIS B N 1
ATOM 2950 C CA . HIS B 1 169 ? -6.875 25.188 15.336 1 72.06 169 HIS B CA 1
ATOM 2951 C C . HIS B 1 169 ? -6.168 25.516 16.656 1 72.06 169 HIS B C 1
ATOM 2953 O O . HIS B 1 169 ? -4.938 25.547 16.703 1 72.06 169 HIS B O 1
ATOM 2959 N N . GLY B 1 170 ? -6.977 25.734 17.734 1 69.38 170 GLY B N 1
ATOM 2960 C CA . GLY B 1 170 ? -6.445 26.031 19.047 1 69.38 170 GLY B CA 1
ATOM 2961 C C . GLY B 1 170 ? -6.043 27.484 19.234 1 69.38 170 GLY B C 1
ATOM 2962 O O . GLY B 1 170 ? -5.574 27.875 20.297 1 69.38 170 GLY B O 1
ATOM 2963 N N . LYS B 1 171 ? -6.273 28.172 18.188 1 74.62 171 LYS B N 1
ATOM 2964 C CA . LYS B 1 171 ? -5.977 29.594 18.297 1 74.62 171 LYS B CA 1
ATOM 2965 C C . LYS B 1 171 ? -6.992 30.297 19.188 1 74.62 171 LYS B C 1
ATOM 2967 O O . LYS B 1 171 ? -8.195 30.031 19.109 1 74.62 171 LYS B O 1
ATOM 2972 N N . VAL B 1 172 ? -6.422 30.984 20.109 1 72.88 172 VAL B N 1
ATOM 2973 C CA . VAL B 1 172 ? -7.273 31.797 20.984 1 72.88 172 VAL B CA 1
ATOM 2974 C C . VAL B 1 172 ? -6.977 33.281 20.766 1 72.88 172 VAL B C 1
ATOM 2976 O O . VAL B 1 172 ? -5.816 33.688 20.766 1 72.88 172 VAL B O 1
ATOM 2979 N N . THR B 1 173 ? -7.992 34.031 20.438 1 76.62 173 THR B N 1
ATOM 2980 C CA . THR B 1 173 ? -7.863 35.469 20.234 1 76.62 173 THR B CA 1
ATOM 2981 C C . THR B 1 173 ? -8.734 36.25 21.234 1 76.62 173 THR B C 1
ATOM 2983 O O . THR B 1 173 ? -9.875 35.875 21.484 1 76.62 173 THR B O 1
ATOM 2986 N N . ASN B 1 174 ? -8.055 37.125 21.969 1 77.06 174 ASN B N 1
ATOM 2987 C CA . ASN B 1 174 ? -8.75 38.062 22.844 1 77.06 174 ASN B CA 1
ATOM 2988 C C . ASN B 1 174 ? -8.633 39.5 22.328 1 77.06 174 ASN B C 1
ATOM 2990 O O . ASN B 1 174 ? -7.527 40.031 22.188 1 77.06 174 ASN B O 1
ATOM 2994 N N . ASN B 1 175 ? -9.766 40.188 22.188 1 82.56 175 ASN B N 1
ATOM 2995 C CA . ASN B 1 175 ? -9.852 41.594 21.703 1 82.56 175 ASN B CA 1
ATOM 2996 C C . ASN B 1 175 ? -8.961 41.812 20.484 1 82.56 175 ASN B C 1
ATOM 2998 O O . ASN B 1 175 ? -8.188 42.781 20.453 1 82.56 175 ASN B O 1
ATOM 3002 N N . GLY B 1 176 ? -8.914 40.844 19.5 1 75.19 176 GLY B N 1
ATOM 3003 C CA . GLY B 1 176 ? -8.164 40.969 18.266 1 75.19 176 GLY B CA 1
ATOM 3004 C C . GLY B 1 176 ? -6.715 40.531 18.391 1 75.19 176 GLY B C 1
ATOM 3005 O O . GLY B 1 176 ? -6.004 40.438 17.391 1 75.19 176 GLY B O 1
ATOM 3006 N N . ASN B 1 177 ? -6.332 40.344 19.656 1 74.31 177 ASN B N 1
ATOM 3007 C CA . ASN B 1 177 ? -4.953 39.938 19.906 1 74.31 177 ASN B CA 1
ATOM 3008 C C . ASN B 1 177 ? -4.836 38.406 20.094 1 74.31 177 ASN B C 1
ATOM 3010 O O . ASN B 1 177 ? -5.605 37.812 20.828 1 74.31 177 ASN B O 1
ATOM 3014 N N . VAL B 1 178 ? -3.975 37.812 19.312 1 71 178 VAL B N 1
ATOM 3015 C CA . VAL B 1 178 ? -3.736 36.406 19.484 1 71 178 VAL B CA 1
ATOM 3016 C C . VAL B 1 178 ? -3.109 36.125 20.859 1 71 178 VAL B C 1
ATOM 3018 O O . VAL B 1 178 ? -2.004 36.594 21.141 1 71 178 VAL B O 1
ATOM 3021 N N . VAL B 1 179 ? -3.854 35.375 21.719 1 70.38 179 VAL B N 1
ATOM 3022 C CA . VAL B 1 179 ? -3.365 35.094 23.062 1 70.38 179 VAL B CA 1
ATOM 3023 C C . VAL B 1 179 ? -2.734 33.688 23.078 1 70.38 179 VAL B C 1
ATOM 3025 O O . VAL B 1 179 ? -1.9 33.406 23.938 1 70.38 179 VAL B O 1
ATOM 3028 N N . GLN B 1 180 ? -3.23 32.875 22.094 1 73.38 180 GLN B N 1
ATOM 3029 C CA . GLN B 1 180 ? -2.633 31.547 21.938 1 73.38 180 GLN B CA 1
ATOM 3030 C C . GLN B 1 180 ? -2.549 31.156 20.469 1 73.38 180 GLN B C 1
ATOM 3032 O O . GLN B 1 180 ? -3.559 31.156 19.766 1 73.38 180 GLN B O 1
ATOM 3037 N N . SER B 1 181 ? -1.352 30.953 20.078 1 75.12 181 SER B N 1
ATOM 3038 C CA . SER B 1 181 ? -1.191 30.516 18.688 1 75.12 181 SER B CA 1
ATOM 3039 C C . SER B 1 181 ? -1.785 29.141 18.469 1 75.12 181 SER B C 1
ATOM 3041 O O . SER B 1 181 ? -1.842 28.328 19.406 1 75.12 181 SER B O 1
ATOM 3043 N N . GLY B 1 182 ? -2.229 29 17.297 1 83.88 182 GLY B N 1
ATOM 3044 C CA . GLY B 1 182 ? -2.727 27.672 16.969 1 83.88 182 GLY B CA 1
ATOM 3045 C C . GLY B 1 182 ? -1.641 26.609 16.938 1 83.88 182 GLY B C 1
ATOM 3046 O O . GLY B 1 182 ? -0.451 26.938 16.969 1 83.88 182 GLY B O 1
ATOM 3047 N N . ARG B 1 183 ? -1.93 25.406 16.922 1 90.12 183 ARG B N 1
ATOM 3048 C CA . ARG B 1 183 ? -1.024 24.266 17 1 90.12 183 ARG B CA 1
ATOM 3049 C C . ARG B 1 183 ? -0.289 24.062 15.68 1 90.12 183 ARG B C 1
ATOM 3051 O O . ARG B 1 183 ? -0.854 24.281 14.602 1 90.12 183 ARG B O 1
ATOM 3058 N N . PRO B 1 184 ? 0.999 23.703 15.742 1 94.94 184 PRO B N 1
ATOM 3059 C CA . PRO B 1 184 ? 1.674 23.297 14.508 1 94.94 184 PRO B CA 1
ATOM 3060 C C . PRO B 1 184 ? 1.008 22.094 13.852 1 94.94 184 PRO B C 1
ATOM 3062 O O . PRO B 1 184 ? 0.334 21.312 14.523 1 94.94 184 PRO B O 1
ATOM 3065 N N . THR B 1 185 ? 1.177 22.016 12.57 1 96.44 185 THR B N 1
ATOM 3066 C CA . THR B 1 185 ? 0.551 20.922 11.844 1 96.44 185 THR B CA 1
ATOM 3067 C C . THR B 1 185 ? 1.502 20.359 10.789 1 96.44 185 THR B C 1
ATOM 3069 O O . THR B 1 185 ? 2.436 21.047 10.359 1 96.44 185 THR B O 1
ATOM 3072 N N . LEU B 1 186 ? 1.374 19.156 10.5 1 97.75 186 LEU B N 1
ATOM 3073 C CA . LEU B 1 186 ? 1.93 18.469 9.336 1 97.75 186 LEU B CA 1
ATOM 3074 C C . LEU B 1 186 ? 0.822 17.875 8.477 1 97.75 186 LEU B C 1
ATOM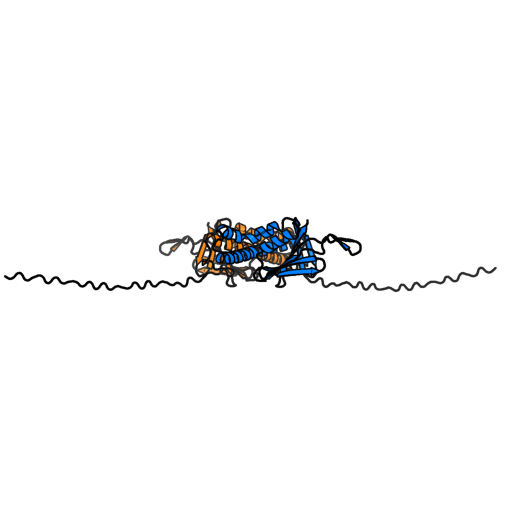 3076 O O . LEU B 1 186 ? 0.017 17.078 8.961 1 97.75 186 LEU B O 1
ATOM 3080 N N . GLU B 1 187 ? 0.812 18.297 7.215 1 97.69 187 GLU B N 1
ATOM 3081 C CA . GLU B 1 187 ? -0.287 17.906 6.34 1 97.69 187 GLU B CA 1
ATOM 3082 C C . GLU B 1 187 ? 0.231 17.219 5.078 1 97.69 187 GLU B C 1
ATOM 3084 O O . GLU B 1 187 ? 1.21 17.672 4.48 1 97.69 187 GLU B O 1
ATOM 3089 N N . ILE B 1 188 ? -0.391 16.109 4.723 1 98.31 188 ILE B N 1
ATOM 3090 C CA . ILE B 1 188 ? -0.104 15.375 3.496 1 98.31 188 ILE B CA 1
ATOM 3091 C C . ILE B 1 188 ? -1.327 15.391 2.582 1 98.31 188 ILE B C 1
ATOM 3093 O O . ILE B 1 188 ? -2.379 14.852 2.932 1 98.31 188 ILE B O 1
ATOM 3097 N N . ARG B 1 189 ? -1.177 15.984 1.377 1 97.12 189 ARG B N 1
ATOM 3098 C CA . ARG B 1 189 ? -2.273 16.109 0.423 1 97.12 189 ARG B CA 1
ATOM 3099 C C . ARG B 1 189 ? -1.867 15.594 -0.951 1 97.12 189 ARG B C 1
ATOM 3101 O O . ARG B 1 189 ? -0.737 15.805 -1.394 1 97.12 189 ARG B O 1
ATOM 3108 N N . SER B 1 190 ? -2.885 15 -1.575 1 96 190 SER B N 1
ATOM 3109 C CA . SER B 1 190 ? -2.623 14.531 -2.93 1 96 190 SER B CA 1
ATOM 3110 C C . SER B 1 190 ? -2.529 15.695 -3.912 1 96 190 SER B C 1
ATOM 3112 O O . SER B 1 190 ? -3.312 16.641 -3.838 1 96 190 SER B O 1
ATOM 3114 N N . ASN B 1 191 ? -1.543 15.516 -4.789 1 94.12 191 ASN B N 1
ATOM 3115 C CA . ASN B 1 191 ? -1.421 16.469 -5.895 1 94.12 191 ASN B CA 1
ATOM 3116 C C . ASN B 1 191 ? -2.109 15.945 -7.152 1 94.12 191 ASN B C 1
ATOM 3118 O O . ASN B 1 191 ? -2.068 16.594 -8.203 1 94.12 191 ASN B O 1
ATOM 3122 N N . THR B 1 192 ? -2.664 14.805 -7 1 91.44 192 THR B N 1
ATOM 3123 C CA . THR B 1 192 ? -3.227 14.164 -8.18 1 91.44 192 THR B CA 1
ATOM 3124 C C . THR B 1 192 ? -4.738 14.023 -8.055 1 91.44 192 THR B C 1
ATOM 3126 O O . THR B 1 192 ? -5.344 13.148 -8.68 1 91.44 192 THR B O 1
ATOM 3129 N N . GLY B 1 193 ? -5.281 14.773 -7.109 1 88.88 193 GLY B N 1
ATOM 3130 C CA . GLY B 1 193 ? -6.734 14.812 -7.031 1 88.88 193 GLY B CA 1
ATOM 3131 C C . GLY B 1 193 ? -7.297 13.891 -5.973 1 88.88 193 GLY B C 1
ATOM 3132 O O . GLY B 1 193 ? -8.516 13.805 -5.797 1 88.88 193 GLY B O 1
ATOM 3133 N N . GLY B 1 194 ? -6.414 13.148 -5.289 1 91.75 194 GLY B N 1
ATOM 3134 C CA . GLY B 1 194 ? -6.91 12.336 -4.191 1 91.75 194 GLY B CA 1
ATOM 3135 C C . GLY B 1 194 ? -7.625 13.141 -3.125 1 91.75 194 GLY B C 1
ATOM 3136 O O . GLY B 1 194 ? -7.238 14.273 -2.828 1 91.75 194 GLY B O 1
ATOM 3137 N N . LYS B 1 195 ? -8.57 12.5 -2.527 1 94.44 195 LYS B N 1
ATOM 3138 C CA . LYS B 1 195 ? -9.469 13.242 -1.646 1 94.44 195 LYS B CA 1
ATOM 3139 C C . LYS B 1 195 ? -9.156 12.961 -0.179 1 94.44 195 LYS B C 1
ATOM 3141 O O . LYS B 1 195 ? -9.789 13.523 0.716 1 94.44 195 LYS B O 1
ATOM 3146 N N . VAL B 1 196 ? -8.203 12.117 0.077 1 96.56 196 VAL B N 1
ATOM 3147 C CA . VAL B 1 196 ? -7.824 11.797 1.45 1 96.56 196 VAL B CA 1
ATOM 3148 C C . VAL B 1 196 ? -6.68 12.703 1.899 1 96.56 196 VAL B C 1
ATOM 3150 O O . VAL B 1 196 ? -5.648 12.789 1.229 1 96.56 196 VAL B O 1
ATOM 3153 N N . VAL B 1 197 ? -6.875 13.422 2.957 1 97.25 197 VAL B N 1
ATOM 3154 C CA . VAL B 1 197 ? -5.863 14.273 3.564 1 97.25 197 VAL B CA 1
ATOM 3155 C C . VAL B 1 197 ? -5.438 13.695 4.914 1 97.25 197 VAL B C 1
ATOM 3157 O O . VAL B 1 197 ? -6.281 13.25 5.695 1 97.25 197 VAL B O 1
ATOM 3160 N N . ARG B 1 198 ? -4.176 13.617 5.125 1 97.19 198 ARG B N 1
ATOM 3161 C CA . ARG B 1 198 ? -3.629 13.242 6.422 1 97.19 198 ARG B CA 1
ATOM 3162 C C . ARG B 1 198 ? -3.033 14.445 7.141 1 97.19 198 ARG B C 1
ATOM 3164 O O . ARG B 1 198 ? -2.172 15.141 6.59 1 97.19 198 ARG B O 1
ATOM 3171 N N . LYS B 1 199 ? -3.527 14.641 8.312 1 95.88 199 LYS B N 1
ATOM 3172 C CA . LYS B 1 199 ? -3.094 15.82 9.055 1 95.88 199 LYS B CA 1
ATOM 3173 C C . LYS B 1 199 ? -2.691 15.453 10.477 1 95.88 199 LYS B C 1
ATOM 3175 O O . LYS B 1 199 ? -3.436 14.773 11.188 1 95.88 199 LYS B O 1
ATOM 3180 N N . VAL B 1 200 ? -1.514 15.875 10.914 1 96.56 200 VAL B N 1
ATOM 3181 C CA . VAL B 1 200 ? -1.042 15.703 12.281 1 96.56 200 VAL B CA 1
ATOM 3182 C C . VAL B 1 200 ? -1.046 17.047 13 1 96.56 200 VAL B C 1
ATOM 3184 O O . VAL B 1 200 ? -0.468 18.031 12.516 1 96.56 200 VAL B O 1
ATOM 3187 N N . ARG B 1 201 ? -1.719 17.141 14.055 1 94.56 201 ARG B N 1
ATOM 3188 C CA . ARG B 1 201 ? -1.709 18.312 14.93 1 94.56 201 ARG B CA 1
ATOM 3189 C C . ARG B 1 201 ? -0.831 18.078 16.156 1 94.56 201 ARG B C 1
ATOM 3191 O O . ARG B 1 201 ? -0.993 17.078 16.859 1 94.56 201 ARG B O 1
ATOM 3198 N N . TYR B 1 202 ? 0.034 19 16.281 1 93.81 202 TYR B N 1
ATOM 3199 C CA . TYR B 1 202 ? 0.987 18.859 17.375 1 93.81 202 TYR B CA 1
ATOM 3200 C C . TYR B 1 202 ? 0.526 19.641 18.594 1 93.81 202 TYR B C 1
ATOM 3202 O O . TYR B 1 202 ? 0.22 20.828 18.5 1 93.81 202 TYR B O 1
ATOM 3210 N N . ASP B 1 203 ? 0.236 18.906 19.656 1 84 203 ASP B N 1
ATOM 3211 C CA . ASP B 1 203 ? -0.248 19.531 20.875 1 84 203 ASP B CA 1
ATOM 3212 C C . ASP B 1 203 ? 0.886 19.734 21.875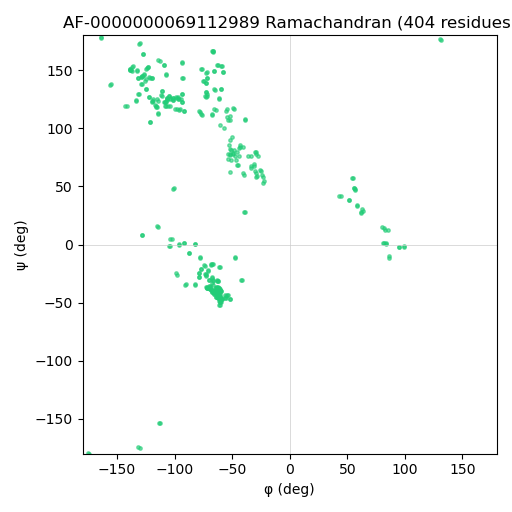 1 84 203 ASP B C 1
ATOM 3214 O O . ASP B 1 203 ? 1.753 18.859 22.016 1 84 203 ASP B O 1
ATOM 3218 N N . GLN B 1 204 ? 1.243 20.969 22.25 1 65.94 204 GLN B N 1
ATOM 3219 C CA . GLN B 1 204 ? 2.23 21.312 23.266 1 65.94 204 GLN B CA 1
ATOM 3220 C C . GLN B 1 204 ? 1.903 20.656 24.594 1 65.94 204 GLN B C 1
ATOM 3222 O O . GLN B 1 204 ? 0.737 20.391 24.891 1 65.94 204 GLN B O 1
#

Radius of gyration: 33.38 Å; Cα contacts (8 Å, |Δi|>4): 696; chains: 2; bounding box: 156×111×61 Å

Nearest PDB structures (foldseek):
  2znh-assembly1_B  TM=6.227E-01  e=1.733E+00  Homo sapiens
  3kxy-assembly1_G  TM=5.921E-01  e=2.484E+00  Pseudomonas aeruginosa
  1ant-assembly1_I  TM=6.474E-01  e=3.159E+00  Homo sapiens
  2hij-assembly1_I  TM=4.175E-01  e=2.203E+00  Homo sapiens
  3kcg-assembly1_I  TM=2.546E-01  e=2.340E+00  Homo sapiens

Solvent-accessible surface area (backbone atoms only — not comparable to full-atom values): 22218 Å² total; per-residue (Å²): 134,83,77,73,75,80,79,78,78,76,74,76,73,74,75,73,74,68,72,70,69,69,67,68,72,67,66,71,72,66,76,34,51,54,95,83,38,57,51,83,80,44,54,72,68,42,47,50,35,46,52,49,15,50,47,38,23,47,27,14,48,36,3,49,41,36,28,50,53,50,50,58,46,30,76,70,36,90,72,60,53,73,65,60,60,52,50,24,23,48,38,26,47,53,50,50,49,69,48,52,73,40,86,58,49,77,47,79,56,95,54,27,40,36,41,34,21,55,35,84,33,44,45,69,50,38,51,53,55,52,54,72,58,60,48,42,80,67,41,76,49,72,48,79,95,78,30,35,35,39,36,25,25,33,71,94,52,43,25,39,38,39,31,32,41,51,38,78,55,74,45,37,69,55,98,89,38,77,76,32,74,16,35,14,32,38,36,41,35,44,66,76,72,55,30,60,30,44,33,35,36,23,44,118,134,83,79,73,75,80,79,77,77,75,76,76,75,75,72,72,75,70,71,71,68,67,67,68,74,67,65,73,72,67,75,35,51,54,95,83,38,58,52,84,80,44,55,71,69,42,47,51,34,46,52,50,16,50,47,38,23,48,26,14,49,35,2,49,40,38,27,51,54,50,51,58,48,31,76,70,35,89,73,62,52,73,66,60,58,51,50,24,23,46,40,26,46,52,50,48,48,69,48,51,73,39,86,60,50,77,46,78,57,96,54,26,40,34,42,34,22,55,35,82,34,45,45,68,51,38,52,53,55,52,54,71,58,60,48,43,83,68,43,77,50,74,49,77,96,77,32,36,36,40,37,25,26,33,72,92,53,44,26,39,38,38,30,32,41,49,38,76,56,74,45,36,68,54,97,88,37,77,77,32,74,15,34,14,32,37,36,41,36,44,67,76,72,55,30,60,31,43,34,36,37,22,44,117

Sequence (408 aa):
MRRGLPVSVVLLVVYVLVQNAECENNRTQEHVLVDGIDVEKLSDAEVYDLLNAEDVKFTGELDIWIGKQTLKDRHRVKRVAPIVARVAWAAGRALFRSLAKSTPRITRSGGKLTKQFFKKGGFETAKRDFHRFKPANVKQFTGKNGQQGYTGKILDGKYQLTARKTSTHGKVTNNGNVVQSGRPTLEIRSNTGGKVVRKVRYDQMRRGLPVSVVLLVVYVLVQNAECENNRTQEHVLVDGIDVEKLSDAEVYDLLNAEDVKFTGELDIWIGKQTLKDRHRVKRVAPIVARVAWAAGRALFRSLAKSTPRITRSGGKLTKQFFKKGGFETAKRDFHRFKPANVKQFTGKNGQQGYTGKILDGKYQLTARKTSTHGKVTNNGNVVQSGRPTLEIRSNTGGKVVRKVRYDQ

Foldseek 3Di:
DDPPDPPPPPPPPPPPPPPPPPPPCCVVPQFQAAVNDGCVVDDPVVNVVVVVVVLVVVLQLLLVQQLVLVVVVCVVPVPPDPVNNVCSSNLSVVLVCQQAVDQWDWDDDPSAIETETEAADALVVLVVSLCSSVFPPKDWDADPPGKIWIWGATSVRQKIKIKIRFDPAPFDDDPNRTPDTHFIKIKIGGPVPGRYIYMYTYDD/DPPPDPPPPPPPPPPPPPVPPPPPCCVVPQFQAAVNDGCVVDDPVVNLVVVVVVLVVVLQLLLVQQLVLVVVVCVVPVPPDPVNNVCSSNLSVVLVCQQAVDQWDWDDDPSAIETETEAADALVVLVVSLCSSVFPPKDWDADPPGKIKIWGATSVRQKIKIKIRFDPAPFDDDPNRTPDTHFIKIKIGGPVPGRYIYMYTYDD

Organism: Magallana gigas (NCBI:txid29159)

Secondary structure (DSSP, 8-state):
--------------------------------EETTEEGGGS-HHHHHHHHHHHHHHHHHHHHHHHHHHHHHHHHH-TT--HHHHHHHTTHHHHHHHHH--SPPEEEEETTEEEEEEEEE--HHHHHHHHHHT--EEEEEEE-GGG-EEEEEEETTTTEEEEEES--STT-EEETTEEEEPPPPEEEEEESSS--EEEEEEEE-/--------------------------------EETTEEGGGS-HHHHHHHHHHHHHHHHHHHHHHHHHHHHHHHHH-TT--HHHHHHHTTHHHHHHHHH--SPPEEEEETTEEEEEEEEE--HHHHHHHHHHT--EEEEEEE-GGG-EEEEEEETTTTEEEEEES--STT-EEETTEEEEPPPPEEEEEESSS--EEEEEEEE-

pLDDT: mean 80.94, std 22.3, range [26.16, 98.69]